Protein AF-A0AA97IA73-F1 (afdb_monomer_lite)

pLDDT: mean 86.91, std 11.35, range [51.16, 98.19]

Secondary structure (DSSP, 8-state):
-PPPPEE--TTSS--GGGTT-EEEEEEEPTTSSEEEEEPPEESSSSSS-EE-SSEEB-TTSSBSS--EESS-EEEEEEETTTEEEEEEEE---S-EEEE--TT-EE-TT-EEE--SSSTTTT-EEEESS-EEPPSS-HHHHHHTTSEEEEE-HHHHHHHHHHHHHHHHHHHHHHHHHHHHHHHHHHHHHHHHHHHH-HHHHHHHHTHHHHHHHHHTHHHHHHHHHTHHHHHHHHHHHHHHHHHHHHHHHHHHHHT--GGG--SS--GGGSSS--SSHHHHHHHTTHHHHHHHTTTT-EEEESSSSPPTTEEE-BS-EEETTTTHHHHHHHHHSS-B-SSGGG--TTSBB-TTSSSEEEPPB-TT------BTTB-TT-----SEEEPPGGGS-TT-------S--------TTS------PPPP---PPP-SEEE-PPS----EEEEE-

Structure (mmCIF, N/CA/C/O backbone):
data_AF-A0AA97IA73-F1
#
_entry.id   AF-A0AA97IA73-F1
#
loop_
_atom_site.group_PDB
_atom_site.id
_atom_site.type_symbol
_atom_site.label_atom_id
_atom_site.label_alt_id
_atom_site.label_comp_id
_atom_site.label_asym_id
_atom_site.label_entity_id
_atom_site.label_seq_id
_atom_site.pdbx_PDB_ins_code
_atom_site.Cartn_x
_atom_site.Cartn_y
_atom_site.Cartn_z
_atom_site.occupancy
_atom_site.B_iso_or_equiv
_atom_site.auth_seq_id
_atom_site.auth_comp_id
_atom_site.auth_asym_id
_atom_site.auth_atom_id
_atom_site.pdbx_PDB_model_num
ATOM 1 N N . MET A 1 1 ? 62.572 19.318 -76.039 1.00 52.09 1 MET A N 1
ATOM 2 C CA . MET A 1 1 ? 63.454 18.131 -75.955 1.00 52.09 1 MET A CA 1
ATOM 3 C C . MET A 1 1 ? 64.365 18.166 -77.181 1.00 52.09 1 MET A C 1
ATOM 5 O O . MET A 1 1 ? 63.854 18.423 -78.260 1.00 52.09 1 MET A O 1
ATOM 9 N N . THR A 1 2 ? 65.689 18.054 -77.039 1.00 54.31 2 THR A N 1
ATOM 10 C CA . THR A 1 2 ? 66.623 18.066 -78.187 1.00 54.31 2 THR A CA 1
ATOM 11 C C . THR A 1 2 ? 66.380 16.845 -79.074 1.00 54.31 2 THR A C 1
ATOM 13 O O . THR A 1 2 ? 66.345 15.738 -78.542 1.00 54.31 2 THR A O 1
ATOM 16 N N . ALA A 1 3 ? 66.212 17.036 -80.388 1.00 61.97 3 ALA A N 1
ATOM 17 C CA . ALA A 1 3 ? 65.974 15.944 -81.334 1.00 61.97 3 ALA A CA 1
ATOM 18 C C . ALA A 1 3 ? 67.098 14.897 -81.248 1.00 61.97 3 ALA A C 1
ATOM 20 O O . ALA A 1 3 ? 68.280 15.234 -81.370 1.00 61.97 3 ALA A O 1
ATOM 21 N N . PHE A 1 4 ? 66.729 13.641 -80.997 1.00 70.25 4 PHE A N 1
ATOM 22 C CA . PHE A 1 4 ? 67.664 12.519 -81.014 1.00 70.25 4 PHE A CA 1
ATOM 23 C C . PHE A 1 4 ? 68.035 12.197 -82.463 1.00 70.25 4 PHE A C 1
ATOM 25 O O . PHE A 1 4 ? 67.154 11.980 -83.290 1.00 70.25 4 PHE A O 1
ATOM 32 N N . ARG A 1 5 ? 69.337 12.168 -82.763 1.00 85.94 5 ARG A N 1
ATOM 33 C CA . ARG A 1 5 ? 69.865 11.813 -84.087 1.00 85.94 5 ARG A CA 1
ATOM 34 C C . ARG A 1 5 ? 70.312 10.363 -84.109 1.00 85.94 5 ARG A C 1
ATOM 36 O O . ARG A 1 5 ? 70.822 9.859 -83.107 1.00 85.94 5 ARG A O 1
ATOM 43 N N . ILE A 1 6 ? 70.206 9.721 -85.265 1.00 85.38 6 ILE A N 1
ATOM 44 C CA . ILE A 1 6 ? 70.693 8.351 -85.452 1.00 85.38 6 ILE A CA 1
ATOM 45 C C . ILE A 1 6 ? 71.999 8.347 -86.235 1.00 85.38 6 ILE A C 1
ATOM 47 O O . ILE A 1 6 ? 72.235 9.240 -87.046 1.00 85.38 6 ILE A O 1
ATOM 51 N N . ALA A 1 7 ? 72.849 7.349 -86.004 1.00 89.19 7 ALA A N 1
ATOM 52 C CA . ALA A 1 7 ? 74.005 7.120 -86.862 1.00 89.19 7 ALA A CA 1
ATOM 53 C C . ALA A 1 7 ? 73.540 6.531 -88.201 1.00 89.19 7 ALA A C 1
ATOM 55 O O . ALA A 1 7 ? 72.691 5.641 -88.220 1.00 89.19 7 ALA A O 1
ATOM 56 N N . ILE A 1 8 ? 74.132 6.982 -89.305 1.00 90.00 8 ILE A N 1
ATOM 57 C CA . ILE A 1 8 ? 73.966 6.365 -90.621 1.00 90.00 8 ILE A CA 1
ATOM 58 C C . ILE A 1 8 ? 74.575 4.962 -90.544 1.00 90.00 8 ILE A C 1
ATOM 60 O O . ILE A 1 8 ? 75.774 4.809 -90.290 1.00 90.00 8 ILE A O 1
ATOM 64 N N . ALA A 1 9 ? 73.724 3.946 -90.678 1.00 85.56 9 ALA A N 1
ATOM 65 C CA . ALA A 1 9 ? 74.123 2.541 -90.651 1.00 85.56 9 ALA A CA 1
ATOM 66 C C . ALA A 1 9 ? 74.669 2.079 -92.010 1.00 85.56 9 ALA A C 1
ATOM 68 O O . ALA A 1 9 ? 75.559 1.228 -92.085 1.00 85.56 9 ALA A O 1
ATOM 69 N N . ASP A 1 10 ? 74.170 2.682 -93.083 1.00 84.94 10 ASP A N 1
ATOM 70 C CA . ASP A 1 10 ? 74.669 2.530 -94.438 1.00 84.94 10 ASP A CA 1
ATOM 71 C C . ASP A 1 10 ? 76.166 2.878 -94.479 1.00 84.94 10 ASP A C 1
ATOM 73 O O . ASP A 1 10 ? 76.630 3.817 -93.831 1.00 84.94 10 ASP A O 1
ATOM 77 N N . PHE A 1 11 ? 76.953 2.072 -95.196 1.00 85.12 11 PHE A N 1
ATOM 78 C CA . PHE A 1 11 ? 78.422 2.168 -95.251 1.00 85.12 11 PHE A CA 1
ATOM 79 C C . PHE A 1 11 ? 79.174 1.897 -93.929 1.00 85.12 11 PHE A C 1
ATOM 81 O O . PHE A 1 11 ? 80.383 2.127 -93.858 1.00 85.12 11 PHE A O 1
ATOM 88 N N . GLN A 1 12 ? 78.528 1.372 -92.878 1.00 81.81 12 GLN A N 1
ATOM 89 C CA . GLN A 1 12 ? 79.253 0.843 -91.706 1.00 81.81 12 GLN A CA 1
ATOM 90 C C . GLN A 1 12 ? 79.886 -0.531 -91.986 1.00 81.81 12 GLN A C 1
ATOM 92 O O . GLN A 1 12 ? 80.946 -0.883 -91.446 1.00 81.81 12 GLN A O 1
ATOM 97 N N . LEU A 1 13 ? 79.255 -1.320 -92.859 1.00 81.19 13 LEU A N 1
ATOM 98 C CA . LEU A 1 13 ? 79.831 -2.534 -93.431 1.00 81.19 13 LEU A CA 1
ATOM 99 C C . LEU A 1 13 ? 80.611 -2.146 -94.689 1.00 81.19 13 LEU A C 1
ATOM 101 O O . LEU A 1 13 ? 80.090 -1.467 -95.567 1.00 81.19 13 LEU A O 1
ATOM 105 N N . GLY A 1 14 ? 81.884 -2.530 -94.737 1.00 82.88 14 GLY A N 1
ATOM 106 C CA . GLY A 1 14 ? 82.801 -2.066 -95.776 1.00 82.88 14 GLY A CA 1
ATOM 107 C C . GLY A 1 14 ? 82.518 -2.760 -97.087 1.00 82.88 14 GLY A C 1
ATOM 108 O O . GLY A 1 14 ? 82.410 -3.986 -97.119 1.00 82.88 14 GLY A O 1
ATOM 109 N N . ASN A 1 15 ? 82.416 -1.974 -98.153 1.00 86.38 15 ASN A N 1
ATOM 110 C CA . ASN A 1 15 ? 82.293 -2.487 -99.503 1.00 86.38 15 ASN A CA 1
ATOM 111 C C . ASN A 1 15 ? 83.548 -2.105 -100.303 1.00 86.38 15 ASN A C 1
ATOM 113 O O . ASN A 1 15 ? 83.704 -0.931 -100.644 1.00 86.38 15 ASN A O 1
ATOM 117 N N . PRO A 1 16 ? 84.424 -3.068 -100.651 1.00 86.62 16 PRO A N 1
ATOM 118 C CA . PRO A 1 16 ? 85.639 -2.799 -101.419 1.00 86.62 16 PRO A CA 1
ATOM 119 C C . PRO A 1 16 ? 85.401 -2.085 -102.758 1.00 86.62 16 PRO A C 1
ATOM 121 O O . PRO A 1 16 ? 86.298 -1.403 -103.244 1.00 86.62 16 PRO A O 1
ATOM 124 N N . LEU A 1 17 ? 84.203 -2.203 -103.347 1.00 85.00 17 LEU A N 1
ATOM 125 C CA . LEU A 1 17 ? 83.847 -1.485 -104.574 1.00 85.00 17 LEU A CA 1
ATOM 126 C C . LEU A 1 17 ? 83.738 0.029 -104.370 1.00 85.00 17 LEU A C 1
ATOM 128 O O . LEU A 1 17 ? 83.900 0.768 -105.331 1.00 85.00 17 LEU A O 1
ATOM 132 N N . TYR A 1 18 ? 83.487 0.494 -103.146 1.00 89.06 18 TYR A N 1
ATOM 133 C CA . TYR A 1 18 ? 83.242 1.903 -102.829 1.00 89.06 18 TYR A CA 1
ATOM 134 C C . TYR A 1 18 ? 84.446 2.612 -102.192 1.00 89.06 18 TYR A C 1
ATOM 136 O O . TYR A 1 18 ? 84.312 3.721 -101.677 1.00 89.06 18 TYR A O 1
ATOM 144 N N . VAL A 1 19 ? 85.634 2.001 -102.223 1.00 89.81 19 VAL A N 1
ATOM 145 C CA . VAL A 1 19 ? 86.862 2.598 -101.675 1.00 89.81 19 VAL A CA 1
ATOM 146 C C . VAL A 1 19 ? 87.152 3.946 -102.340 1.00 89.81 19 VAL A C 1
ATOM 148 O O . VAL A 1 19 ? 87.251 4.040 -103.563 1.00 89.81 19 VAL A O 1
ATOM 151 N N . GLY A 1 20 ? 87.291 4.997 -101.526 1.00 87.75 20 GLY A N 1
ATOM 152 C CA . GLY A 1 20 ? 87.554 6.358 -101.999 1.00 87.75 20 GLY A CA 1
ATOM 153 C C . GLY A 1 20 ? 86.373 7.043 -102.698 1.00 87.75 20 GLY A C 1
ATOM 154 O O . GLY A 1 20 ? 86.554 8.132 -103.245 1.00 87.75 20 GLY A O 1
ATOM 155 N N . ALA A 1 21 ? 85.177 6.444 -102.698 1.00 91.25 21 ALA A N 1
ATOM 156 C CA . ALA A 1 21 ? 83.981 7.083 -103.236 1.00 91.25 21 ALA A CA 1
ATOM 157 C C . ALA A 1 21 ? 83.535 8.261 -102.356 1.00 91.25 21 ALA A C 1
ATOM 159 O O . ALA A 1 21 ? 83.719 8.254 -101.135 1.00 91.25 21 ALA A O 1
ATOM 160 N N . SER A 1 22 ? 82.934 9.269 -102.988 1.00 93.12 22 SER A N 1
ATOM 161 C CA . SER A 1 22 ? 82.308 10.401 -102.300 1.00 93.12 22 SER A CA 1
ATOM 162 C C . SER A 1 22 ? 80.812 10.149 -102.175 1.00 93.12 22 SER A C 1
ATOM 164 O O . SER A 1 22 ? 80.140 9.920 -103.177 1.00 93.12 22 SER A O 1
ATOM 166 N N . VAL A 1 23 ? 80.299 10.189 -100.949 1.00 93.94 23 VAL A N 1
ATOM 167 C CA . VAL A 1 23 ? 78.883 10.009 -100.630 1.00 93.94 23 VAL A CA 1
ATOM 168 C C . VAL A 1 23 ? 78.293 11.361 -100.255 1.00 93.94 23 VAL A C 1
ATOM 170 O O . VAL A 1 23 ? 78.656 11.948 -99.231 1.00 93.94 23 VAL A O 1
ATOM 173 N N . PHE A 1 24 ? 77.398 11.854 -101.101 1.00 94.25 24 PHE A N 1
ATOM 174 C CA . PHE A 1 24 ? 76.659 13.093 -100.892 1.00 94.25 24 PHE A CA 1
ATOM 175 C C . PHE A 1 24 ? 75.315 12.754 -100.265 1.00 94.25 24 PHE A C 1
ATOM 177 O O . PHE A 1 24 ? 74.561 11.979 -100.837 1.00 94.25 24 PHE A O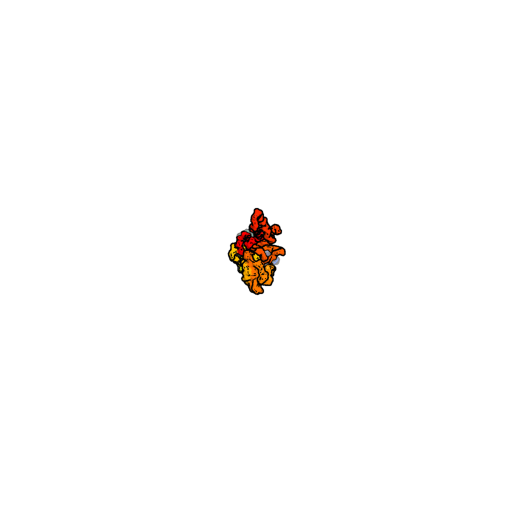 1
ATOM 184 N N . PHE A 1 25 ? 74.999 13.318 -99.105 1.00 94.25 25 PHE A N 1
ATOM 185 C CA . PHE A 1 25 ? 73.709 13.085 -98.455 1.00 94.25 25 PHE A CA 1
ATOM 186 C C . PHE A 1 25 ? 72.782 14.262 -98.727 1.00 94.25 25 PHE A C 1
ATOM 188 O O . PHE A 1 25 ? 73.098 15.387 -98.350 1.00 94.25 25 PHE A O 1
ATOM 195 N N . TYR A 1 26 ? 71.649 14.020 -99.366 1.00 94.00 26 TYR A N 1
ATOM 196 C CA . TYR A 1 26 ? 70.669 15.047 -99.703 1.00 94.00 26 TYR A CA 1
ATOM 197 C C . TYR A 1 26 ? 69.455 14.963 -98.788 1.00 94.00 26 TYR A C 1
ATOM 199 O O . TYR A 1 26 ? 69.114 13.881 -98.309 1.00 94.00 26 TYR A O 1
ATOM 207 N N . GLU A 1 27 ? 68.802 16.097 -98.552 1.00 91.31 27 GLU A N 1
ATOM 208 C CA . GLU A 1 27 ? 67.529 16.139 -97.835 1.00 91.31 27 GLU A CA 1
ATOM 209 C C . GLU A 1 27 ? 66.446 15.410 -98.640 1.00 91.31 27 GLU A C 1
ATOM 211 O O . GLU A 1 27 ? 66.453 15.422 -99.877 1.00 91.31 27 GLU A O 1
ATOM 216 N N . VAL A 1 28 ? 65.509 14.778 -97.934 1.00 86.88 28 VAL A N 1
ATOM 217 C CA . VAL A 1 28 ? 64.382 14.060 -98.541 1.00 86.88 28 VAL A CA 1
ATOM 218 C C . VAL A 1 28 ? 63.141 14.939 -98.533 1.00 86.88 28 VAL A C 1
ATOM 220 O O . VAL A 1 28 ? 62.721 15.425 -97.484 1.00 86.88 28 VAL A O 1
ATOM 223 N N . GLY A 1 29 ? 62.527 15.105 -99.704 1.00 81.00 29 GLY A N 1
ATOM 224 C CA . GLY A 1 29 ? 61.302 15.876 -99.877 1.00 81.00 29 GLY A CA 1
ATOM 225 C C . GLY A 1 29 ? 60.087 15.219 -99.219 1.00 81.00 29 GLY A C 1
ATOM 226 O O . GLY A 1 29 ? 60.089 14.032 -98.866 1.00 81.00 29 GLY A O 1
ATOM 227 N N . SER A 1 30 ? 58.997 15.979 -99.088 1.00 72.44 30 SER A N 1
ATOM 228 C CA . SER A 1 30 ? 57.702 15.502 -98.568 1.00 72.44 30 SER A CA 1
ATOM 229 C C . SER A 1 30 ? 57.002 14.476 -99.475 1.00 72.44 30 SER A C 1
ATOM 231 O O . SER A 1 30 ? 56.076 13.800 -99.027 1.00 72.44 30 SER A O 1
ATOM 233 N N . ASP A 1 31 ? 57.536 14.225 -100.667 1.00 75.94 31 ASP A N 1
ATOM 234 C CA . ASP A 1 31 ? 57.196 13.143 -101.601 1.00 75.94 31 ASP A CA 1
ATOM 235 C C . ASP A 1 31 ? 58.070 11.877 -101.455 1.00 75.94 31 ASP A C 1
ATOM 237 O O . ASP A 1 31 ? 57.744 10.830 -102.007 1.00 75.94 31 ASP A O 1
ATOM 241 N N . GLY A 1 32 ? 59.156 11.946 -100.681 1.00 77.50 32 GLY A N 1
ATOM 242 C CA . GLY A 1 32 ? 60.059 10.819 -100.429 1.00 77.50 32 GLY A CA 1
ATOM 243 C C . GLY A 1 32 ? 61.197 10.726 -101.433 1.00 77.50 32 GLY A C 1
ATOM 244 O O . GLY A 1 32 ? 61.945 9.751 -101.409 1.00 77.50 32 GLY A O 1
ATOM 245 N N . LEU A 1 33 ? 61.336 11.740 -102.286 1.00 85.38 33 LEU A N 1
ATOM 246 C CA . LEU A 1 33 ? 62.371 11.819 -103.300 1.00 85.38 33 LEU A CA 1
ATOM 247 C C . LEU A 1 33 ? 63.545 12.680 -102.830 1.00 85.38 33 LEU A C 1
ATOM 249 O O . LEU A 1 33 ? 63.448 13.465 -101.882 1.00 85.38 33 LEU A O 1
ATOM 253 N N . LYS A 1 34 ? 64.684 12.501 -103.502 1.00 90.44 34 LYS A N 1
ATOM 254 C CA . LYS A 1 34 ? 65.902 13.277 -103.272 1.00 90.44 34 LYS A CA 1
ATOM 255 C C . LYS A 1 34 ? 65.654 14.734 -103.663 1.00 90.44 34 LYS A C 1
ATOM 257 O O . LYS A 1 34 ? 65.184 14.995 -104.767 1.00 90.44 34 LYS A O 1
ATOM 262 N N . THR A 1 35 ? 65.982 15.675 -102.782 1.00 91.25 35 THR A N 1
ATOM 263 C CA . THR A 1 35 ? 66.014 17.104 -103.129 1.00 91.25 35 THR A CA 1
ATOM 264 C C . THR A 1 35 ? 67.398 17.511 -103.637 1.00 91.25 35 THR A C 1
ATOM 266 O O . THR A 1 35 ? 68.371 16.775 -103.486 1.00 91.25 35 THR A O 1
ATOM 269 N N . ASP A 1 36 ? 67.517 18.720 -104.184 1.00 91.25 36 ASP A N 1
ATOM 270 C CA . ASP A 1 36 ? 68.814 19.276 -104.594 1.00 91.25 36 ASP A CA 1
ATOM 271 C C . ASP A 1 36 ? 69.641 19.841 -103.415 1.00 91.25 36 ASP A C 1
ATOM 273 O O . ASP A 1 36 ? 70.767 20.302 -103.613 1.00 91.25 36 ASP A O 1
ATOM 277 N N . GLN A 1 37 ? 69.107 19.828 -102.185 1.00 93.00 37 GLN A N 1
ATOM 278 C CA . GLN A 1 37 ? 69.772 20.371 -100.995 1.00 93.00 37 GLN A CA 1
ATOM 279 C C . GLN A 1 37 ? 70.588 19.296 -100.274 1.00 93.00 37 GLN A C 1
ATOM 281 O O . GLN A 1 37 ? 70.089 18.209 -99.987 1.00 93.00 37 GLN A O 1
ATOM 286 N N . LEU A 1 38 ? 71.848 19.602 -99.944 1.00 92.81 38 LEU A N 1
ATOM 287 C CA . LEU A 1 38 ? 72.675 18.723 -99.114 1.00 92.81 38 LEU A CA 1
ATOM 288 C C . LEU A 1 38 ? 72.214 18.786 -97.656 1.00 92.81 38 LEU A C 1
ATOM 290 O O . LEU A 1 38 ? 72.149 19.860 -97.063 1.00 92.81 38 LEU A O 1
ATOM 294 N N . ALA A 1 39 ? 71.978 17.620 -97.064 1.00 91.75 39 ALA A N 1
ATOM 295 C CA . ALA A 1 39 ? 71.562 17.496 -95.679 1.00 91.75 39 ALA A CA 1
ATOM 296 C C . ALA A 1 39 ? 72.672 17.908 -94.703 1.00 91.75 39 ALA A C 1
ATOM 298 O O . ALA A 1 39 ? 73.871 17.712 -94.948 1.00 91.75 39 ALA A O 1
ATOM 299 N N . THR A 1 40 ? 72.260 18.415 -93.541 1.00 91.88 40 THR A N 1
ATOM 300 C CA . THR A 1 40 ? 73.181 18.665 -92.429 1.00 91.88 40 THR A CA 1
ATOM 301 C C . THR A 1 40 ? 73.555 17.346 -91.754 1.00 91.88 40 THR A C 1
ATOM 303 O O . THR A 1 40 ? 72.701 16.631 -91.233 1.00 91.88 40 THR A O 1
ATOM 306 N N . LEU A 1 41 ? 74.853 17.041 -91.724 1.00 92.38 41 LEU A N 1
ATOM 307 C CA . LEU A 1 41 ? 75.401 15.841 -91.093 1.00 92.38 41 LEU A CA 1
ATOM 308 C C . LEU A 1 41 ? 76.029 16.183 -89.746 1.00 92.38 41 LEU A C 1
ATOM 310 O O . LEU A 1 41 ? 76.678 17.213 -89.602 1.00 92.38 41 LEU A O 1
ATOM 314 N N . TYR A 1 42 ? 75.905 15.309 -88.755 1.00 91.75 42 TYR A N 1
ATOM 315 C CA . TYR A 1 42 ? 76.336 15.598 -87.389 1.00 91.75 42 TYR A CA 1
ATOM 316 C C . TYR A 1 42 ? 77.419 14.642 -86.897 1.00 91.75 42 TYR A C 1
ATOM 318 O O . TYR A 1 42 ? 77.455 13.469 -87.261 1.00 91.75 42 TYR A O 1
ATOM 326 N N . ALA A 1 43 ? 78.306 15.151 -86.041 1.00 90.62 43 ALA A N 1
ATOM 327 C CA . ALA A 1 43 ? 79.395 14.364 -85.458 1.00 90.62 43 ALA A CA 1
ATOM 328 C C . ALA A 1 43 ? 78.938 13.484 -84.284 1.00 90.62 43 ALA A C 1
ATOM 330 O O . ALA A 1 43 ? 79.594 12.500 -83.959 1.00 90.62 43 ALA A O 1
ATOM 331 N N . ASN A 1 44 ? 77.840 13.865 -83.626 1.00 88.88 44 ASN A N 1
ATOM 332 C CA . ASN A 1 44 ? 77.363 13.263 -82.385 1.00 88.88 44 ASN A CA 1
ATOM 333 C C . ASN A 1 44 ? 75.834 13.078 -82.420 1.00 88.88 44 ASN A C 1
ATOM 335 O O . ASN A 1 44 ? 75.141 13.865 -83.081 1.00 88.88 44 ASN A O 1
ATOM 339 N N . PRO A 1 45 ? 75.295 12.110 -81.653 1.00 84.25 45 PRO A N 1
ATOM 340 C CA . PRO A 1 45 ? 73.853 11.855 -81.575 1.00 84.25 45 PRO A CA 1
ATOM 341 C C . PRO A 1 45 ? 73.058 13.012 -80.942 1.00 84.25 45 PRO A C 1
ATOM 343 O O . PRO A 1 45 ? 71.851 13.116 -81.144 1.00 84.25 45 PRO A O 1
ATOM 346 N N . THR A 1 46 ? 73.726 13.906 -80.203 1.00 82.19 46 THR A N 1
ATOM 347 C CA . THR A 1 46 ? 73.167 15.139 -79.623 1.00 82.19 46 THR A CA 1
ATOM 348 C C . THR A 1 46 ? 74.164 16.307 -79.757 1.00 82.19 46 THR A C 1
ATOM 350 O O . THR A 1 46 ? 75.334 16.108 -80.088 1.00 82.19 46 THR A O 1
ATOM 353 N N . GLY A 1 47 ? 73.716 17.550 -79.535 1.00 83.38 47 GLY A N 1
ATOM 354 C CA . GLY A 1 47 ? 74.553 18.762 -79.620 1.00 83.38 47 GLY A CA 1
ATOM 355 C C . GLY A 1 47 ? 74.558 19.434 -81.002 1.00 83.38 47 GLY A C 1
ATOM 356 O O . GLY A 1 47 ? 73.742 19.112 -81.862 1.00 83.38 47 GLY A O 1
ATOM 357 N N . THR A 1 48 ? 75.455 20.395 -81.240 1.00 83.94 48 THR A N 1
ATOM 358 C CA . THR A 1 48 ? 75.446 21.247 -82.454 1.00 83.94 48 THR A CA 1
ATOM 359 C C . THR A 1 48 ? 76.599 20.988 -83.432 1.00 83.94 48 THR A C 1
ATOM 361 O O . THR A 1 48 ? 76.664 21.633 -84.472 1.00 83.94 48 THR A O 1
ATOM 364 N N . ALA A 1 49 ? 77.505 20.050 -83.135 1.00 90.38 49 ALA A N 1
ATOM 365 C CA . ALA A 1 49 ? 78.671 19.770 -83.977 1.00 90.38 49 ALA A CA 1
ATOM 366 C C . ALA A 1 49 ? 78.286 19.084 -85.305 1.00 90.38 49 ALA A C 1
ATOM 368 O O . ALA A 1 49 ? 77.761 17.966 -85.301 1.00 90.38 49 ALA A O 1
ATOM 369 N N . VAL A 1 50 ? 78.587 19.747 -86.425 1.00 92.25 50 VAL A N 1
ATOM 370 C CA . VAL A 1 50 ? 78.312 19.314 -87.808 1.00 92.25 50 VAL A CA 1
ATOM 371 C C . VAL A 1 50 ? 79.583 18.752 -88.459 1.00 92.25 50 VAL A C 1
ATOM 373 O O . VAL A 1 50 ? 80.692 19.181 -88.136 1.00 92.25 50 VAL A O 1
ATOM 376 N N . VAL A 1 51 ? 79.433 17.793 -89.372 1.00 92.12 51 VAL A N 1
ATOM 377 C CA . VAL A 1 51 ? 80.509 17.264 -90.228 1.00 92.12 51 VAL A CA 1
ATOM 378 C C . VAL A 1 51 ? 80.262 17.627 -91.695 1.00 92.12 51 VAL A C 1
ATOM 380 O O . VAL A 1 51 ? 79.149 17.968 -92.081 1.00 92.12 51 VAL A O 1
ATOM 383 N N . GLN A 1 52 ? 81.316 17.588 -92.512 1.00 92.94 52 GLN A N 1
ATOM 384 C CA . GLN A 1 52 ? 81.265 17.987 -93.925 1.00 92.94 52 GLN A CA 1
ATOM 385 C C . GLN A 1 52 ? 80.328 17.089 -94.753 1.00 92.94 52 GLN A C 1
ATOM 387 O O . GLN A 1 52 ? 80.109 15.937 -94.408 1.00 92.94 52 GLN A O 1
ATOM 392 N N . ASN A 1 53 ? 79.794 17.589 -95.860 1.00 93.38 53 ASN A N 1
ATOM 393 C CA . ASN A 1 53 ? 79.014 16.810 -96.821 1.00 93.38 53 ASN A CA 1
ATOM 394 C C . ASN A 1 53 ? 79.491 17.245 -98.220 1.00 93.38 53 ASN A C 1
ATOM 396 O O . ASN A 1 53 ? 79.395 18.442 -98.506 1.00 93.38 53 ASN A O 1
ATOM 400 N N . PRO A 1 54 ? 80.105 16.367 -99.043 1.00 93.69 54 PRO A N 1
ATOM 401 C CA . PRO A 1 54 ? 80.122 14.896 -98.983 1.00 93.69 54 PRO A CA 1
ATOM 402 C C . PRO A 1 54 ? 81.047 14.270 -97.925 1.00 93.69 54 PRO A C 1
ATOM 404 O O . PRO A 1 54 ? 81.994 14.893 -97.445 1.00 93.69 54 PRO A O 1
ATOM 407 N N . GLN A 1 55 ? 80.794 12.997 -97.607 1.00 94.25 55 GLN A N 1
ATOM 408 C CA . GLN A 1 55 ? 81.701 12.119 -96.858 1.00 94.25 55 GLN A CA 1
ATOM 409 C C . GLN A 1 55 ? 82.511 11.249 -97.824 1.00 94.25 55 GLN A C 1
ATOM 411 O O . GLN A 1 55 ? 81.965 10.728 -98.790 1.00 94.25 55 GLN A O 1
ATOM 416 N N . VAL A 1 56 ? 83.803 11.050 -97.556 1.00 92.00 56 VAL A N 1
ATOM 417 C CA . VAL A 1 56 ? 84.655 10.156 -98.359 1.00 92.00 56 VAL A CA 1
ATOM 418 C C . VAL A 1 56 ? 84.831 8.829 -97.632 1.00 92.00 56 VAL A C 1
ATOM 420 O O . VAL A 1 56 ? 85.161 8.812 -96.440 1.00 92.00 56 VAL A O 1
ATOM 423 N N . LEU A 1 57 ? 84.612 7.727 -98.349 1.00 91.50 57 LEU A N 1
ATOM 424 C CA . LEU A 1 57 ? 84.770 6.381 -97.808 1.00 91.50 57 LEU A CA 1
ATOM 425 C C . LEU A 1 57 ? 86.251 5.985 -97.729 1.00 91.50 57 LEU A C 1
ATOM 427 O O . LEU A 1 57 ? 87.047 6.294 -98.616 1.00 91.50 57 LEU A O 1
ATOM 431 N N . ASP A 1 58 ? 86.619 5.308 -96.644 1.00 91.38 58 ASP A N 1
ATOM 432 C CA . ASP A 1 58 ? 87.995 4.933 -96.328 1.00 91.38 58 ASP A CA 1
ATOM 433 C C . ASP A 1 58 ? 88.547 3.808 -97.230 1.00 91.38 58 ASP A C 1
ATOM 435 O O . ASP A 1 58 ? 87.909 3.355 -98.184 1.00 91.38 58 ASP A O 1
ATOM 439 N N . SER A 1 59 ? 89.758 3.328 -96.924 1.00 88.81 59 SER A N 1
ATOM 440 C CA . SER A 1 59 ? 90.437 2.254 -97.668 1.00 88.81 59 SER A CA 1
ATOM 441 C C . SER A 1 59 ? 89.715 0.901 -97.637 1.00 88.81 59 SER A C 1
ATOM 443 O O . SER A 1 59 ? 90.119 -0.022 -98.342 1.00 88.81 59 SER A O 1
ATOM 445 N N . THR A 1 60 ? 88.648 0.775 -96.846 1.00 88.31 60 THR A N 1
ATOM 446 C CA . THR A 1 60 ? 87.776 -0.402 -96.772 1.00 88.31 60 THR A CA 1
ATOM 447 C C . THR A 1 60 ? 86.371 -0.139 -97.325 1.00 88.31 60 THR A C 1
ATOM 449 O O . THR A 1 60 ? 85.525 -1.034 -97.294 1.00 88.31 60 THR A O 1
ATOM 452 N N . GLY A 1 61 ? 86.116 1.068 -97.846 1.00 88.06 61 GLY A N 1
ATOM 453 C CA . GLY A 1 61 ? 84.818 1.478 -98.376 1.00 88.06 61 GLY A CA 1
ATOM 454 C C . GLY A 1 61 ? 83.784 1.753 -97.284 1.00 88.06 61 GLY A C 1
ATOM 455 O O . GLY A 1 61 ? 82.596 1.523 -97.509 1.00 88.06 61 GLY A O 1
ATOM 456 N N . LYS A 1 62 ? 84.227 2.189 -96.096 1.00 91.62 62 LYS A N 1
ATOM 457 C CA . LYS A 1 62 ? 83.367 2.568 -94.965 1.00 91.62 62 LYS A CA 1
ATOM 458 C C . LYS A 1 62 ? 83.410 4.061 -94.687 1.00 91.62 62 LYS A C 1
ATOM 460 O O . LYS A 1 62 ? 84.367 4.742 -95.050 1.00 91.62 62 LYS A O 1
ATOM 465 N N . LEU A 1 63 ? 82.417 4.568 -93.961 1.00 90.69 63 LEU A N 1
ATOM 466 C CA . LEU A 1 63 ? 82.533 5.890 -93.345 1.00 90.69 63 LEU A CA 1
ATOM 467 C C . LEU A 1 63 ? 83.687 5.893 -92.331 1.00 90.69 63 LEU A C 1
ATOM 469 O O . LEU A 1 63 ? 83.715 5.091 -91.400 1.00 90.69 63 LEU A O 1
ATOM 473 N N . SER A 1 64 ? 84.618 6.837 -92.489 1.00 87.69 64 SER A N 1
ATOM 474 C CA . SER A 1 64 ? 85.817 6.964 -91.637 1.00 87.69 64 SER A CA 1
ATOM 475 C C . SER A 1 64 ? 85.517 7.265 -90.159 1.00 87.69 64 SER A C 1
ATOM 477 O O . SER A 1 64 ? 86.381 7.099 -89.296 1.00 87.69 64 SER A O 1
ATOM 479 N N . ARG A 1 65 ? 84.295 7.718 -89.856 1.00 88.44 65 ARG A N 1
ATOM 480 C CA . ARG A 1 65 ? 83.732 7.881 -88.510 1.00 88.44 65 ARG A CA 1
ATOM 481 C C . ARG A 1 65 ? 82.208 7.718 -88.566 1.00 88.44 65 ARG A C 1
ATOM 483 O O . ARG A 1 65 ? 81.636 7.946 -89.630 1.00 88.44 65 ARG A O 1
ATOM 490 N N . PRO A 1 66 ? 81.531 7.418 -87.445 1.00 89.62 66 PRO A N 1
ATOM 491 C CA . PRO A 1 66 ? 80.079 7.514 -87.379 1.00 89.62 66 PRO A CA 1
ATOM 492 C C . PRO A 1 66 ? 79.610 8.926 -87.742 1.00 89.62 66 PRO A C 1
ATOM 494 O O . PRO A 1 66 ? 80.116 9.916 -87.209 1.00 89.62 66 PRO A O 1
ATOM 497 N N . VAL A 1 67 ? 78.643 9.004 -88.650 1.00 91.88 67 VAL A N 1
ATOM 498 C CA . VAL A 1 67 ? 77.986 10.244 -89.064 1.00 91.88 67 VAL A CA 1
ATOM 499 C C . VAL A 1 67 ? 76.525 10.135 -88.677 1.00 91.88 67 VAL A C 1
ATOM 501 O O . VAL A 1 67 ? 75.926 9.080 -88.865 1.00 91.88 67 VAL A O 1
ATOM 504 N N . TYR A 1 68 ? 75.963 11.197 -88.112 1.00 90.81 68 TYR A N 1
ATOM 505 C CA . TYR A 1 68 ? 74.605 11.199 -87.587 1.00 90.81 68 TYR A CA 1
ATOM 506 C C . TYR A 1 68 ? 73.686 12.089 -88.415 1.00 90.81 68 TYR A C 1
ATOM 508 O O . TYR A 1 68 ? 74.102 13.149 -88.883 1.00 90.81 68 TYR A O 1
ATOM 516 N N . ILE A 1 69 ? 72.425 11.685 -88.532 1.00 89.12 69 ILE A N 1
ATOM 517 C CA . ILE A 1 69 ? 71.363 12.431 -89.210 1.00 89.12 69 ILE A CA 1
ATOM 518 C C . ILE A 1 69 ? 70.221 12.712 -88.235 1.00 89.12 69 ILE A C 1
ATOM 520 O O . ILE A 1 69 ? 69.867 11.865 -87.410 1.00 89.12 69 ILE A O 1
ATOM 524 N N . GLY A 1 70 ? 69.693 13.934 -88.289 1.00 82.44 70 GLY A N 1
ATOM 525 C CA . GLY A 1 70 ? 68.469 14.313 -87.574 1.00 82.44 70 GLY A CA 1
ATOM 526 C C . GLY A 1 70 ? 67.219 14.093 -88.417 1.00 82.44 70 GLY A C 1
ATOM 527 O O . GLY A 1 70 ? 66.198 13.659 -87.891 1.00 82.44 70 GLY A O 1
ATOM 528 N N . ASP A 1 71 ? 67.350 14.310 -89.724 1.00 85.19 71 ASP A N 1
ATOM 529 C CA . ASP A 1 71 ? 66.291 14.156 -90.709 1.00 85.19 71 ASP A CA 1
ATOM 530 C C . ASP A 1 71 ? 66.655 13.064 -91.723 1.00 85.19 71 ASP A C 1
ATOM 532 O O . ASP A 1 71 ? 67.834 12.735 -91.880 1.00 85.19 71 ASP A O 1
ATOM 536 N N . PRO A 1 72 ? 65.664 12.466 -92.398 1.00 87.25 72 PRO A N 1
ATOM 537 C CA . PRO A 1 72 ? 65.907 11.478 -93.437 1.00 87.25 72 PRO A CA 1
ATOM 538 C C . PRO A 1 72 ? 66.736 12.050 -94.584 1.00 87.25 72 PRO A C 1
ATOM 540 O O . PRO A 1 72 ? 66.512 13.179 -95.021 1.00 87.25 72 PRO A O 1
ATOM 543 N N . VAL A 1 73 ? 67.651 11.238 -95.100 1.00 90.88 73 VAL A N 1
ATOM 544 C CA . VAL A 1 73 ? 68.552 11.594 -96.197 1.00 90.88 73 VAL A CA 1
ATOM 545 C C . VAL A 1 73 ? 68.507 10.545 -97.302 1.00 90.88 73 VAL A C 1
ATOM 547 O O . VAL A 1 73 ? 68.257 9.374 -97.037 1.00 90.88 73 VAL A O 1
ATOM 550 N N . ILE A 1 74 ? 68.790 10.935 -98.541 1.00 92.06 74 ILE A N 1
ATOM 551 C CA . ILE A 1 74 ? 69.136 10.001 -99.623 1.00 92.06 74 ILE A CA 1
ATOM 552 C C . ILE A 1 74 ? 70.599 10.240 -99.972 1.00 92.06 74 ILE A C 1
ATOM 554 O O . ILE A 1 74 ? 70.996 11.380 -100.220 1.00 92.06 74 ILE A O 1
ATOM 558 N N . ALA A 1 75 ? 71.413 9.185 -99.967 1.00 92.19 75 ALA A N 1
ATOM 559 C CA . ALA A 1 75 ? 72.813 9.290 -100.343 1.00 92.19 75 ALA A CA 1
ATOM 560 C C . ALA A 1 75 ? 72.994 9.038 -101.842 1.00 92.19 75 ALA A C 1
ATOM 562 O O . ALA A 1 75 ? 72.487 8.049 -102.362 1.00 92.19 75 ALA A O 1
ATOM 563 N N . ASP A 1 76 ? 73.758 9.899 -102.506 1.00 93.69 76 ASP A N 1
ATOM 564 C CA . ASP A 1 76 ? 74.283 9.695 -103.853 1.00 93.69 76 ASP A CA 1
ATOM 565 C C . ASP A 1 76 ? 75.760 9.300 -103.745 1.00 93.69 76 ASP A C 1
ATOM 567 O O . ASP A 1 76 ? 76.599 10.054 -103.235 1.00 93.69 76 ASP A O 1
ATOM 571 N N . VAL A 1 77 ? 76.068 8.076 -104.158 1.00 92.12 77 VAL A N 1
ATOM 572 C CA . VAL A 1 77 ? 77.392 7.467 -104.050 1.00 92.12 77 VAL A CA 1
ATOM 573 C C . VAL A 1 77 ? 78.100 7.609 -105.383 1.00 92.12 77 VAL A C 1
ATOM 575 O O . VAL A 1 77 ? 77.778 6.916 -106.348 1.00 92.12 77 VAL A O 1
ATOM 578 N N . VAL A 1 78 ? 79.113 8.469 -105.419 1.00 91.81 78 VAL A N 1
ATOM 579 C CA . VAL A 1 78 ? 79.873 8.778 -106.629 1.00 91.81 78 VAL A CA 1
ATOM 580 C C . VAL A 1 78 ? 81.273 8.185 -106.523 1.00 91.81 78 VAL A C 1
ATOM 582 O O . VAL A 1 78 ? 82.095 8.619 -105.712 1.00 91.81 78 VAL A O 1
ATOM 585 N N . GLY A 1 79 ? 81.563 7.194 -107.367 1.00 86.50 79 GLY A N 1
ATOM 586 C CA . GLY A 1 79 ? 82.895 6.603 -107.484 1.00 86.50 79 GLY A CA 1
ATOM 587 C C . GLY A 1 79 ? 83.474 6.722 -108.886 1.00 86.50 79 GLY A C 1
ATOM 588 O O . GLY A 1 79 ? 82.762 6.623 -109.885 1.00 86.50 79 GLY A O 1
ATOM 589 N N . ALA A 1 80 ? 84.797 6.868 -108.965 1.00 77.31 80 ALA A N 1
ATOM 590 C CA . ALA A 1 80 ? 85.514 7.025 -110.232 1.00 77.31 80 ALA A CA 1
ATOM 591 C C . ALA A 1 80 ? 85.397 5.805 -111.171 1.00 77.31 80 ALA A C 1
ATOM 593 O O . ALA A 1 80 ? 85.645 5.933 -112.367 1.00 77.31 80 ALA A O 1
ATOM 594 N N . THR A 1 81 ? 85.038 4.627 -110.647 1.00 75.62 81 THR A N 1
ATOM 595 C CA . THR A 1 81 ? 85.070 3.348 -111.382 1.00 75.62 81 THR A CA 1
ATOM 596 C C . THR A 1 81 ? 83.689 2.755 -111.685 1.00 75.62 81 THR A C 1
ATOM 598 O O . THR A 1 81 ? 83.605 1.847 -112.506 1.00 75.62 81 THR A O 1
ATOM 601 N N . PHE A 1 82 ? 82.612 3.231 -111.046 1.00 78.12 82 PHE A N 1
ATOM 602 C CA . PHE A 1 82 ? 81.279 2.604 -111.125 1.00 78.12 82 PHE A CA 1
ATOM 603 C C . PHE A 1 82 ? 80.112 3.583 -111.361 1.00 78.12 82 PHE A C 1
ATOM 605 O O . PHE A 1 82 ? 78.966 3.148 -111.432 1.00 78.12 82 PHE A O 1
ATOM 612 N N . GLY A 1 83 ? 80.380 4.882 -111.538 1.00 81.75 83 GLY A N 1
ATOM 613 C CA . GLY A 1 83 ? 79.336 5.894 -111.743 1.00 81.75 83 GLY A CA 1
ATOM 614 C C . GLY A 1 83 ? 78.609 6.288 -110.451 1.00 81.75 83 GLY A C 1
ATOM 615 O O . GLY A 1 83 ? 79.006 5.885 -109.358 1.00 81.75 83 GLY A O 1
ATOM 616 N N . SER A 1 84 ? 77.572 7.121 -110.575 1.00 86.56 84 SER A N 1
ATOM 617 C CA . SER A 1 84 ? 76.746 7.596 -109.455 1.00 86.56 84 SER A CA 1
ATOM 618 C C . SER A 1 84 ? 75.481 6.749 -109.288 1.00 86.56 84 SER A C 1
ATOM 620 O O . SER A 1 84 ? 74.855 6.377 -110.283 1.00 86.56 84 SER A O 1
ATOM 622 N N . HIS A 1 85 ? 75.098 6.440 -108.048 1.00 89.75 85 HIS A N 1
ATOM 623 C CA . HIS A 1 85 ? 73.846 5.746 -107.723 1.00 89.75 85 HIS A CA 1
ATOM 624 C C . HIS A 1 85 ? 73.343 6.117 -106.325 1.00 89.75 85 HIS A C 1
ATOM 626 O O . HIS A 1 85 ? 74.119 6.532 -105.469 1.00 89.75 85 HIS A O 1
ATOM 632 N N . GLU A 1 86 ? 72.048 5.913 -106.082 1.00 91.31 86 GLU A N 1
ATOM 633 C CA . GLU A 1 86 ? 71.385 6.337 -104.847 1.00 91.31 86 GLU A CA 1
ATOM 634 C C . GLU A 1 86 ? 71.111 5.178 -103.876 1.00 91.31 86 GLU A C 1
ATOM 636 O O . GLU A 1 86 ? 70.850 4.049 -104.294 1.00 91.31 86 GLU A O 1
ATOM 641 N N . THR A 1 87 ? 71.132 5.460 -102.569 1.00 85.38 87 THR A N 1
ATOM 642 C CA . THR A 1 87 ? 70.939 4.469 -101.486 1.00 85.38 87 THR A CA 1
ATOM 643 C C . THR A 1 87 ? 69.480 4.183 -101.126 1.00 85.38 87 THR A C 1
ATOM 645 O O . THR A 1 87 ? 69.213 3.350 -100.264 1.00 85.38 87 THR A O 1
ATOM 648 N N . GLY A 1 88 ? 68.524 4.895 -101.726 1.00 85.12 88 GLY A N 1
ATOM 649 C CA . GLY A 1 88 ? 67.184 5.027 -101.151 1.00 85.12 88 GLY A CA 1
ATOM 650 C C . GLY A 1 88 ? 67.193 5.865 -99.863 1.00 85.12 88 GLY A C 1
ATOM 651 O O . GLY A 1 88 ? 68.229 6.399 -99.457 1.00 85.12 88 GLY A O 1
ATOM 652 N N . VAL A 1 89 ? 66.020 6.023 -99.243 1.00 86.06 89 VAL A N 1
ATOM 653 C CA . VAL A 1 89 ? 65.847 6.861 -98.045 1.00 86.06 89 VAL A CA 1
ATOM 654 C C . VAL A 1 89 ? 66.471 6.190 -96.821 1.00 86.06 89 VAL A C 1
ATOM 656 O O . VAL A 1 89 ? 66.048 5.117 -96.398 1.00 86.06 89 VAL A O 1
ATOM 659 N N . ILE A 1 90 ? 67.424 6.881 -96.207 1.00 87.56 90 ILE A N 1
ATOM 660 C CA . ILE A 1 90 ? 68.029 6.564 -94.916 1.00 87.56 90 ILE A CA 1
ATOM 661 C C . ILE A 1 90 ? 67.368 7.474 -93.877 1.00 87.56 90 ILE A C 1
ATOM 663 O O . ILE A 1 90 ? 67.562 8.687 -93.904 1.00 87.56 90 ILE A O 1
ATOM 667 N N . ALA A 1 91 ? 66.575 6.920 -92.958 1.00 81.81 91 ALA A N 1
ATOM 668 C CA . ALA A 1 91 ? 65.757 7.708 -92.031 1.00 81.81 91 ALA A CA 1
ATOM 669 C C . ALA A 1 91 ? 66.058 7.445 -90.552 1.00 81.81 91 ALA A C 1
ATOM 671 O O . ALA A 1 91 ? 66.277 6.304 -90.141 1.00 81.81 91 ALA A O 1
ATOM 672 N N . ALA A 1 92 ? 65.967 8.505 -89.741 1.00 75.75 92 ALA A N 1
ATOM 673 C CA . ALA A 1 92 ? 65.891 8.422 -88.285 1.00 75.75 92 ALA A CA 1
ATOM 674 C C . ALA A 1 92 ? 64.549 7.820 -87.857 1.00 75.75 92 ALA A C 1
ATOM 676 O O . ALA A 1 92 ? 63.523 8.490 -87.915 1.00 75.75 92 ALA A O 1
ATOM 677 N N . ARG A 1 93 ? 64.568 6.544 -87.459 1.00 79.12 93 ARG A N 1
ATOM 678 C CA . ARG A 1 93 ? 63.393 5.793 -86.992 1.00 79.12 93 ARG A CA 1
ATOM 679 C C . ARG A 1 93 ? 63.340 5.754 -85.469 1.00 79.12 93 ARG A C 1
ATOM 681 O O . ARG A 1 93 ? 64.390 5.700 -84.827 1.00 79.12 93 ARG A O 1
ATOM 688 N N . GLY A 1 94 ? 62.141 5.696 -84.888 1.00 79.31 94 GLY A N 1
ATOM 689 C CA . GLY A 1 94 ? 61.995 5.518 -83.439 1.00 79.31 94 GLY A CA 1
ATOM 690 C C . GLY A 1 94 ? 62.151 6.796 -82.615 1.00 79.31 94 GLY A C 1
ATOM 691 O O . GLY A 1 94 ? 62.443 6.722 -81.422 1.00 79.31 94 GLY A O 1
ATOM 692 N N . THR A 1 95 ? 62.058 7.969 -83.241 1.00 83.75 95 THR A N 1
ATOM 693 C CA . THR A 1 95 ? 62.404 9.241 -82.595 1.00 83.75 95 THR A CA 1
ATOM 694 C C . THR A 1 95 ? 61.182 9.930 -81.999 1.00 83.75 95 THR A C 1
ATOM 696 O O . THR A 1 95 ? 60.084 9.842 -82.540 1.00 83.75 95 THR A O 1
ATOM 699 N N . TRP A 1 96 ? 61.357 10.641 -80.878 1.00 88.75 96 TRP A N 1
ATOM 700 C CA . TRP A 1 96 ? 60.317 11.532 -80.358 1.00 88.75 96 TRP A CA 1
ATOM 701 C C . TRP A 1 96 ? 60.162 12.740 -81.282 1.00 88.75 96 TRP A C 1
ATOM 703 O O . TRP A 1 96 ? 61.090 13.542 -81.419 1.00 88.75 96 TRP A O 1
ATOM 713 N N . LYS A 1 97 ? 58.983 12.875 -81.887 1.00 87.00 97 LYS A N 1
ATOM 714 C CA . LYS A 1 97 ? 58.644 13.943 -82.831 1.00 87.00 97 LYS A CA 1
ATOM 715 C C . LYS A 1 97 ? 57.954 15.144 -82.184 1.00 87.00 97 LYS A C 1
ATOM 717 O O . LYS A 1 97 ? 57.785 16.158 -82.849 1.00 87.00 97 LYS A O 1
ATOM 722 N N . GLY A 1 98 ? 57.625 15.072 -80.894 1.00 89.81 98 GLY 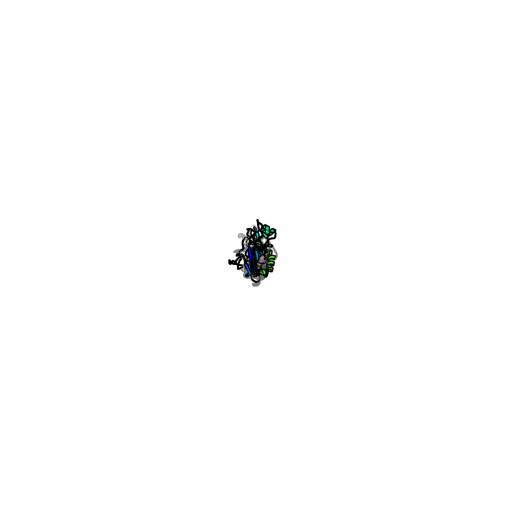A N 1
ATOM 723 C CA . GLY A 1 98 ? 56.814 16.102 -80.243 1.00 89.81 98 GLY A CA 1
ATOM 724 C C . GLY A 1 98 ? 55.339 15.914 -80.556 1.00 89.81 98 GLY A C 1
ATOM 725 O O . GLY A 1 98 ? 54.875 14.784 -80.696 1.00 89.81 98 GLY A O 1
ATOM 726 N N . ASP A 1 99 ? 54.622 17.025 -80.663 1.00 92.44 99 ASP A N 1
ATOM 727 C CA . ASP A 1 99 ? 53.226 17.034 -81.079 1.00 92.44 99 ASP A CA 1
ATOM 728 C C . ASP A 1 99 ? 53.091 16.622 -82.546 1.00 92.44 99 ASP A C 1
ATOM 730 O O . ASP A 1 99 ? 53.939 16.934 -83.387 1.00 92.44 99 ASP A O 1
ATOM 734 N N . PHE A 1 100 ? 52.009 15.919 -82.863 1.00 92.44 100 PHE A N 1
ATOM 735 C CA . PHE A 1 100 ? 51.716 15.535 -84.235 1.00 92.44 100 PHE A CA 1
ATOM 736 C C . PHE A 1 100 ? 51.523 16.754 -85.137 1.00 92.44 100 PHE A C 1
ATOM 738 O O . PHE A 1 100 ? 50.757 17.666 -84.825 1.00 92.44 100 PHE A O 1
ATOM 745 N N . ALA A 1 101 ? 52.172 16.719 -86.295 1.00 90.38 101 ALA A N 1
ATOM 746 C CA . ALA A 1 101 ? 52.086 17.716 -87.343 1.00 90.38 101 ALA A CA 1
ATOM 747 C C . ALA A 1 101 ? 51.499 17.084 -88.613 1.00 90.38 101 ALA A C 1
ATOM 749 O O . ALA A 1 101 ? 51.839 15.963 -88.997 1.00 90.38 101 ALA A O 1
ATOM 750 N N . THR A 1 102 ? 50.608 17.811 -89.282 1.00 90.62 102 THR A N 1
ATOM 751 C CA . THR A 1 102 ? 50.025 17.400 -90.566 1.00 90.62 102 THR A CA 1
ATOM 752 C C . THR A 1 102 ? 51.029 17.572 -91.706 1.00 90.62 102 THR A C 1
ATOM 754 O O . THR A 1 102 ? 52.035 18.273 -91.556 1.00 90.62 102 THR A O 1
ATOM 757 N N . ALA A 1 103 ? 50.787 16.911 -92.844 1.00 88.06 103 ALA A N 1
ATOM 758 C CA . ALA A 1 103 ? 51.661 16.953 -94.025 1.00 88.06 103 ALA A CA 1
ATOM 759 C C . ALA A 1 103 ? 53.152 16.665 -93.725 1.00 88.06 103 ALA A C 1
ATOM 761 O O . ALA A 1 103 ? 54.057 17.160 -94.399 1.00 88.06 103 ALA A O 1
ATOM 762 N N . THR A 1 104 ? 53.404 15.861 -92.696 1.00 88.19 104 THR A N 1
ATOM 763 C CA . THR A 1 104 ? 54.719 15.533 -92.150 1.00 88.19 104 THR A CA 1
ATOM 764 C C . THR A 1 104 ? 54.967 14.041 -92.317 1.00 88.19 104 THR A C 1
ATOM 766 O O . THR A 1 104 ? 54.107 13.205 -92.048 1.00 88.19 104 THR A O 1
ATOM 769 N N . ARG A 1 105 ? 56.156 13.677 -92.795 1.00 87.75 105 ARG A N 1
ATOM 770 C CA . ARG A 1 105 ? 56.550 12.273 -92.915 1.00 87.75 105 ARG A CA 1
ATOM 771 C C . ARG A 1 105 ? 56.892 11.718 -91.536 1.00 87.75 105 ARG A C 1
ATOM 773 O O . ARG A 1 105 ? 57.805 12.224 -90.885 1.00 87.75 105 ARG A O 1
ATOM 780 N N . TYR A 1 106 ? 56.230 10.635 -91.158 1.00 89.06 106 TYR A N 1
ATOM 781 C CA . TYR A 1 106 ? 56.572 9.837 -89.988 1.00 89.06 106 TYR A CA 1
ATOM 782 C C . TYR A 1 106 ? 57.110 8.485 -90.437 1.00 89.06 106 TYR A C 1
ATOM 784 O O . TYR A 1 106 ? 56.622 7.894 -91.403 1.00 89.06 106 TYR A O 1
ATOM 792 N N . TYR A 1 107 ? 58.130 8.002 -89.738 1.00 87.25 107 TYR A N 1
ATOM 793 C CA . TYR A 1 107 ? 58.674 6.672 -89.960 1.00 87.25 107 TYR A CA 1
ATOM 794 C C . TYR A 1 107 ? 58.218 5.741 -88.852 1.00 87.25 107 TYR A C 1
ATOM 796 O O . TYR A 1 107 ? 57.935 6.170 -87.735 1.00 87.25 107 TYR A O 1
ATOM 804 N N . VAL A 1 108 ? 58.187 4.448 -89.146 1.00 89.56 108 VAL A N 1
ATOM 805 C CA . VAL A 1 108 ? 57.834 3.428 -88.164 1.00 89.56 108 VAL A CA 1
ATOM 806 C C . VAL A 1 108 ? 58.639 3.598 -86.871 1.00 89.56 108 VAL A C 1
ATOM 808 O O . VAL A 1 108 ? 59.843 3.880 -86.873 1.00 89.56 108 VAL A O 1
ATOM 811 N N . ASN A 1 109 ? 57.941 3.387 -85.761 1.00 89.94 109 ASN A N 1
ATOM 812 C CA . ASN A 1 109 ? 58.349 3.584 -84.376 1.00 89.94 109 ASN A CA 1
ATOM 813 C C . ASN A 1 109 ? 58.535 5.038 -83.931 1.00 89.94 109 ASN A C 1
ATOM 815 O O . ASN A 1 109 ? 58.824 5.243 -82.752 1.00 89.94 109 ASN A O 1
ATOM 819 N N . ASP A 1 110 ? 58.383 6.040 -84.801 1.00 91.19 110 ASP A N 1
ATOM 820 C CA . ASP A 1 110 ? 58.374 7.426 -84.333 1.00 91.19 110 ASP A CA 1
ATOM 821 C C . ASP A 1 110 ? 57.296 7.622 -83.264 1.00 91.19 110 ASP A C 1
ATOM 823 O O . ASP A 1 110 ? 56.178 7.116 -83.372 1.00 91.19 110 ASP A O 1
ATOM 827 N N . VAL A 1 111 ? 57.662 8.339 -82.206 1.00 92.62 111 VAL A N 1
ATOM 828 C CA . VAL A 1 111 ? 56.807 8.581 -81.048 1.00 92.62 111 VAL A CA 1
ATOM 829 C C . VAL A 1 111 ? 56.258 9.991 -81.145 1.00 92.62 111 VAL A C 1
ATOM 831 O O . VAL A 1 111 ? 57.023 10.941 -81.329 1.00 92.62 111 VAL A O 1
ATOM 834 N N . VAL A 1 112 ? 54.950 10.143 -80.993 1.00 92.69 112 VAL A N 1
ATOM 835 C CA . VAL A 1 112 ? 54.277 11.428 -81.165 1.00 92.69 112 VAL A CA 1
ATOM 836 C C . VAL A 1 112 ? 53.220 11.638 -80.084 1.00 92.69 112 VAL A C 1
ATOM 838 O O . VAL A 1 112 ? 52.536 10.697 -79.681 1.00 92.69 112 VAL A O 1
ATOM 841 N N . ALA A 1 113 ? 53.101 12.869 -79.598 1.00 93.75 113 ALA A N 1
ATOM 842 C CA . ALA A 1 113 ? 52.008 13.291 -78.735 1.00 93.75 113 ALA A CA 1
ATOM 843 C C . ALA A 1 113 ? 50.814 13.773 -79.559 1.00 93.75 113 ALA A C 1
ATOM 845 O O . ALA A 1 113 ? 50.946 14.396 -80.617 1.00 93.75 113 ALA A O 1
ATOM 846 N N . TYR A 1 114 ? 49.627 13.556 -79.010 1.00 93.31 114 TYR A N 1
ATOM 847 C CA . TYR A 1 114 ? 48.424 14.250 -79.434 1.00 93.31 114 TYR A CA 1
ATOM 848 C C . TYR A 1 114 ? 48.471 15.701 -78.925 1.00 93.31 114 TYR A C 1
ATOM 850 O O . TYR A 1 114 ? 48.036 15.998 -77.814 1.00 93.31 114 TYR A O 1
ATOM 858 N N . GLY A 1 115 ? 49.003 16.615 -79.740 1.00 83.88 115 GLY A N 1
ATOM 859 C CA . GLY A 1 115 ? 49.196 18.035 -79.394 1.00 83.88 115 GLY A CA 1
ATOM 860 C C . GLY A 1 115 ? 47.932 18.908 -79.401 1.00 83.88 115 GLY A C 1
ATOM 861 O O . GLY A 1 115 ? 48.018 20.128 -79.518 1.00 83.88 115 GLY A O 1
ATOM 862 N N . GLY A 1 116 ? 46.745 18.298 -79.360 1.00 81.62 116 GLY A N 1
ATOM 863 C CA . GLY A 1 116 ? 45.458 18.996 -79.355 1.00 81.62 116 GLY A CA 1
ATOM 864 C C . GLY A 1 116 ? 44.922 19.273 -77.948 1.00 81.62 116 GLY A C 1
ATOM 865 O O . GLY A 1 116 ? 45.533 18.927 -76.943 1.00 81.62 116 GLY A O 1
ATOM 866 N N . SER A 1 117 ? 43.730 19.866 -77.878 1.00 76.62 117 SER A N 1
ATOM 867 C CA . SER A 1 117 ? 42.949 19.984 -76.642 1.00 76.62 117 SER A CA 1
ATOM 868 C C . SER A 1 117 ? 41.855 18.913 -76.580 1.00 76.62 117 SER A C 1
ATOM 870 O O . SER A 1 117 ? 41.356 18.455 -77.610 1.00 76.62 117 SER A O 1
ATOM 872 N N . GLY A 1 118 ? 41.464 18.514 -75.369 1.00 83.62 118 GLY A N 1
ATOM 873 C CA . GLY A 1 118 ? 40.389 17.545 -75.134 1.00 83.62 118 GLY A CA 1
ATOM 874 C C . GLY A 1 118 ? 40.876 16.246 -74.496 1.00 83.62 118 GLY A C 1
ATOM 875 O O . GLY A 1 118 ? 41.977 16.180 -73.966 1.00 83.62 118 GLY A O 1
ATOM 876 N N . ALA A 1 119 ? 40.035 15.214 -74.539 1.00 81.69 119 ALA A N 1
ATOM 877 C CA . ALA A 1 119 ? 40.236 13.963 -73.803 1.00 81.69 119 ALA A CA 1
ATOM 878 C C . ALA A 1 119 ? 41.538 13.222 -74.157 1.00 81.69 119 ALA A C 1
ATOM 880 O O . ALA A 1 119 ? 42.166 12.623 -73.293 1.00 81.69 119 ALA A O 1
ATOM 881 N N . LYS A 1 120 ? 41.971 13.314 -75.418 1.00 88.19 120 LYS A N 1
ATOM 882 C CA . LYS A 1 120 ? 43.194 12.669 -75.911 1.00 88.19 120 LYS A CA 1
ATOM 883 C C . LYS A 1 120 ? 44.438 13.543 -75.785 1.00 88.19 120 LYS A C 1
ATOM 885 O O . LYS A 1 120 ? 45.482 13.131 -76.276 1.00 88.19 120 LYS A O 1
ATOM 890 N N . GLN A 1 121 ? 44.335 14.749 -75.219 1.00 88.94 121 GLN A N 1
ATOM 891 C CA . GLN A 1 121 ? 45.497 15.614 -75.023 1.00 88.94 121 GLN A CA 1
ATOM 892 C C . GLN A 1 121 ? 46.600 14.834 -74.298 1.00 88.94 121 GLN A C 1
ATOM 894 O O . GLN A 1 121 ? 46.330 14.122 -73.334 1.00 88.94 121 GLN A O 1
ATOM 899 N N . ASP A 1 122 ? 47.828 14.956 -74.801 1.00 91.19 122 ASP A N 1
ATOM 900 C CA . ASP A 1 122 ? 49.021 14.283 -74.278 1.00 91.19 122 ASP A CA 1
ATOM 901 C C . ASP A 1 122 ? 49.022 12.749 -74.408 1.00 91.19 122 ASP A C 1
ATOM 903 O O . ASP A 1 122 ? 49.962 12.095 -73.946 1.00 91.19 122 ASP A O 1
ATOM 907 N N . ASN A 1 123 ? 48.030 12.152 -75.086 1.00 95.31 123 ASN A N 1
ATOM 908 C CA . ASN A 1 123 ? 48.110 10.741 -75.451 1.00 95.31 123 ASN A CA 1
ATOM 909 C C . ASN A 1 123 ? 49.361 10.507 -76.297 1.00 95.31 123 ASN A C 1
ATOM 911 O O . ASN A 1 123 ? 49.661 11.260 -77.229 1.00 95.31 123 ASN A O 1
ATOM 915 N N . ILE A 1 124 ? 50.074 9.433 -75.976 1.00 95.25 124 ILE A N 1
ATOM 916 C CA . ILE A 1 124 ? 51.317 9.068 -76.650 1.00 95.25 124 ILE A CA 1
ATOM 917 C C . ILE A 1 124 ? 51.020 7.967 -77.654 1.00 95.25 124 ILE A C 1
ATOM 919 O O . ILE A 1 124 ? 50.473 6.923 -77.288 1.00 95.25 124 ILE A O 1
ATOM 923 N N . TYR A 1 125 ? 51.424 8.189 -78.900 1.00 95.69 125 TYR A N 1
ATOM 924 C CA . TYR A 1 125 ? 51.260 7.255 -80.004 1.00 95.69 125 TYR A CA 1
ATOM 925 C C . TYR A 1 125 ? 52.609 6.857 -80.603 1.00 95.69 125 TYR A C 1
ATOM 927 O O . TYR A 1 125 ? 53.579 7.614 -80.558 1.00 95.69 125 TYR A O 1
ATOM 935 N N . LEU A 1 126 ? 52.644 5.668 -81.198 1.00 95.81 126 LEU A N 1
ATOM 936 C CA . LEU A 1 126 ? 53.746 5.170 -82.013 1.00 95.81 126 LEU A CA 1
ATOM 937 C C . LEU A 1 126 ? 53.302 5.021 -83.461 1.00 95.81 126 LEU A C 1
ATOM 939 O O . LEU A 1 126 ? 52.268 4.411 -83.726 1.00 95.81 126 LEU A O 1
ATOM 943 N N . ALA A 1 127 ? 54.110 5.502 -84.398 1.00 93.44 127 ALA A N 1
ATOM 944 C CA . ALA A 1 127 ? 53.946 5.197 -85.809 1.00 93.44 127 ALA A CA 1
ATOM 945 C C . ALA A 1 127 ? 54.135 3.691 -86.046 1.00 93.44 127 ALA A C 1
ATOM 947 O O . ALA A 1 127 ? 55.192 3.132 -85.760 1.00 93.44 127 ALA A O 1
ATOM 948 N N . SER A 1 128 ? 53.117 3.014 -86.565 1.00 93.12 128 SER A N 1
ATOM 949 C CA . SER A 1 128 ? 53.142 1.570 -86.835 1.00 93.12 128 SER A CA 1
ATOM 950 C C . SER A 1 128 ? 53.824 1.228 -88.167 1.00 93.12 128 SER A C 1
ATOM 952 O O . SER A 1 128 ? 54.260 0.095 -88.375 1.00 93.12 128 SER A O 1
ATOM 954 N N . GLN A 1 129 ? 53.946 2.214 -89.057 1.00 89.88 129 GLN A N 1
ATOM 955 C CA . GLN A 1 129 ? 54.505 2.103 -90.401 1.00 89.88 129 GLN A CA 1
ATOM 956 C C . GLN A 1 129 ? 55.076 3.450 -90.864 1.00 89.88 129 GLN A C 1
ATOM 958 O O . GLN A 1 129 ? 54.911 4.461 -90.186 1.00 89.88 129 GLN A O 1
ATOM 963 N N . ASP A 1 130 ? 55.747 3.463 -92.017 1.00 89.19 130 ASP A N 1
ATOM 964 C CA . ASP A 1 130 ? 56.145 4.711 -92.672 1.00 89.19 130 ASP A CA 1
ATOM 965 C C . ASP A 1 130 ? 54.919 5.313 -93.378 1.00 89.19 130 ASP A C 1
ATOM 967 O O . ASP A 1 130 ? 54.251 4.626 -94.154 1.00 89.19 130 ASP A O 1
ATOM 971 N N . PHE A 1 131 ? 54.613 6.585 -93.120 1.00 89.38 131 PHE A N 1
ATOM 972 C CA . PHE A 1 131 ? 53.483 7.281 -93.739 1.00 89.38 131 PHE A CA 1
ATOM 973 C C . PHE A 1 131 ? 53.744 8.786 -93.877 1.00 89.38 131 PHE A C 1
ATOM 975 O O . PHE A 1 131 ? 54.583 9.372 -93.190 1.00 89.38 131 PHE A O 1
ATOM 982 N N . LEU A 1 132 ? 53.026 9.421 -94.800 1.00 90.50 132 LEU A N 1
ATOM 983 C CA . LEU A 1 132 ? 52.896 10.874 -94.843 1.00 90.50 132 LEU A CA 1
ATOM 984 C C . LEU A 1 132 ? 51.608 11.225 -94.105 1.00 90.50 132 LEU A C 1
ATOM 986 O O . LEU A 1 132 ? 50.555 10.725 -94.502 1.00 90.50 132 LEU A O 1
ATOM 990 N N . SER A 1 133 ? 51.695 12.032 -93.046 1.00 90.44 133 SER A N 1
ATOM 991 C CA . SER A 1 133 ? 50.505 12.400 -92.287 1.00 90.44 133 SER A CA 1
ATOM 992 C C . SER A 1 133 ? 49.502 13.142 -93.151 1.00 90.44 133 SER A C 1
ATOM 994 O O . SER A 1 133 ? 49.861 13.955 -94.014 1.00 90.44 133 SER A O 1
ATOM 996 N N . ASP A 1 134 ? 48.232 12.863 -92.888 1.00 86.69 134 ASP A N 1
ATOM 997 C CA . ASP A 1 134 ? 47.128 13.536 -93.539 1.00 86.69 134 ASP A CA 1
ATOM 998 C C . ASP A 1 134 ? 47.196 15.053 -93.291 1.00 86.69 134 ASP A C 1
ATOM 1000 O O . ASP A 1 134 ? 47.713 15.539 -92.278 1.00 86.69 134 ASP A O 1
ATOM 1004 N N . ALA A 1 135 ? 46.684 15.833 -94.243 1.00 80.50 135 ALA A N 1
ATOM 1005 C CA . ALA A 1 135 ? 46.747 17.290 -94.181 1.00 80.50 135 ALA A CA 1
ATOM 1006 C C . ALA A 1 135 ? 45.794 17.900 -93.133 1.00 80.50 135 ALA A C 1
ATOM 1008 O O . ALA A 1 135 ? 45.877 19.103 -92.877 1.00 80.50 135 ALA A O 1
ATOM 1009 N N . THR A 1 136 ? 44.884 17.112 -92.545 1.00 84.19 136 THR A N 1
ATOM 1010 C CA . THR A 1 136 ? 43.810 17.624 -91.685 1.00 84.19 136 THR A CA 1
ATOM 1011 C C . THR A 1 136 ? 44.069 17.410 -90.197 1.00 84.19 136 THR A C 1
ATOM 1013 O O . THR A 1 136 ? 44.226 18.387 -89.465 1.00 84.19 136 THR A O 1
ATOM 1016 N N . THR A 1 137 ? 44.092 16.162 -89.721 1.00 88.00 137 THR A N 1
ATOM 1017 C CA . THR A 1 137 ? 44.156 15.840 -88.289 1.00 88.00 137 THR A CA 1
ATOM 1018 C C . THR A 1 137 ? 44.831 14.493 -88.040 1.00 88.00 137 THR A C 1
ATOM 1020 O O . THR A 1 137 ? 44.747 13.586 -88.864 1.00 88.00 137 THR A O 1
ATOM 1023 N N . ILE A 1 138 ? 45.417 14.334 -86.851 1.00 91.06 138 ILE A N 1
ATOM 1024 C CA . ILE A 1 138 ? 45.975 13.060 -86.368 1.00 91.06 138 ILE A CA 1
ATOM 1025 C C . ILE A 1 138 ? 44.938 11.924 -86.324 1.00 91.06 138 ILE A C 1
ATOM 1027 O O . ILE A 1 138 ? 45.287 10.756 -86.465 1.00 91.06 138 ILE A O 1
ATOM 1031 N N . GLU A 1 139 ? 43.652 12.246 -86.157 1.00 91.75 139 GLU A N 1
ATOM 1032 C CA . GLU A 1 139 ? 42.568 11.260 -86.050 1.00 91.75 139 GLU A CA 1
ATOM 1033 C C . GLU A 1 139 ? 42.394 10.437 -87.327 1.00 91.75 139 GLU A C 1
ATOM 1035 O O . GLU A 1 139 ? 42.076 9.244 -87.266 1.00 91.75 139 GLU A O 1
ATOM 1040 N N . THR A 1 140 ? 42.647 11.054 -88.482 1.00 91.56 140 THR A N 1
ATOM 1041 C CA . THR A 1 140 ? 42.632 10.369 -89.775 1.00 91.56 140 THR A CA 1
ATOM 1042 C C . THR A 1 140 ? 43.699 9.273 -89.806 1.00 91.56 140 THR A C 1
ATOM 1044 O O . THR A 1 140 ? 43.400 8.137 -90.169 1.00 91.56 140 THR A O 1
ATOM 1047 N N . ASP A 1 141 ? 44.913 9.580 -89.344 1.00 92.88 141 ASP A N 1
ATOM 1048 C CA . ASP A 1 141 ? 46.038 8.640 -89.307 1.00 92.88 141 ASP A CA 1
ATOM 1049 C C . ASP A 1 141 ? 45.891 7.568 -88.214 1.00 92.88 141 ASP A C 1
ATOM 1051 O O . ASP A 1 141 ? 46.257 6.411 -88.429 1.00 92.88 141 ASP A O 1
ATOM 1055 N N . ILE A 1 142 ? 45.284 7.900 -87.069 1.00 93.44 142 ILE A N 1
ATOM 1056 C CA . ILE A 1 142 ? 44.902 6.907 -86.049 1.00 93.44 142 ILE A CA 1
ATOM 1057 C C . ILE A 1 142 ? 43.891 5.915 -86.638 1.00 93.44 142 ILE A C 1
ATOM 1059 O O . ILE A 1 142 ? 44.078 4.704 -86.535 1.00 93.44 142 ILE A O 1
ATOM 1063 N N . THR A 1 143 ? 42.839 6.412 -87.294 1.00 93.44 143 THR A N 1
ATOM 1064 C CA . THR A 1 143 ? 41.783 5.569 -87.883 1.00 93.44 143 THR A CA 1
ATOM 1065 C C . THR A 1 143 ? 42.310 4.723 -89.043 1.00 93.44 143 THR A C 1
ATOM 1067 O O . THR A 1 143 ? 41.893 3.578 -89.211 1.00 93.44 143 THR A O 1
ATOM 1070 N N . ALA A 1 144 ? 43.262 5.256 -89.813 1.00 91.81 144 ALA A N 1
ATOM 1071 C CA . ALA A 1 144 ? 43.966 4.528 -90.865 1.00 91.81 144 ALA A CA 1
ATOM 1072 C C . ALA A 1 144 ? 44.927 3.447 -90.326 1.00 91.81 144 ALA A C 1
ATOM 1074 O O . ALA A 1 144 ? 45.457 2.657 -91.104 1.00 91.81 144 ALA A O 1
ATOM 1075 N N . GLY A 1 145 ? 45.147 3.384 -89.006 1.00 93.00 145 GLY A N 1
ATOM 1076 C CA . GLY A 1 145 ? 46.031 2.413 -88.364 1.00 93.00 145 GLY A CA 1
ATOM 1077 C C . GLY A 1 145 ? 47.514 2.777 -88.431 1.00 93.00 145 GLY A C 1
ATOM 1078 O O . GLY A 1 145 ? 48.352 1.951 -88.070 1.00 93.00 145 GLY A O 1
ATOM 1079 N N . HIS A 1 146 ? 47.851 3.999 -88.857 1.00 94.62 146 HIS A N 1
ATOM 1080 C CA . HIS A 1 146 ? 49.228 4.492 -88.917 1.00 94.62 146 HIS A CA 1
ATOM 1081 C C . HIS A 1 146 ? 49.810 4.782 -87.528 1.00 94.62 146 HIS A C 1
ATOM 1083 O O . HIS A 1 146 ? 51.028 4.785 -87.362 1.00 94.62 146 HIS A O 1
ATOM 1089 N N . LEU A 1 147 ? 48.955 5.015 -86.527 1.00 95.19 147 LEU A N 1
ATOM 1090 C CA . LEU A 1 147 ? 49.344 5.359 -85.161 1.00 95.19 147 LEU A CA 1
ATOM 1091 C C . LEU A 1 147 ? 48.729 4.388 -84.147 1.00 95.19 147 LEU A C 1
ATOM 1093 O O . LEU A 1 147 ? 47.515 4.204 -84.097 1.00 95.19 147 LEU A O 1
ATOM 1097 N N . LEU A 1 148 ? 49.574 3.801 -83.301 1.00 95.81 148 LEU A N 1
ATOM 1098 C CA . LEU A 1 148 ? 49.195 2.923 -82.198 1.00 95.81 148 LEU A CA 1
ATOM 1099 C C . LEU A 1 148 ? 49.243 3.687 -80.874 1.00 95.81 148 LEU A C 1
ATOM 1101 O O . LEU A 1 148 ? 50.285 4.232 -80.515 1.00 95.81 148 LEU A O 1
ATOM 1105 N N . LEU A 1 149 ? 48.138 3.691 -80.129 1.00 95.94 149 LEU A N 1
ATOM 1106 C CA . LEU A 1 149 ? 48.068 4.290 -78.796 1.00 95.94 149 LEU A CA 1
ATOM 1107 C C . LEU A 1 149 ? 48.926 3.501 -77.797 1.00 95.94 149 LEU A C 1
ATOM 1109 O O . LEU A 1 149 ? 48.768 2.290 -77.658 1.00 95.94 149 LEU A O 1
ATOM 1113 N N . VAL A 1 150 ? 49.804 4.199 -77.078 1.00 94.81 150 VAL A N 1
ATOM 1114 C CA . VAL A 1 150 ? 50.673 3.625 -76.036 1.00 94.81 150 VAL A CA 1
ATOM 1115 C C . VAL A 1 150 ? 50.280 4.103 -74.651 1.00 94.81 150 VAL A C 1
ATOM 1117 O O . VAL A 1 150 ? 50.266 3.315 -73.708 1.00 94.81 150 VAL A O 1
ATOM 1120 N N . VAL A 1 151 ? 49.965 5.391 -74.523 1.00 95.06 151 VAL A N 1
ATOM 1121 C CA . VAL A 1 151 ? 49.525 5.979 -73.258 1.00 95.06 151 VAL A CA 1
ATOM 1122 C C . VAL A 1 151 ? 48.222 6.705 -73.496 1.00 95.06 151 VAL A C 1
ATOM 1124 O O . VAL A 1 151 ? 48.185 7.675 -74.251 1.00 95.06 151 VAL A O 1
ATOM 1127 N N . ASP A 1 152 ? 47.181 6.229 -72.821 1.00 94.56 152 ASP A N 1
ATOM 1128 C CA . ASP A 1 152 ? 45.892 6.896 -72.744 1.00 94.56 152 ASP A CA 1
ATOM 1129 C C . ASP A 1 152 ? 45.792 7.702 -71.445 1.00 94.56 152 ASP A C 1
ATOM 1131 O O . ASP A 1 152 ? 45.588 7.153 -70.356 1.00 94.56 152 ASP A O 1
ATOM 1135 N N . VAL A 1 153 ? 45.984 9.010 -71.558 1.00 92.88 153 VAL A N 1
ATOM 1136 C CA . VAL A 1 153 ? 46.024 9.944 -70.432 1.00 92.88 153 VAL A CA 1
ATOM 1137 C C . VAL A 1 153 ? 44.664 10.035 -69.745 1.00 92.88 153 VAL A C 1
ATOM 1139 O O . VAL A 1 153 ? 44.608 10.113 -68.516 1.00 92.88 153 VAL A O 1
ATOM 1142 N N . GLU A 1 154 ? 43.563 9.945 -70.494 1.00 91.62 154 GLU A N 1
ATOM 1143 C CA . GLU A 1 154 ? 42.210 9.954 -69.928 1.00 91.62 154 GLU A CA 1
ATOM 1144 C C . GLU A 1 154 ? 41.979 8.752 -69.000 1.00 91.62 154 GLU A C 1
ATOM 1146 O O . GLU A 1 154 ? 41.504 8.910 -67.867 1.00 91.62 154 GLU A O 1
ATOM 1151 N N . THR A 1 155 ? 42.387 7.556 -69.436 1.00 93.25 155 THR A N 1
ATOM 1152 C CA . THR A 1 155 ? 42.312 6.339 -68.618 1.00 93.25 155 THR A CA 1
ATOM 1153 C C . THR A 1 155 ? 43.180 6.455 -67.362 1.00 93.25 155 THR A C 1
ATOM 1155 O O . THR A 1 155 ? 42.712 6.152 -66.261 1.00 93.25 155 THR A O 1
ATOM 1158 N N . VAL A 1 156 ? 44.421 6.939 -67.485 1.00 93.31 156 VAL A N 1
ATOM 1159 C CA . VAL A 1 156 ? 45.322 7.135 -66.332 1.00 93.31 156 VAL A CA 1
ATOM 1160 C C . VAL A 1 156 ? 44.722 8.115 -65.319 1.00 93.31 156 VAL A C 1
ATOM 1162 O O . VAL A 1 156 ? 44.691 7.825 -64.118 1.00 93.31 156 VAL A O 1
ATOM 1165 N N . ASN A 1 157 ? 44.183 9.240 -65.790 1.00 91.88 157 ASN A N 1
ATOM 1166 C CA . ASN A 1 157 ? 43.542 10.237 -64.938 1.00 91.88 157 ASN A CA 1
ATOM 1167 C C . ASN A 1 157 ? 42.318 9.654 -64.224 1.00 91.88 157 ASN A C 1
ATOM 1169 O O . ASN A 1 157 ? 42.196 9.791 -63.004 1.00 91.88 157 ASN A O 1
ATOM 1173 N N . THR A 1 158 ? 41.460 8.932 -64.946 1.00 93.81 158 THR A N 1
ATOM 1174 C CA . THR A 1 158 ? 40.270 8.280 -64.379 1.00 93.81 158 THR A CA 1
ATOM 1175 C C . THR A 1 158 ? 40.640 7.294 -63.271 1.00 93.81 158 THR A C 1
ATOM 1177 O O . THR A 1 158 ? 40.060 7.329 -62.183 1.00 93.81 158 THR A O 1
ATOM 1180 N N . LEU A 1 159 ? 41.651 6.452 -63.503 1.00 95.38 159 LEU A N 1
ATOM 1181 C CA . LEU A 1 159 ? 42.136 5.498 -62.504 1.00 95.38 159 LEU A CA 1
ATOM 1182 C C . LEU A 1 159 ? 42.728 6.197 -61.272 1.00 95.38 159 LEU A C 1
ATOM 1184 O O . LEU A 1 159 ? 42.492 5.753 -60.148 1.00 95.38 159 LEU A O 1
ATOM 1188 N N . SER A 1 160 ? 43.444 7.310 -61.456 1.00 95.44 160 SER A N 1
ATOM 1189 C CA . SER A 1 160 ? 44.009 8.079 -60.339 1.00 95.44 160 SER A CA 1
ATOM 1190 C C . SER A 1 160 ? 42.923 8.689 -59.439 1.00 95.44 160 SER A C 1
ATOM 1192 O O . SER A 1 160 ? 43.009 8.606 -58.211 1.00 95.44 160 SER A O 1
ATOM 1194 N N . ILE A 1 161 ? 41.849 9.213 -60.039 1.00 95.69 161 ILE A N 1
ATOM 1195 C CA . ILE A 1 161 ? 40.690 9.765 -59.326 1.00 95.69 161 ILE A CA 1
ATOM 1196 C C . ILE A 1 161 ? 39.937 8.653 -58.588 1.00 95.69 161 ILE A C 1
ATOM 1198 O O . ILE A 1 161 ? 39.570 8.819 -57.420 1.00 95.69 161 ILE A O 1
ATOM 1202 N N . ALA A 1 162 ? 39.733 7.499 -59.232 1.00 96.50 162 ALA A N 1
ATOM 1203 C CA . ALA A 1 162 ? 39.084 6.345 -58.614 1.00 96.50 162 ALA A CA 1
ATOM 1204 C C . ALA A 1 162 ? 39.879 5.809 -57.409 1.00 96.50 162 ALA A C 1
ATOM 1206 O O . ALA A 1 162 ? 39.295 5.487 -56.369 1.00 96.50 162 ALA A O 1
ATOM 1207 N N . ALA A 1 163 ? 41.211 5.767 -57.509 1.00 97.12 163 ALA A N 1
ATOM 1208 C CA . ALA A 1 163 ? 42.088 5.375 -56.409 1.00 97.12 163 ALA A CA 1
ATOM 1209 C C . ALA A 1 163 ? 42.006 6.363 -55.233 1.00 97.12 163 ALA A C 1
ATOM 1211 O O . ALA A 1 163 ? 41.835 5.938 -54.089 1.00 97.12 163 ALA A O 1
ATOM 1212 N N . ALA A 1 164 ? 42.050 7.672 -55.506 1.00 96.75 164 ALA A N 1
ATOM 1213 C CA . ALA A 1 164 ? 41.896 8.703 -54.479 1.00 96.75 164 ALA A CA 1
ATOM 1214 C C . ALA A 1 164 ? 40.530 8.608 -53.777 1.00 96.75 164 ALA A C 1
ATOM 1216 O O . ALA A 1 164 ? 40.458 8.618 -52.549 1.00 96.75 164 ALA A O 1
ATOM 1217 N N . THR A 1 165 ? 39.458 8.419 -54.550 1.00 97.56 165 THR A N 1
ATOM 1218 C CA . THR A 1 165 ? 38.094 8.233 -54.030 1.00 97.56 165 THR A CA 1
ATOM 1219 C C . THR A 1 165 ? 38.007 7.004 -53.122 1.00 97.56 165 THR A C 1
ATOM 1221 O O . THR A 1 165 ? 37.446 7.072 -52.028 1.00 97.56 165 THR A O 1
ATOM 1224 N N . SER A 1 166 ? 38.614 5.889 -53.535 1.00 97.38 166 SER A N 1
ATOM 1225 C CA . SER A 1 166 ? 38.644 4.649 -52.750 1.00 97.38 166 SER A CA 1
ATOM 1226 C C . SER A 1 166 ? 39.427 4.814 -51.444 1.00 97.38 166 SER A C 1
ATOM 1228 O O . SER A 1 166 ? 38.997 4.324 -50.401 1.00 97.38 166 SER A O 1
ATOM 1230 N N . ALA A 1 167 ? 40.541 5.551 -51.468 1.00 97.50 167 ALA A N 1
ATOM 1231 C CA . ALA A 1 167 ? 41.315 5.865 -50.270 1.00 97.50 167 ALA A CA 1
ATOM 1232 C C . ALA A 1 167 ? 40.517 6.734 -49.283 1.00 97.50 167 ALA A C 1
ATOM 1234 O O . ALA A 1 167 ? 40.495 6.447 -48.084 1.00 97.50 167 ALA A O 1
ATOM 1235 N N . SER A 1 168 ? 39.804 7.753 -49.775 1.00 97.19 168 SER A N 1
ATOM 1236 C CA . SER A 1 168 ? 38.907 8.566 -48.946 1.00 97.19 168 SER A CA 1
ATOM 1237 C C . SER A 1 168 ? 37.769 7.737 -48.340 1.00 97.19 168 SER A C 1
ATOM 1239 O O . SER A 1 168 ? 37.478 7.877 -47.152 1.00 97.19 168 SER A O 1
ATOM 1241 N N . ALA A 1 169 ? 37.160 6.832 -49.115 1.00 97.56 169 ALA A N 1
ATOM 1242 C CA . ALA A 1 169 ? 36.118 5.931 -48.621 1.00 97.56 169 ALA A CA 1
ATOM 1243 C C . ALA A 1 169 ? 36.643 4.973 -47.535 1.00 97.56 169 ALA A C 1
ATOM 1245 O O . ALA A 1 169 ? 35.985 4.777 -46.511 1.00 97.56 169 ALA A O 1
ATOM 1246 N N . ALA A 1 170 ? 37.851 4.427 -47.706 1.00 97.94 170 ALA A N 1
ATOM 1247 C CA . ALA A 1 170 ? 38.490 3.578 -46.703 1.00 97.94 170 ALA A CA 1
ATOM 1248 C C . ALA A 1 170 ? 38.776 4.340 -45.396 1.00 97.94 170 ALA A C 1
ATOM 1250 O O . ALA A 1 170 ? 38.493 3.830 -44.312 1.00 97.94 170 ALA A O 1
ATOM 1251 N N . ALA A 1 171 ? 39.265 5.583 -45.481 1.00 97.56 171 ALA A N 1
ATOM 1252 C CA . ALA A 1 171 ? 39.490 6.434 -44.311 1.00 97.56 171 ALA A CA 1
ATOM 1253 C C . ALA A 1 171 ? 38.182 6.767 -43.564 1.00 97.56 171 ALA A C 1
ATOM 1255 O O . ALA A 1 171 ? 38.133 6.731 -42.330 1.00 97.56 171 ALA A O 1
ATOM 1256 N N . ALA A 1 172 ? 37.100 7.035 -44.303 1.00 97.75 172 ALA A N 1
ATOM 1257 C CA . ALA A 1 172 ? 35.774 7.228 -43.722 1.00 97.75 172 ALA A CA 1
ATOM 1258 C C . ALA A 1 172 ? 35.271 5.955 -43.019 1.00 97.75 172 ALA A C 1
ATOM 1260 O O . ALA A 1 172 ? 34.795 6.027 -41.886 1.00 97.75 172 ALA A O 1
ATOM 1261 N N . SER A 1 173 ? 35.445 4.781 -43.637 1.00 98.00 173 SER A N 1
ATOM 1262 C CA . SER A 1 173 ? 35.080 3.495 -43.030 1.00 98.00 173 SER A CA 1
ATOM 1263 C C . SER A 1 173 ? 35.876 3.203 -41.755 1.00 98.00 173 SER A C 1
ATOM 1265 O O . SER A 1 173 ? 35.307 2.698 -40.789 1.00 98.00 173 SER A O 1
ATOM 1267 N N . ALA A 1 174 ? 37.169 3.534 -41.722 1.00 98.00 174 ALA A N 1
ATOM 1268 C CA . ALA A 1 174 ? 37.997 3.382 -40.525 1.00 98.00 174 ALA A CA 1
ATOM 1269 C C . ALA A 1 174 ? 37.508 4.286 -39.379 1.00 98.00 174 ALA A C 1
ATOM 1271 O O . ALA A 1 174 ? 37.405 3.847 -38.235 1.00 98.00 174 ALA A O 1
ATOM 1272 N N . THR A 1 175 ? 37.129 5.527 -39.698 1.00 98.12 175 THR A N 1
ATOM 1273 C CA . THR A 1 175 ? 36.569 6.479 -38.723 1.00 98.12 175 THR A CA 1
ATOM 1274 C C . THR A 1 175 ? 35.214 6.006 -38.185 1.00 98.12 175 THR A C 1
ATOM 1276 O O . THR A 1 175 ? 34.962 6.071 -36.979 1.00 98.12 175 THR A O 1
ATOM 1279 N N . ALA A 1 176 ? 34.346 5.479 -39.055 1.00 98.00 176 ALA A N 1
ATOM 1280 C CA . ALA A 1 176 ? 33.062 4.903 -38.658 1.00 98.00 176 ALA A CA 1
ATOM 1281 C C . ALA A 1 176 ? 33.242 3.682 -37.737 1.00 98.00 176 ALA A C 1
ATOM 1283 O O . ALA A 1 176 ? 32.555 3.579 -36.722 1.00 98.00 176 ALA A O 1
ATOM 1284 N N . ALA A 1 177 ? 34.201 2.801 -38.042 1.00 98.12 177 ALA A N 1
ATOM 1285 C CA . ALA A 1 177 ? 34.525 1.649 -37.202 1.00 98.12 177 ALA A CA 1
ATOM 1286 C C . ALA A 1 177 ? 35.032 2.069 -35.812 1.00 98.12 177 ALA A C 1
ATOM 1288 O O . ALA A 1 177 ? 34.550 1.547 -34.808 1.00 98.12 177 ALA A O 1
ATOM 1289 N N . ALA A 1 178 ? 35.932 3.056 -35.739 1.00 98.00 178 ALA A N 1
ATOM 1290 C CA . ALA A 1 178 ? 36.413 3.596 -34.466 1.00 98.00 178 ALA A CA 1
ATOM 1291 C C . ALA A 1 178 ? 35.272 4.209 -33.633 1.00 98.00 178 ALA A C 1
ATOM 1293 O O . ALA A 1 178 ? 35.175 3.973 -32.432 1.00 98.00 178 ALA A O 1
ATOM 1294 N N . THR A 1 179 ? 34.354 4.931 -34.282 1.00 98.06 179 THR A N 1
ATOM 1295 C CA . THR A 1 179 ? 33.183 5.516 -33.611 1.00 98.06 179 THR A CA 1
ATOM 1296 C C . THR A 1 179 ? 32.243 4.434 -33.067 1.00 98.06 179 THR A C 1
ATOM 1298 O O . THR A 1 179 ? 31.776 4.532 -31.933 1.00 98.06 179 THR A O 1
ATOM 1301 N N . ALA A 1 180 ? 31.988 3.378 -33.847 1.00 98.12 180 ALA A N 1
ATOM 1302 C CA . ALA A 1 180 ? 31.171 2.247 -33.414 1.00 98.12 180 ALA A CA 1
ATOM 1303 C C . ALA A 1 180 ? 31.799 1.507 -32.222 1.00 98.12 180 ALA A C 1
ATOM 1305 O O . ALA A 1 180 ? 31.083 1.121 -31.298 1.00 98.12 180 ALA A O 1
ATOM 1306 N N . GLN A 1 181 ? 33.127 1.364 -32.210 1.00 98.19 181 GLN A N 1
ATOM 1307 C CA . GLN A 1 181 ? 33.853 0.788 -31.082 1.00 98.19 181 GLN A CA 1
ATOM 1308 C C . GLN A 1 181 ? 33.674 1.625 -29.806 1.00 98.19 181 GLN A C 1
ATOM 1310 O O . GLN A 1 181 ? 33.264 1.080 -28.784 1.00 98.19 181 GLN A O 1
ATOM 1315 N N . SER A 1 182 ? 33.887 2.944 -29.862 1.00 97.75 182 SER A N 1
ATOM 1316 C CA . SER A 1 182 ? 33.690 3.813 -28.690 1.00 97.75 182 SER A CA 1
ATOM 1317 C C . SER A 1 182 ? 32.244 3.799 -28.172 1.00 97.75 182 SER A C 1
ATOM 1319 O O . SER A 1 182 ? 32.009 3.849 -26.962 1.00 97.75 182 SER A O 1
ATOM 1321 N N . ALA A 1 183 ? 31.255 3.696 -29.067 1.00 98.00 183 ALA A N 1
ATOM 1322 C CA . ALA A 1 183 ? 29.852 3.551 -28.679 1.00 98.00 183 ALA A CA 1
ATOM 1323 C C . ALA A 1 183 ? 29.585 2.216 -27.958 1.00 98.00 183 ALA A C 1
ATOM 1325 O O . ALA A 1 183 ? 28.871 2.195 -26.954 1.00 98.00 183 ALA A O 1
ATOM 1326 N N . ALA A 1 184 ? 30.186 1.118 -28.428 1.00 98.12 184 ALA A N 1
ATOM 1327 C CA . ALA A 1 184 ? 30.086 -0.189 -27.782 1.00 98.12 184 ALA A CA 1
ATOM 1328 C C . ALA A 1 184 ? 30.738 -0.194 -26.388 1.00 98.12 184 ALA A C 1
ATOM 1330 O O . ALA A 1 184 ? 30.122 -0.667 -25.434 1.00 98.12 184 ALA A O 1
ATOM 1331 N N . GLU A 1 185 ? 31.926 0.401 -26.247 1.00 97.75 185 GLU A N 1
ATOM 1332 C CA . GLU A 1 185 ? 32.621 0.558 -24.958 1.00 97.75 185 GLU A CA 1
ATOM 1333 C C . GLU A 1 185 ? 31.778 1.375 -23.961 1.00 97.75 185 GLU A C 1
ATOM 1335 O O . GLU A 1 185 ? 31.643 1.005 -22.794 1.00 97.75 185 GLU A O 1
ATOM 1340 N N . THR A 1 186 ? 31.120 2.441 -24.430 1.00 98.06 186 THR A N 1
ATOM 1341 C CA . THR A 1 186 ? 30.216 3.262 -23.602 1.00 98.06 186 THR A CA 1
ATOM 1342 C C . THR A 1 186 ? 28.974 2.484 -23.150 1.00 98.06 186 THR A C 1
ATOM 1344 O O . THR A 1 186 ? 28.559 2.577 -21.989 1.00 98.06 186 THR A O 1
ATOM 1347 N N . ALA A 1 187 ? 28.369 1.703 -24.052 1.00 97.62 187 ALA A N 1
ATOM 1348 C CA . ALA A 1 187 ? 27.211 0.869 -23.735 1.00 97.62 187 ALA A CA 1
ATOM 1349 C C . ALA A 1 187 ? 27.566 -0.230 -22.722 1.00 97.62 187 ALA A C 1
ATOM 1351 O O . ALA A 1 187 ? 26.811 -0.458 -21.775 1.00 97.62 187 ALA A O 1
ATOM 1352 N N . GLN A 1 188 ? 28.735 -0.857 -22.879 1.00 98.06 188 GLN A N 1
ATOM 1353 C CA . GLN A 1 188 ? 29.252 -1.839 -21.929 1.00 98.06 188 GLN A CA 1
ATOM 1354 C C . GLN A 1 188 ? 29.464 -1.218 -20.542 1.00 98.06 188 GLN A C 1
ATOM 1356 O O . GLN A 1 188 ? 28.939 -1.743 -19.563 1.00 98.06 188 GLN A O 1
ATOM 1361 N N . GLY A 1 189 ? 30.146 -0.071 -20.454 1.00 97.69 189 GLY A N 1
ATOM 1362 C CA . GLY A 1 189 ? 30.365 0.612 -19.175 1.00 97.69 189 GLY A CA 1
ATOM 1363 C C . GLY A 1 189 ? 29.061 1.018 -18.478 1.00 97.69 189 GLY A C 1
ATOM 1364 O O . GLY A 1 189 ? 28.946 0.912 -17.260 1.00 97.69 189 GLY A O 1
ATOM 1365 N N . SER A 1 190 ? 28.040 1.413 -19.246 1.00 96.81 190 SER A N 1
ATOM 1366 C CA . SER A 1 190 ? 26.709 1.717 -18.701 1.00 96.81 190 SER A CA 1
ATOM 1367 C C . SER A 1 190 ? 26.031 0.476 -18.106 1.00 96.81 190 SER A C 1
ATOM 1369 O O . SER A 1 190 ? 25.426 0.559 -17.039 1.00 96.81 190 SER A O 1
ATOM 1371 N N . ALA A 1 191 ? 26.150 -0.683 -18.762 1.00 96.25 191 ALA A N 1
ATOM 1372 C CA . ALA A 1 191 ? 25.614 -1.944 -18.249 1.00 96.25 191 ALA A CA 1
ATOM 1373 C C . ALA A 1 191 ? 26.351 -2.409 -16.982 1.00 96.25 191 ALA A C 1
ATOM 1375 O O . ALA A 1 191 ? 25.713 -2.813 -16.009 1.00 96.25 191 ALA A O 1
ATOM 1376 N N . GLU A 1 192 ? 27.681 -2.300 -16.964 1.00 96.75 192 GLU A N 1
ATOM 1377 C CA . GLU A 1 192 ? 28.504 -2.611 -15.790 1.00 96.75 192 GLU A CA 1
ATOM 1378 C C . GLU A 1 192 ? 28.176 -1.690 -14.605 1.00 96.75 192 GLU A C 1
ATOM 1380 O O . GLU A 1 192 ? 28.070 -2.167 -13.476 1.00 96.75 192 GLU A O 1
ATOM 1385 N N . ALA A 1 193 ? 27.925 -0.398 -14.846 1.00 96.25 193 ALA A N 1
ATOM 1386 C CA . ALA A 1 193 ? 27.512 0.544 -13.806 1.00 96.25 193 ALA A CA 1
ATOM 1387 C C . ALA A 1 193 ? 26.157 0.176 -13.177 1.00 96.25 193 ALA A C 1
ATOM 1389 O O . ALA A 1 193 ? 26.017 0.236 -11.958 1.00 96.25 193 ALA A O 1
ATOM 1390 N N . VAL A 1 194 ? 25.177 -0.255 -13.982 1.00 95.69 194 VAL A N 1
ATOM 1391 C CA . VAL A 1 194 ? 23.883 -0.752 -13.474 1.00 95.69 194 VAL A CA 1
ATOM 1392 C C . VAL A 1 194 ? 24.073 -2.018 -12.637 1.00 95.69 194 VAL A C 1
ATOM 1394 O O . VAL A 1 194 ? 23.465 -2.158 -11.581 1.00 95.69 194 VAL A O 1
ATOM 1397 N N . LEU A 1 195 ? 24.941 -2.931 -13.079 1.00 94.38 195 LEU A N 1
ATOM 1398 C CA . LEU A 1 195 ? 25.243 -4.168 -12.355 1.00 94.38 195 LEU A CA 1
ATOM 1399 C C . LEU A 1 195 ? 26.047 -3.940 -11.068 1.00 94.38 195 LEU A C 1
ATOM 1401 O O . LEU A 1 195 ? 26.015 -4.796 -10.190 1.00 94.38 195 LEU A O 1
ATOM 1405 N N . ALA A 1 196 ? 26.754 -2.815 -10.949 1.00 95.56 196 ALA A N 1
ATOM 1406 C CA . ALA A 1 196 ? 27.476 -2.414 -9.744 1.00 95.56 196 ALA A CA 1
ATOM 1407 C C . ALA A 1 196 ? 26.630 -1.557 -8.782 1.00 95.56 196 ALA A C 1
ATOM 1409 O O . ALA A 1 196 ? 27.045 -1.334 -7.642 1.00 95.56 196 ALA A O 1
ATOM 1410 N N . ASP A 1 197 ? 25.459 -1.075 -9.213 1.00 96.69 197 ASP A N 1
ATOM 1411 C CA . ASP A 1 197 ? 24.577 -0.266 -8.376 1.00 96.69 197 ASP A CA 1
ATOM 1412 C C . ASP A 1 197 ? 23.986 -1.108 -7.236 1.00 96.69 197 ASP A C 1
ATOM 1414 O O . ASP A 1 197 ? 23.157 -2.002 -7.431 1.00 96.69 197 ASP A O 1
ATOM 1418 N N . ALA A 1 198 ? 24.418 -0.810 -6.010 1.00 95.75 198 ALA A N 1
ATOM 1419 C CA . ALA A 1 198 ? 24.029 -1.558 -4.819 1.00 95.75 198 ALA A CA 1
ATOM 1420 C C . ALA A 1 198 ? 22.508 -1.547 -4.581 1.00 95.75 198 ALA A C 1
ATOM 1422 O O . ALA A 1 198 ? 21.963 -2.520 -4.050 1.00 95.75 198 ALA A O 1
ATOM 1423 N N . ASN A 1 199 ? 21.810 -0.482 -4.991 1.00 95.56 199 ASN A N 1
ATOM 1424 C CA . ASN A 1 199 ? 20.356 -0.402 -4.866 1.00 95.56 199 ASN A CA 1
ATOM 1425 C C . ASN A 1 199 ? 19.671 -1.377 -5.833 1.00 95.56 199 ASN A C 1
ATOM 1427 O O . ASN A 1 199 ? 18.800 -2.136 -5.407 1.00 95.56 199 ASN A O 1
ATOM 1431 N N . PHE A 1 200 ? 20.095 -1.415 -7.102 1.00 95.25 200 PHE A N 1
ATOM 1432 C CA . PHE A 1 200 ? 19.607 -2.379 -8.089 1.00 95.25 200 PHE A CA 1
ATOM 1433 C C . PHE A 1 200 ? 19.834 -3.822 -7.624 1.00 95.25 200 PHE A C 1
ATOM 1435 O O . PHE A 1 200 ? 18.891 -4.612 -7.594 1.00 95.25 200 PHE A O 1
ATOM 1442 N N . LEU A 1 201 ? 21.047 -4.147 -7.167 1.00 94.81 201 LEU A N 1
ATOM 1443 C CA . LEU A 1 201 ? 21.386 -5.459 -6.597 1.00 94.81 201 LEU A CA 1
ATOM 1444 C C . LEU A 1 201 ? 20.493 -5.835 -5.405 1.00 94.81 201 LEU A C 1
ATOM 1446 O O . LEU A 1 201 ? 20.032 -6.974 -5.317 1.00 94.81 201 LEU A O 1
ATOM 1450 N N . THR A 1 202 ? 20.217 -4.883 -4.509 1.00 96.38 202 THR A N 1
ATOM 1451 C CA . THR A 1 202 ? 19.335 -5.102 -3.352 1.00 96.38 202 THR A CA 1
ATOM 1452 C C . THR A 1 202 ? 17.917 -5.449 -3.801 1.00 96.38 202 THR A C 1
ATOM 1454 O O . THR A 1 202 ? 17.351 -6.426 -3.321 1.00 96.38 202 THR A O 1
ATOM 1457 N N . VAL A 1 203 ? 17.359 -4.693 -4.754 1.00 95.44 203 VAL A N 1
ATOM 1458 C CA . VAL A 1 203 ? 16.007 -4.923 -5.294 1.00 95.44 203 VAL A CA 1
ATOM 1459 C C . VAL A 1 203 ? 15.915 -6.261 -6.029 1.00 95.44 203 VAL A C 1
ATOM 1461 O O . VAL A 1 203 ? 14.952 -7.002 -5.835 1.00 95.44 203 VAL A O 1
ATOM 1464 N N . VAL A 1 204 ? 16.923 -6.606 -6.835 1.00 95.81 204 VAL A N 1
ATOM 1465 C CA . VAL A 1 204 ? 17.003 -7.910 -7.513 1.00 95.81 204 VAL A CA 1
ATOM 1466 C C . VAL A 1 204 ? 17.029 -9.052 -6.492 1.00 95.81 204 VAL A C 1
ATOM 1468 O O . VAL A 1 204 ? 16.304 -10.037 -6.662 1.00 95.81 204 VAL A O 1
ATOM 1471 N N . GLY A 1 205 ? 17.801 -8.894 -5.412 1.00 96.06 205 GLY A N 1
ATOM 1472 C CA . GLY A 1 205 ? 17.929 -9.875 -4.334 1.00 96.06 205 GLY A CA 1
ATOM 1473 C C . GLY A 1 205 ? 16.633 -10.169 -3.571 1.00 96.06 205 GLY A C 1
ATOM 1474 O O . GLY A 1 205 ? 16.524 -11.247 -2.999 1.00 96.06 205 GLY A O 1
ATOM 1475 N N . ILE A 1 206 ? 15.650 -9.260 -3.599 1.00 97.50 206 ILE A N 1
ATOM 1476 C CA . ILE A 1 206 ? 14.340 -9.413 -2.933 1.00 97.50 206 ILE A CA 1
ATOM 1477 C C . ILE A 1 206 ? 13.163 -9.497 -3.923 1.00 97.50 206 ILE A C 1
ATOM 1479 O O . ILE A 1 206 ? 12.011 -9.220 -3.583 1.00 97.50 206 ILE A O 1
ATOM 1483 N N . SER A 1 207 ? 13.429 -9.823 -5.189 1.00 97.12 207 SER A N 1
ATOM 1484 C CA . SER A 1 207 ? 12.410 -9.816 -6.251 1.00 97.12 207 SER A CA 1
ATOM 1485 C C . SER A 1 207 ? 11.253 -10.806 -6.012 1.00 97.12 207 SER A C 1
ATOM 1487 O O . SER A 1 207 ? 10.100 -10.514 -6.355 1.00 97.12 207 SER A O 1
ATOM 1489 N N . SER A 1 208 ? 11.516 -11.944 -5.362 1.00 97.00 208 SER A N 1
ATOM 1490 C CA . SER A 1 208 ? 10.490 -12.902 -4.919 1.00 97.00 208 SER A CA 1
ATOM 1491 C C . SER A 1 208 ? 9.560 -12.321 -3.852 1.00 97.00 208 SER A C 1
ATOM 1493 O O . SER A 1 208 ? 8.340 -12.505 -3.899 1.00 97.00 208 SER A O 1
ATOM 1495 N N . GLU A 1 209 ? 10.118 -11.578 -2.905 1.00 97.62 209 GLU A N 1
ATOM 1496 C CA . GLU A 1 209 ? 9.414 -10.913 -1.818 1.00 97.62 209 GLU A CA 1
ATOM 1497 C C . GLU A 1 209 ? 8.564 -9.768 -2.370 1.00 97.62 209 GLU A C 1
ATOM 1499 O O . GLU A 1 209 ? 7.392 -9.665 -2.017 1.00 97.62 209 GLU A O 1
ATOM 1504 N N . ILE A 1 210 ? 9.093 -8.973 -3.310 1.00 96.62 210 ILE A N 1
ATOM 1505 C CA . ILE A 1 210 ? 8.326 -7.936 -4.024 1.00 96.62 210 ILE A CA 1
ATOM 1506 C C . ILE A 1 210 ? 7.122 -8.555 -4.745 1.00 96.62 210 ILE A C 1
ATOM 1508 O O . ILE A 1 210 ? 6.017 -8.019 -4.671 1.00 96.62 210 ILE A O 1
ATOM 1512 N N . THR A 1 211 ? 7.302 -9.710 -5.390 1.00 96.25 211 THR A N 1
ATOM 1513 C CA . THR A 1 211 ? 6.203 -10.437 -6.051 1.00 96.25 211 THR A CA 1
ATOM 1514 C C . THR A 1 211 ? 5.164 -10.928 -5.037 1.00 96.25 211 THR A C 1
ATOM 1516 O O . THR A 1 211 ? 3.960 -10.836 -5.282 1.00 96.25 211 THR A O 1
ATOM 1519 N N . THR A 1 212 ? 5.611 -11.386 -3.865 1.00 97.00 212 THR A N 1
ATOM 1520 C CA . THR A 1 212 ? 4.727 -11.787 -2.759 1.00 97.00 212 THR A CA 1
ATOM 1521 C C . THR A 1 212 ? 3.915 -10.597 -2.240 1.00 97.00 212 THR A C 1
ATOM 1523 O O . THR A 1 212 ? 2.695 -10.698 -2.110 1.00 97.00 212 THR A O 1
ATOM 1526 N N . VAL A 1 213 ? 4.565 -9.449 -2.015 1.00 96.19 213 VAL A N 1
ATOM 1527 C CA . VAL A 1 213 ? 3.923 -8.190 -1.599 1.00 96.19 213 VAL A CA 1
ATOM 1528 C C . VAL A 1 213 ? 2.913 -7.714 -2.648 1.00 96.19 213 VAL A C 1
ATOM 1530 O O . VAL A 1 213 ? 1.803 -7.318 -2.294 1.00 96.19 213 VAL A O 1
ATOM 1533 N N . ALA A 1 214 ? 3.242 -7.813 -3.939 1.00 96.06 214 ALA A N 1
ATOM 1534 C CA . ALA A 1 214 ? 2.325 -7.473 -5.026 1.00 96.06 214 ALA A CA 1
ATOM 1535 C C . ALA A 1 214 ? 1.053 -8.343 -5.004 1.00 96.06 214 ALA A C 1
ATOM 1537 O O . ALA A 1 214 ? -0.053 -7.821 -5.171 1.00 96.06 214 ALA A O 1
ATOM 1538 N N . GLY A 1 215 ? 1.197 -9.645 -4.722 1.00 96.88 215 GLY A N 1
ATOM 1539 C CA . GLY A 1 215 ? 0.081 -10.587 -4.591 1.00 96.88 215 GLY A CA 1
ATOM 1540 C C . GLY A 1 215 ? -0.882 -10.277 -3.438 1.00 96.88 215 GLY A C 1
ATOM 1541 O O . GLY A 1 215 ? -2.056 -10.629 -3.517 1.00 96.88 215 GLY A O 1
ATOM 1542 N N . ILE A 1 216 ? -0.424 -9.574 -2.397 1.00 97.31 216 ILE A N 1
ATOM 1543 C CA . ILE A 1 216 ? -1.245 -9.165 -1.242 1.00 97.31 216 ILE A CA 1
ATOM 1544 C C . ILE A 1 216 ? -1.590 -7.668 -1.239 1.00 97.31 216 ILE A C 1
ATOM 1546 O O . ILE A 1 216 ? -2.085 -7.158 -0.235 1.00 97.31 216 ILE A O 1
ATOM 1550 N N . SER A 1 217 ? -1.362 -6.950 -2.341 1.00 96.88 217 SER A N 1
ATOM 1551 C CA . SER A 1 217 ? -1.572 -5.494 -2.436 1.00 96.88 217 SER A CA 1
ATOM 1552 C C . SER A 1 217 ? -2.980 -5.041 -2.021 1.00 96.88 217 SER A C 1
ATOM 1554 O O . SER A 1 217 ? -3.115 -4.066 -1.286 1.00 96.88 217 SER A O 1
ATOM 1556 N N . ALA A 1 218 ? -4.024 -5.792 -2.387 1.00 96.31 218 ALA A N 1
ATOM 1557 C CA . ALA A 1 218 ? -5.397 -5.519 -1.950 1.00 96.31 218 ALA A CA 1
ATOM 1558 C C . ALA A 1 218 ? -5.582 -5.644 -0.422 1.00 96.31 218 ALA A C 1
ATOM 1560 O O . ALA A 1 218 ? -6.296 -4.847 0.194 1.00 96.31 218 ALA A O 1
ATOM 1561 N N . ASN A 1 219 ? -4.902 -6.606 0.213 1.00 95.56 219 ASN A N 1
ATOM 1562 C CA . ASN A 1 219 ? -4.921 -6.767 1.669 1.00 95.56 219 ASN A CA 1
ATOM 1563 C C . ASN A 1 219 ? -4.183 -5.612 2.357 1.00 95.56 219 ASN A C 1
ATOM 1565 O O . ASN A 1 219 ? -4.653 -5.130 3.381 1.00 95.56 219 ASN A O 1
ATOM 1569 N N . ILE A 1 220 ? -3.073 -5.127 1.784 1.00 95.75 220 ILE A N 1
ATOM 1570 C CA . ILE A 1 220 ? -2.343 -3.953 2.296 1.00 95.75 220 ILE A CA 1
ATOM 1571 C C . ILE A 1 220 ? -3.257 -2.721 2.307 1.00 95.75 220 ILE A C 1
ATOM 1573 O O . ILE A 1 220 ? -3.324 -2.021 3.315 1.00 95.75 220 ILE A O 1
ATOM 1577 N N . THR A 1 221 ? -4.017 -2.486 1.231 1.00 93.81 221 THR A N 1
ATOM 1578 C CA . THR A 1 221 ? -5.011 -1.400 1.184 1.00 93.81 221 THR A CA 1
ATOM 1579 C C . THR A 1 221 ? -6.129 -1.595 2.208 1.00 93.81 221 THR A C 1
ATOM 1581 O O . THR A 1 221 ? -6.549 -0.632 2.841 1.00 93.81 221 THR A O 1
ATOM 1584 N N . THR A 1 222 ? -6.581 -2.836 2.410 1.00 94.88 222 THR A N 1
ATOM 1585 C CA . THR A 1 222 ? -7.593 -3.161 3.427 1.00 94.88 222 THR A CA 1
ATOM 1586 C C . THR A 1 222 ? -7.083 -2.832 4.832 1.00 94.88 222 THR A C 1
ATOM 1588 O O . THR A 1 222 ? -7.757 -2.122 5.568 1.00 94.88 222 THR A O 1
ATOM 1591 N N . VAL A 1 223 ? -5.867 -3.262 5.188 1.00 92.81 223 VAL A N 1
ATOM 1592 C CA . VAL A 1 223 ? -5.246 -2.965 6.493 1.00 92.81 223 VAL A CA 1
ATOM 1593 C C . VAL A 1 223 ? -5.046 -1.460 6.694 1.00 92.81 223 VAL A C 1
ATOM 1595 O O . VAL A 1 223 ? -5.299 -0.965 7.787 1.00 92.81 223 VAL A O 1
ATOM 1598 N N . ALA A 1 224 ? -4.662 -0.718 5.649 1.00 91.19 224 ALA A N 1
ATOM 1599 C CA . ALA A 1 224 ? -4.550 0.740 5.718 1.00 91.19 224 ALA A CA 1
ATOM 1600 C C . ALA A 1 224 ? -5.898 1.430 6.011 1.00 91.19 224 ALA A C 1
ATOM 1602 O O . ALA A 1 224 ? -5.930 2.445 6.699 1.00 91.19 224 ALA A O 1
ATOM 1603 N N . GLY A 1 225 ? -7.018 0.872 5.536 1.00 92.75 225 GLY A N 1
ATOM 1604 C CA . GLY A 1 225 ? -8.360 1.380 5.842 1.00 92.75 225 GLY A CA 1
ATOM 1605 C C . GLY A 1 225 ? -8.809 1.149 7.292 1.00 92.75 225 GLY A C 1
ATOM 1606 O O . GLY A 1 225 ? -9.637 1.902 7.796 1.00 92.75 225 GLY A O 1
ATOM 1607 N N . ILE A 1 226 ? -8.233 0.154 7.973 1.00 95.62 226 ILE A N 1
ATOM 1608 C CA . ILE A 1 226 ? -8.631 -0.295 9.321 1.00 95.62 226 ILE A CA 1
ATOM 1609 C C . ILE A 1 226 ? -7.923 0.515 10.437 1.00 95.62 226 ILE A C 1
ATOM 1611 O O . ILE A 1 226 ? -8.208 0.342 11.621 1.00 95.62 226 ILE A O 1
ATOM 1615 N N . GLU A 1 227 ? -7.027 1.459 10.110 1.00 94.50 227 GLU A N 1
ATOM 1616 C CA . GLU A 1 227 ? -6.266 2.242 11.107 1.00 94.50 227 GLU A CA 1
ATOM 1617 C C . GLU A 1 227 ? -7.167 2.957 12.132 1.00 94.50 227 GLU A C 1
ATOM 1619 O O . GLU A 1 227 ? -6.885 2.943 13.333 1.00 94.50 227 GLU A O 1
ATOM 1624 N N . THR A 1 228 ? -8.282 3.540 11.678 1.00 92.06 228 THR A N 1
ATOM 1625 C CA . THR A 1 228 ? -9.234 4.224 12.572 1.00 92.06 228 THR A CA 1
ATOM 1626 C C . THR A 1 228 ? -9.944 3.232 13.496 1.00 92.06 228 THR A C 1
ATOM 1628 O O . THR A 1 228 ? -10.107 3.501 14.683 1.00 92.06 228 THR A O 1
ATOM 1631 N N . GL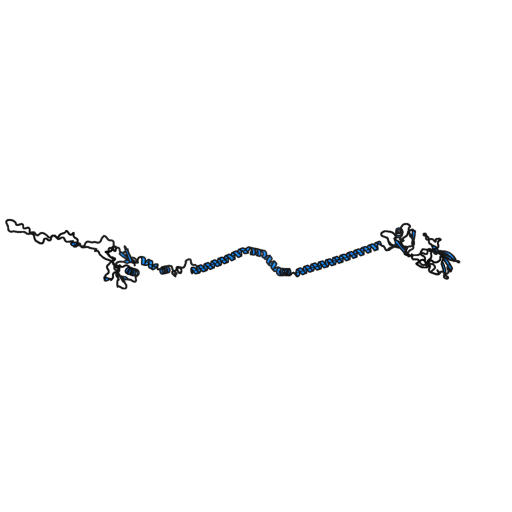U A 1 229 ? -10.308 2.057 12.982 1.00 95.19 229 GLU A N 1
ATOM 1632 C CA . GLU A 1 229 ? -10.990 1.006 13.744 1.00 95.19 229 GLU A CA 1
ATOM 1633 C C . GLU A 1 229 ? -10.063 0.404 14.814 1.00 95.19 229 GLU A C 1
ATOM 1635 O O . GLU A 1 229 ? -10.501 0.157 15.936 1.00 95.19 229 GLU A O 1
ATOM 1640 N N . ILE A 1 230 ? -8.762 0.251 14.525 1.00 95.62 230 ILE A N 1
ATOM 1641 C CA . ILE A 1 230 ? -7.751 -0.160 15.520 1.00 95.62 230 ILE A CA 1
ATOM 1642 C C . ILE A 1 230 ? -7.653 0.861 16.658 1.00 95.62 230 ILE A C 1
ATOM 1644 O O . ILE A 1 230 ? -7.568 0.466 17.823 1.00 95.62 230 ILE A O 1
ATOM 1648 N N . GLN A 1 231 ? -7.691 2.162 16.353 1.00 94.19 231 GLN A N 1
ATOM 1649 C CA . GLN A 1 231 ? -7.712 3.194 17.393 1.00 94.19 231 GLN A CA 1
ATOM 1650 C C . GLN A 1 231 ? -9.002 3.147 18.223 1.00 94.19 231 GLN A C 1
ATOM 1652 O O . GLN A 1 231 ? -8.933 3.298 19.443 1.00 94.19 231 GLN A O 1
ATOM 1657 N N . THR A 1 232 ? -10.158 2.877 17.605 1.00 95.31 232 THR A N 1
ATOM 1658 C CA . THR A 1 232 ? -11.419 2.664 18.335 1.00 95.31 232 THR A CA 1
ATOM 1659 C C . THR A 1 232 ? -11.318 1.477 19.293 1.00 95.31 232 THR A C 1
ATOM 1661 O O . THR A 1 232 ? -11.599 1.636 20.476 1.00 95.31 232 THR A O 1
ATOM 1664 N N . VAL A 1 233 ? -10.822 0.324 18.833 1.00 96.06 233 VAL A N 1
ATOM 1665 C CA . VAL A 1 233 ? -10.628 -0.867 19.683 1.00 96.06 233 VAL A CA 1
ATOM 1666 C C . VAL A 1 233 ? -9.648 -0.592 20.833 1.00 96.06 233 VAL A C 1
ATOM 1668 O O . VAL A 1 233 ? -9.844 -1.072 21.952 1.00 96.06 233 VAL A O 1
ATOM 1671 N N . ALA A 1 234 ? -8.596 0.195 20.591 1.00 95.38 234 ALA A N 1
ATOM 1672 C CA . ALA A 1 234 ? -7.678 0.622 21.646 1.00 95.38 234 ALA A CA 1
ATOM 1673 C C . ALA A 1 234 ? -8.370 1.515 22.695 1.00 95.38 234 ALA A C 1
ATOM 1675 O O . ALA A 1 234 ? -8.093 1.372 23.888 1.00 95.38 234 ALA A O 1
ATOM 1676 N N . GLY A 1 235 ? -9.291 2.386 22.267 1.00 96.00 235 GLY A N 1
ATOM 1677 C CA . GLY A 1 235 ? -10.161 3.168 23.150 1.00 96.00 235 GLY A CA 1
ATOM 1678 C C . GLY A 1 235 ? -11.078 2.286 24.000 1.00 96.00 235 GLY A C 1
ATOM 1679 O O . GLY A 1 235 ? -11.052 2.383 25.227 1.00 96.00 235 GLY A O 1
ATOM 1680 N N . ASP A 1 236 ? -11.790 1.346 23.374 1.00 97.50 236 ASP A N 1
ATOM 1681 C CA . ASP A 1 236 ? -12.676 0.404 24.071 1.00 97.50 236 ASP A CA 1
ATOM 1682 C C . ASP A 1 236 ? -11.919 -0.423 25.128 1.00 97.50 236 ASP A C 1
ATOM 1684 O O . ASP A 1 236 ? -12.439 -0.695 26.209 1.00 97.50 236 ASP A O 1
ATOM 1688 N N . SER A 1 237 ? -10.659 -0.793 24.866 1.00 97.69 237 SER A N 1
ATOM 1689 C CA . SER A 1 237 ? -9.805 -1.493 25.840 1.00 97.69 237 SER A CA 1
ATOM 1690 C C . SER A 1 237 ? -9.546 -0.670 27.111 1.00 97.69 237 SER A C 1
ATOM 1692 O O . SER A 1 237 ? -9.497 -1.230 28.211 1.00 97.69 237 SER A O 1
ATOM 1694 N N . ALA A 1 238 ? -9.406 0.656 26.996 1.00 97.00 238 ALA A N 1
ATOM 1695 C CA . ALA A 1 238 ? -9.264 1.546 28.150 1.00 97.00 238 ALA A CA 1
ATOM 1696 C C . ALA A 1 238 ? -10.577 1.655 28.946 1.00 97.00 238 ALA A C 1
ATOM 1698 O O . ALA A 1 238 ? -10.569 1.581 30.182 1.00 97.00 238 ALA A O 1
ATOM 1699 N N . ASP A 1 239 ? -11.707 1.755 28.242 1.00 97.50 239 ASP A N 1
ATOM 1700 C CA . ASP A 1 239 ? -13.037 1.783 28.852 1.00 97.50 239 ASP A CA 1
ATOM 1701 C C . ASP A 1 239 ? -13.349 0.468 29.582 1.00 97.50 239 ASP A C 1
ATOM 1703 O O . ASP A 1 239 ? -13.769 0.486 30.741 1.00 97.50 239 ASP A O 1
ATOM 1707 N N . ILE A 1 240 ? -13.058 -0.687 28.972 1.00 97.31 240 ILE A N 1
ATOM 1708 C CA . ILE A 1 240 ? -13.220 -2.016 29.586 1.00 97.31 240 ILE A CA 1
ATOM 1709 C C . ILE A 1 240 ? -12.374 -2.143 30.857 1.00 97.31 240 ILE A C 1
ATOM 1711 O O . ILE A 1 240 ? -12.858 -2.656 31.868 1.00 97.31 240 ILE A O 1
ATOM 1715 N N . GLN A 1 241 ? -11.130 -1.654 30.848 1.00 97.12 241 GLN A N 1
ATOM 1716 C CA . GLN A 1 241 ? -10.278 -1.654 32.042 1.00 97.12 241 GLN A CA 1
ATOM 1717 C C . GLN A 1 241 ? -10.850 -0.766 33.153 1.00 97.12 241 GLN A C 1
ATOM 1719 O O . GLN A 1 241 ? -10.822 -1.150 34.324 1.00 97.12 241 GLN A O 1
ATOM 1724 N N . THR A 1 242 ? -11.432 0.382 32.799 1.00 96.94 242 THR A N 1
ATOM 1725 C CA . THR A 1 242 ? -12.130 1.251 33.755 1.00 96.94 242 THR A CA 1
ATOM 1726 C C . THR A 1 242 ? -13.373 0.565 34.321 1.00 96.94 242 THR A C 1
ATOM 1728 O O . THR A 1 242 ? -13.589 0.586 35.534 1.00 96.94 242 THR A O 1
ATOM 1731 N N . VAL A 1 243 ? -14.166 -0.111 33.487 1.00 95.88 243 VAL A N 1
ATOM 1732 C CA . VAL A 1 243 ? -15.311 -0.915 33.938 1.00 95.88 243 VAL A CA 1
ATOM 1733 C C . VAL A 1 243 ? -14.855 -2.027 34.883 1.00 95.88 243 VAL A C 1
ATOM 1735 O O . VAL A 1 243 ? -15.436 -2.176 35.956 1.00 95.88 243 VAL A O 1
ATOM 1738 N N . ALA A 1 244 ? -13.790 -2.759 34.553 1.00 93.94 244 ALA A N 1
ATOM 1739 C CA . ALA A 1 244 ? -13.242 -3.807 35.411 1.00 93.94 244 ALA A CA 1
ATOM 1740 C C . ALA A 1 244 ? -12.776 -3.260 36.776 1.00 93.94 244 ALA A C 1
ATOM 1742 O O . ALA A 1 244 ? -13.102 -3.832 37.819 1.00 93.94 244 ALA A O 1
ATOM 1743 N N . ALA A 1 245 ? -12.082 -2.116 36.794 1.00 94.88 245 ALA A N 1
ATOM 1744 C CA . ALA A 1 245 ? -11.665 -1.445 38.026 1.00 94.88 245 ALA A CA 1
ATOM 1745 C C . ALA A 1 245 ? -12.862 -0.953 38.860 1.00 94.88 245 ALA A C 1
ATOM 1747 O O . ALA A 1 245 ? -12.873 -1.087 40.090 1.00 94.88 245 ALA A O 1
ATOM 1748 N N . ASN A 1 246 ? -13.897 -0.428 38.200 1.00 93.62 246 ASN A N 1
ATOM 1749 C CA . ASN A 1 246 ? -15.143 -0.025 38.844 1.00 93.62 246 ASN A CA 1
ATOM 1750 C C . ASN A 1 246 ? -15.866 -1.231 39.455 1.00 93.62 246 ASN A C 1
ATOM 1752 O O . ASN A 1 246 ? -16.264 -1.159 40.616 1.00 93.62 246 ASN A O 1
ATOM 1756 N N . ILE A 1 247 ? -15.974 -2.355 38.738 1.00 91.12 247 ILE A N 1
ATOM 1757 C CA . ILE A 1 247 ? -16.542 -3.608 39.260 1.00 91.12 247 ILE A CA 1
ATOM 1758 C C . ILE A 1 247 ? -15.759 -4.076 40.490 1.00 91.12 247 ILE A C 1
ATOM 1760 O O . ILE A 1 247 ? -16.372 -4.393 41.508 1.00 91.12 247 ILE A O 1
ATOM 1764 N N . GLY A 1 248 ? -14.422 -4.058 40.453 1.00 87.88 248 GLY A N 1
ATOM 1765 C CA . GLY A 1 248 ? -13.585 -4.395 41.610 1.00 87.88 248 GLY A CA 1
ATOM 1766 C C . GLY A 1 248 ? -13.825 -3.467 42.807 1.00 87.88 248 GLY A C 1
ATOM 1767 O O . GLY A 1 248 ? -14.007 -3.927 43.934 1.00 87.88 248 GLY A O 1
ATOM 1768 N N . SER A 1 249 ? -13.919 -2.158 42.559 1.00 91.12 249 SER A N 1
ATOM 1769 C CA . SER A 1 249 ? -14.216 -1.155 43.591 1.00 91.12 249 SER A CA 1
ATOM 1770 C C . SER A 1 249 ? -15.607 -1.338 44.203 1.00 91.12 249 SER A C 1
ATOM 1772 O O . SER A 1 249 ? -15.769 -1.222 45.417 1.00 91.12 249 SER A O 1
ATOM 1774 N N . ILE A 1 250 ? -16.617 -1.635 43.385 1.00 86.94 250 ILE A N 1
ATOM 1775 C CA . ILE A 1 250 ? -17.986 -1.910 43.833 1.00 86.94 250 ILE A CA 1
ATOM 1776 C C . ILE A 1 250 ? -18.025 -3.220 44.633 1.00 86.94 250 ILE A C 1
ATOM 1778 O O . ILE A 1 250 ? -18.605 -3.245 45.717 1.00 86.94 250 ILE A O 1
ATOM 1782 N N . SER A 1 251 ? -17.346 -4.270 44.156 1.00 84.25 251 SER A N 1
ATOM 1783 C CA . SER A 1 251 ? -17.188 -5.555 44.858 1.00 84.25 251 SER A CA 1
ATOM 1784 C C . SER A 1 251 ? -16.587 -5.356 46.247 1.00 84.25 251 SER A C 1
ATOM 1786 O O . SER A 1 251 ? -17.120 -5.869 47.228 1.00 84.25 251 SER A O 1
ATOM 1788 N N . ALA A 1 252 ? -15.528 -4.546 46.354 1.00 84.81 252 ALA A N 1
ATOM 1789 C CA . ALA A 1 252 ? -14.880 -4.226 47.623 1.00 84.81 252 ALA A CA 1
ATOM 1790 C C . ALA A 1 252 ? -15.785 -3.400 48.550 1.00 84.81 252 ALA A C 1
ATOM 1792 O O . ALA A 1 252 ? -15.902 -3.712 49.733 1.00 84.81 252 ALA A O 1
ATOM 1793 N N . LYS A 1 253 ? -16.461 -2.371 48.020 1.00 83.38 253 LYS A N 1
ATOM 1794 C CA . LYS A 1 253 ? -17.367 -1.517 48.808 1.00 83.38 253 LYS A CA 1
ATOM 1795 C C . LYS A 1 253 ? -18.591 -2.270 49.325 1.00 83.38 253 LYS A C 1
ATOM 1797 O O . LYS A 1 253 ? -19.034 -2.002 50.436 1.00 83.38 253 LYS A O 1
ATOM 1802 N N . LEU A 1 254 ? -19.140 -3.188 48.534 1.00 77.06 254 LEU A N 1
ATOM 1803 C CA . LEU A 1 254 ? -20.310 -3.982 48.914 1.00 77.06 254 LEU A CA 1
ATOM 1804 C C . LEU A 1 254 ? -19.936 -5.287 49.629 1.00 77.06 254 LEU A C 1
ATOM 1806 O O . LEU A 1 254 ? -20.796 -5.918 50.239 1.00 77.06 254 LEU A O 1
ATOM 1810 N N . ASN A 1 255 ? -18.666 -5.698 49.567 1.00 75.25 255 ASN A N 1
ATOM 1811 C CA . ASN A 1 255 ? -18.197 -7.024 49.964 1.00 75.25 255 ASN A CA 1
ATOM 1812 C C . ASN A 1 255 ? -19.056 -8.142 49.332 1.00 75.25 255 ASN A C 1
ATOM 1814 O O . ASN A 1 255 ? -19.464 -9.092 50.009 1.00 75.25 255 ASN A O 1
ATOM 1818 N N . ILE A 1 256 ? -19.364 -7.984 48.044 1.00 72.81 256 ILE A N 1
ATOM 1819 C CA . ILE A 1 256 ? -20.113 -8.936 47.218 1.00 72.81 256 ILE A CA 1
ATOM 1820 C C . ILE A 1 256 ? -19.175 -9.440 46.130 1.00 72.81 256 ILE A C 1
ATOM 1822 O O . ILE A 1 256 ? -18.482 -8.651 45.490 1.00 72.81 256 ILE A O 1
ATOM 1826 N N . ASP A 1 257 ? -19.181 -10.751 45.911 1.00 72.69 257 ASP A N 1
ATOM 1827 C CA . ASP A 1 257 ? -18.576 -11.349 44.730 1.00 72.69 257 ASP A CA 1
ATOM 1828 C C . ASP A 1 257 ? -19.586 -11.315 43.574 1.00 72.69 257 ASP A C 1
ATOM 1830 O O . ASP A 1 257 ? -20.528 -12.107 43.516 1.00 72.69 257 ASP A O 1
ATOM 1834 N N . PHE A 1 258 ? -19.405 -10.367 42.656 1.00 71.44 258 PHE A N 1
ATOM 1835 C CA . PHE A 1 258 ? -20.273 -10.218 41.487 1.00 71.44 258 PHE A CA 1
ATOM 1836 C C . PHE A 1 258 ? -20.134 -11.360 40.474 1.00 71.44 258 PHE A C 1
ATOM 1838 O O . PHE A 1 258 ? -21.004 -11.501 39.617 1.00 71.44 258 PHE A O 1
ATOM 1845 N N . SER A 1 259 ? -19.098 -12.203 40.582 1.00 70.81 259 SER A N 1
ATOM 1846 C CA . SER A 1 259 ? -18.970 -13.408 39.753 1.00 70.81 259 SER A CA 1
ATOM 1847 C C . SER A 1 259 ? -19.972 -14.506 40.136 1.00 70.81 259 SER A C 1
ATOM 1849 O O . SER A 1 259 ? -20.159 -15.460 39.383 1.00 70.81 259 SER A O 1
ATOM 1851 N N . ASN A 1 260 ? -20.665 -14.343 41.270 1.00 61.88 260 ASN A N 1
ATOM 1852 C CA . ASN A 1 260 ? -21.640 -15.290 41.802 1.00 61.88 260 ASN A CA 1
ATOM 1853 C C . ASN A 1 260 ? -22.909 -14.581 42.319 1.00 61.88 260 ASN A C 1
ATOM 1855 O O . ASN A 1 260 ? -23.491 -14.975 43.330 1.00 61.88 260 ASN A O 1
ATOM 1859 N N . ALA A 1 261 ? -23.305 -13.485 41.660 1.00 59.28 261 ALA A N 1
ATOM 1860 C CA . ALA A 1 261 ? -24.418 -12.641 42.085 1.00 59.28 261 ALA A CA 1
ATOM 1861 C C . ALA A 1 261 ? -25.757 -13.405 42.060 1.00 59.28 261 ALA A C 1
ATOM 1863 O O . ALA A 1 261 ? -26.439 -13.483 41.038 1.00 59.28 261 ALA A O 1
ATOM 1864 N N . SER A 1 262 ? -26.154 -13.953 43.209 1.00 63.88 262 SER A N 1
ATOM 1865 C CA . SER A 1 262 ? -27.540 -14.336 43.475 1.00 63.88 262 SER A CA 1
ATOM 1866 C C . SER A 1 262 ? -28.420 -13.085 43.554 1.00 63.88 262 SER A C 1
ATOM 1868 O O . SER A 1 262 ? -27.952 -12.019 43.947 1.00 63.88 262 SER A O 1
ATOM 1870 N N . THR A 1 263 ? -29.704 -13.221 43.227 1.00 58.53 263 THR A N 1
ATOM 1871 C CA . THR A 1 263 ? -30.698 -12.142 43.047 1.00 58.53 263 THR A CA 1
ATOM 1872 C C . THR A 1 263 ? -30.982 -11.254 44.267 1.00 58.53 263 THR A C 1
ATOM 1874 O O . THR A 1 263 ? -31.829 -10.369 44.183 1.00 58.53 263 THR A O 1
ATOM 1877 N N . GLU A 1 264 ? -30.309 -11.457 45.398 1.00 64.31 264 GLU A N 1
ATOM 1878 C CA . GLU A 1 264 ? -30.572 -10.743 46.645 1.00 64.31 264 GLU A CA 1
ATOM 1879 C C . GLU A 1 264 ? -29.272 -10.238 47.277 1.00 64.31 264 GLU A C 1
ATOM 1881 O O . GLU A 1 264 ? -28.280 -10.964 47.384 1.00 64.31 264 GLU A O 1
ATOM 1886 N N . LEU A 1 265 ? -29.289 -8.975 47.718 1.00 67.56 265 LEU A N 1
ATOM 1887 C CA . LEU A 1 265 ? -28.222 -8.414 48.541 1.00 67.56 265 LEU A CA 1
ATOM 1888 C C . LEU A 1 265 ? -28.183 -9.181 49.869 1.00 67.56 265 LEU A C 1
ATOM 1890 O O . LEU A 1 265 ? -29.210 -9.271 50.550 1.00 67.56 265 LEU A O 1
ATOM 1894 N N . PRO A 1 266 ? -27.028 -9.719 50.280 1.00 67.75 266 PRO A N 1
ATOM 1895 C CA . PRO A 1 266 ? -26.975 -10.527 51.478 1.00 67.75 266 PRO A CA 1
ATOM 1896 C C . PRO A 1 266 ? -27.185 -9.643 52.716 1.00 67.75 266 PRO A C 1
ATOM 1898 O O . PRO A 1 266 ? -26.474 -8.667 52.966 1.00 67.75 266 PRO A O 1
ATOM 1901 N N . VAL A 1 267 ? -28.177 -10.019 53.522 1.00 69.88 267 VAL A N 1
ATOM 1902 C CA . VAL A 1 267 ? -28.566 -9.365 54.786 1.00 69.88 267 VAL A CA 1
ATOM 1903 C C . VAL A 1 267 ? -27.404 -9.198 55.778 1.00 69.88 267 VAL A C 1
ATOM 1905 O O . VAL A 1 267 ? -27.428 -8.284 56.602 1.00 69.88 267 VAL A O 1
ATOM 1908 N N . ASN A 1 268 ? -26.331 -9.992 55.649 1.00 64.44 268 ASN A N 1
ATOM 1909 C CA . ASN A 1 268 ? -25.142 -9.905 56.509 1.00 64.44 268 ASN A CA 1
ATOM 1910 C C . ASN A 1 268 ? -24.351 -8.606 56.329 1.00 64.44 268 ASN A C 1
ATOM 1912 O O . ASN A 1 268 ? -23.477 -8.312 57.145 1.00 64.44 268 ASN A O 1
ATOM 1916 N N . LYS A 1 269 ? -24.650 -7.828 55.284 1.00 66.06 269 LYS A N 1
ATOM 1917 C CA . LYS A 1 269 ? -24.025 -6.530 55.013 1.00 66.06 269 LYS A CA 1
ATOM 1918 C C . LYS A 1 269 ? -24.872 -5.336 55.456 1.00 66.06 269 LYS A C 1
ATOM 1920 O O . LYS A 1 269 ? -24.385 -4.215 55.390 1.00 66.06 269 LYS A O 1
ATOM 1925 N N . GLY A 1 270 ? -26.082 -5.550 55.987 1.00 66.69 270 GLY A N 1
ATOM 1926 C CA . GLY A 1 270 ? -26.977 -4.498 56.499 1.00 66.69 270 GLY A CA 1
ATOM 1927 C C . GLY A 1 270 ? -26.572 -3.895 57.853 1.00 66.69 270 GLY A C 1
ATOM 1928 O O . GLY A 1 270 ? -27.438 -3.489 58.619 1.00 66.69 270 GLY A O 1
ATOM 1929 N N . GLY A 1 271 ? -25.280 -3.903 58.200 1.00 70.50 271 GLY A N 1
ATOM 1930 C CA . GLY A 1 271 ? -24.758 -3.387 59.475 1.00 70.50 271 GLY A CA 1
ATOM 1931 C C . GLY A 1 271 ? -24.990 -4.281 60.703 1.00 70.50 271 GLY A C 1
ATOM 1932 O O . GLY A 1 271 ? -24.392 -4.039 61.744 1.00 70.50 271 GLY A O 1
ATOM 1933 N N . THR A 1 272 ? -25.794 -5.343 60.583 1.00 73.25 272 THR A N 1
ATOM 1934 C CA . THR A 1 272 ? -26.123 -6.286 61.672 1.00 73.25 272 THR A CA 1
ATOM 1935 C C . THR A 1 272 ? -25.257 -7.551 61.687 1.00 73.25 272 THR A C 1
ATOM 1937 O O . THR A 1 272 ? -25.402 -8.385 62.578 1.00 73.25 272 THR A O 1
ATOM 1940 N N . GLY A 1 273 ? -24.414 -7.760 60.664 1.00 74.75 273 GLY A N 1
ATOM 1941 C CA . GLY A 1 273 ? -23.582 -8.963 60.499 1.00 74.75 273 GLY A CA 1
ATOM 1942 C C . GLY A 1 273 ? -24.355 -10.267 60.234 1.00 74.75 273 GLY A C 1
ATOM 1943 O O . GLY A 1 273 ? -23.750 -11.332 60.136 1.00 74.75 273 GLY A O 1
ATOM 1944 N N . SER A 1 274 ? -25.682 -10.208 60.106 1.00 79.31 274 SER A N 1
ATOM 1945 C CA . SER A 1 274 ? -26.573 -11.374 60.137 1.00 79.31 274 SER A CA 1
ATOM 1946 C C . SER A 1 274 ? -26.906 -11.933 58.755 1.00 79.31 274 SER A C 1
ATOM 1948 O O . SER A 1 274 ? -27.459 -11.225 57.931 1.00 79.31 274 SER A O 1
ATOM 1950 N N . SER A 1 275 ? -26.664 -13.219 58.493 1.00 78.81 275 SER A N 1
ATOM 1951 C CA . SER A 1 275 ? -26.942 -13.870 57.195 1.00 78.81 275 SER A CA 1
ATOM 1952 C C . SER A 1 275 ? -28.413 -14.224 56.931 1.00 78.81 275 SER A C 1
ATOM 1954 O O . SER A 1 275 ? -28.723 -14.750 55.866 1.00 78.81 275 SER A O 1
ATOM 1956 N N . THR A 1 276 ? -29.330 -13.904 57.851 1.00 82.00 276 THR A N 1
ATOM 1957 C CA . THR A 1 276 ? -30.782 -14.070 57.663 1.00 82.00 276 THR A CA 1
ATOM 1958 C C . THR A 1 276 ? -31.545 -12.836 58.149 1.00 82.00 276 THR A C 1
ATOM 1960 O O . THR A 1 276 ? -31.102 -12.138 59.063 1.00 82.00 276 THR A O 1
ATOM 1963 N N . ALA A 1 277 ? -32.720 -12.576 57.566 1.00 82.44 277 ALA A N 1
ATOM 1964 C CA . ALA A 1 277 ? -33.587 -11.477 57.995 1.00 82.44 277 ALA A CA 1
ATOM 1965 C C . ALA A 1 277 ? -34.026 -11.615 59.466 1.00 82.44 277 ALA A C 1
ATOM 1967 O O . ALA A 1 277 ? -34.187 -10.609 60.147 1.00 82.44 277 ALA A O 1
ATOM 1968 N N . ALA A 1 278 ? -34.189 -12.846 59.969 1.00 82.81 278 ALA A N 1
ATOM 1969 C CA . ALA A 1 278 ? -34.521 -13.098 61.371 1.00 82.81 278 ALA A CA 1
ATOM 1970 C C . ALA A 1 278 ? -33.404 -12.631 62.312 1.00 82.81 278 ALA A C 1
ATOM 1972 O O . ALA A 1 278 ? -33.643 -11.772 63.153 1.00 82.81 278 ALA A O 1
ATOM 1973 N N . ALA A 1 279 ? -32.171 -13.094 62.088 1.00 81.56 279 ALA A N 1
ATOM 1974 C CA . ALA A 1 279 ? -31.026 -12.685 62.897 1.00 81.56 279 ALA A CA 1
ATOM 1975 C C . ALA A 1 279 ? -30.764 -11.168 62.817 1.00 81.56 279 ALA A C 1
ATOM 1977 O O . ALA A 1 279 ? -30.417 -10.551 63.821 1.00 81.56 279 ALA A O 1
ATOM 1978 N N . ALA A 1 280 ? -31.013 -10.540 61.660 1.00 85.88 280 ALA A N 1
ATOM 1979 C CA . ALA A 1 280 ? -30.893 -9.091 61.518 1.00 85.88 280 ALA A CA 1
ATOM 1980 C C . ALA A 1 280 ? -31.906 -8.326 62.392 1.00 85.88 280 ALA A C 1
ATOM 1982 O O . ALA A 1 280 ? -31.535 -7.328 63.004 1.00 85.88 280 ALA A O 1
ATOM 1983 N N . ARG A 1 281 ? -33.162 -8.788 62.497 1.00 85.38 281 ARG A N 1
ATOM 1984 C CA . ARG A 1 281 ? -34.159 -8.173 63.396 1.00 85.38 281 ARG A CA 1
ATOM 1985 C C . ARG A 1 281 ? -33.789 -8.337 64.867 1.00 85.38 281 ARG A C 1
ATOM 1987 O O . ARG A 1 281 ? -33.962 -7.386 65.626 1.00 85.38 281 ARG A O 1
ATOM 1994 N N . THR A 1 282 ? -33.259 -9.501 65.245 1.00 83.31 282 THR A N 1
ATOM 1995 C CA . THR A 1 282 ? -32.739 -9.752 66.595 1.00 83.31 282 THR A CA 1
ATOM 1996 C C . THR A 1 282 ? -31.572 -8.809 66.911 1.00 83.31 282 THR A C 1
ATOM 1998 O O . THR A 1 282 ? -31.579 -8.148 67.942 1.00 83.31 282 THR A O 1
ATOM 2001 N N . ALA A 1 283 ? -30.609 -8.660 65.993 1.00 81.69 283 ALA A N 1
ATOM 2002 C CA . ALA A 1 283 ? -29.457 -7.769 66.160 1.00 81.69 283 ALA A CA 1
ATOM 2003 C C . ALA A 1 283 ? -29.831 -6.274 66.216 1.00 81.69 283 ALA A C 1
ATOM 2005 O O . ALA A 1 283 ? -29.105 -5.482 66.812 1.00 81.69 283 ALA A O 1
ATOM 2006 N N . LEU A 1 284 ? -30.961 -5.885 65.618 1.00 82.75 284 LEU A N 1
ATOM 2007 C CA . LEU A 1 284 ? -31.530 -4.536 65.725 1.00 82.75 284 LEU A CA 1
ATOM 2008 C C . LEU A 1 284 ? -32.399 -4.336 66.980 1.00 82.75 284 LEU A C 1
ATOM 2010 O O . LEU A 1 284 ? -32.905 -3.235 67.184 1.00 82.75 284 LEU A O 1
ATOM 2014 N N . GLY A 1 285 ? -32.616 -5.373 67.798 1.00 80.62 285 GLY A N 1
ATOM 2015 C CA . GLY A 1 285 ? -33.439 -5.300 69.013 1.00 80.62 285 GLY A CA 1
ATOM 2016 C C . GLY A 1 285 ? -34.939 -5.091 68.761 1.00 80.62 285 GLY A C 1
ATOM 2017 O O . GLY A 1 285 ? -35.683 -4.736 69.673 1.00 80.62 285 GLY A O 1
ATOM 2018 N N . LEU A 1 286 ? -35.411 -5.295 67.526 1.00 80.25 286 LEU A N 1
ATOM 2019 C CA . LEU A 1 286 ? -36.805 -5.024 67.146 1.00 80.25 286 LEU A CA 1
ATOM 2020 C C . LEU A 1 286 ? -37.785 -6.042 67.742 1.00 80.25 286 LEU A C 1
ATOM 2022 O O . LEU A 1 286 ? -38.943 -5.716 68.000 1.00 80.25 286 LEU A O 1
ATOM 2026 N N . GLU A 1 287 ? -37.328 -7.277 67.948 1.00 78.69 287 GLU A N 1
ATOM 2027 C CA . GLU A 1 287 ? -38.149 -8.368 68.487 1.00 78.69 287 GLU A CA 1
ATOM 2028 C C . GLU A 1 287 ? -38.447 -8.157 69.979 1.00 78.69 287 GLU A C 1
ATOM 2030 O O . GLU A 1 287 ? -39.567 -8.413 70.424 1.00 78.69 287 GLU A O 1
ATOM 2035 N N . ASP A 1 288 ? -37.499 -7.576 70.719 1.00 77.38 288 ASP A N 1
ATOM 2036 C CA . ASP A 1 288 ? -37.713 -7.163 72.103 1.00 77.38 288 ASP A CA 1
ATOM 2037 C C . ASP A 1 288 ? -38.624 -5.933 72.162 1.00 77.38 288 ASP A C 1
ATOM 2039 O O . ASP A 1 288 ? -39.642 -5.966 72.844 1.00 77.38 288 ASP A O 1
ATOM 2043 N N . TYR A 1 289 ? -38.376 -4.897 71.357 1.00 78.94 289 TYR A N 1
ATOM 2044 C CA . TYR A 1 289 ? -39.216 -3.694 71.372 1.00 78.94 289 TYR A CA 1
ATOM 2045 C C . TYR A 1 289 ? -40.712 -3.971 71.112 1.00 78.94 289 TYR A C 1
ATOM 2047 O O . TYR A 1 289 ? -41.575 -3.476 71.837 1.00 78.94 289 TYR A O 1
ATOM 2055 N N . ILE A 1 290 ? -41.043 -4.787 70.102 1.00 78.31 290 ILE A N 1
ATOM 2056 C CA . ILE A 1 290 ? -42.445 -5.088 69.750 1.00 78.31 290 ILE A CA 1
ATOM 2057 C C . ILE A 1 290 ? -43.150 -5.860 70.864 1.00 78.31 290 ILE A C 1
ATOM 2059 O O . ILE A 1 290 ? -44.335 -5.641 71.123 1.00 78.31 290 ILE A O 1
ATOM 2063 N N . ALA A 1 291 ? -42.444 -6.778 71.512 1.00 79.38 291 ALA A N 1
ATOM 2064 C CA . ALA A 1 291 ? -43.060 -7.645 72.494 1.00 79.38 291 ALA A CA 1
ATOM 2065 C C . ALA A 1 291 ? -43.169 -7.008 73.894 1.00 79.38 291 ALA A C 1
ATOM 2067 O O . ALA A 1 291 ? -43.953 -7.515 74.688 1.00 79.38 291 ALA A O 1
ATOM 2068 N N . ASP A 1 292 ? -42.514 -5.868 74.165 1.00 83.00 292 ASP A N 1
ATOM 2069 C CA . ASP A 1 292 ? -42.754 -5.047 75.370 1.00 83.00 292 ASP A CA 1
ATOM 2070 C C . ASP A 1 292 ? -43.891 -4.033 75.201 1.00 83.00 292 ASP A C 1
ATOM 2072 O O . ASP A 1 292 ? -44.474 -3.602 76.194 1.00 83.00 292 ASP A O 1
ATOM 2076 N N . LEU A 1 293 ? -44.242 -3.666 73.961 1.00 82.62 293 LEU A N 1
ATOM 2077 C CA . LEU A 1 293 ? -45.085 -2.505 73.636 1.00 82.62 293 LEU A CA 1
ATOM 2078 C C . LEU A 1 293 ? -46.485 -2.509 74.286 1.00 82.62 293 LEU A C 1
ATOM 2080 O O . LEU A 1 293 ? -47.125 -1.464 74.369 1.00 82.62 293 LEU A O 1
ATOM 2084 N N . PHE A 1 294 ? -46.958 -3.658 74.772 1.00 87.00 294 PHE A N 1
ATOM 2085 C CA . PHE A 1 294 ? -48.266 -3.787 75.423 1.00 87.00 294 PHE A CA 1
ATOM 2086 C C . PHE A 1 294 ? -48.244 -4.573 76.733 1.00 87.00 294 PHE A C 1
ATOM 2088 O O . PHE A 1 294 ? -49.309 -4.812 77.300 1.00 87.00 294 PHE A O 1
ATOM 2095 N N . VAL A 1 295 ? -47.077 -4.994 77.219 1.00 93.44 295 VAL A N 1
ATOM 2096 C CA . VAL A 1 295 ? -46.979 -5.764 78.467 1.00 93.44 295 VAL A CA 1
ATOM 2097 C C . VAL A 1 295 ? -47.566 -4.954 79.624 1.00 93.44 295 VAL A C 1
ATOM 2099 O O . VAL A 1 295 ? -47.375 -3.743 79.701 1.00 93.44 295 VAL A O 1
ATOM 2102 N N . GLY A 1 296 ? -48.340 -5.611 80.490 1.00 92.31 296 GLY A N 1
ATOM 2103 C CA . GLY A 1 296 ? -49.007 -4.978 81.630 1.00 92.31 296 GLY A CA 1
ATOM 2104 C C . GLY A 1 296 ? -50.317 -4.255 81.314 1.00 92.31 296 GLY A C 1
ATOM 2105 O O . GLY A 1 296 ? -51.044 -3.883 82.235 1.00 92.31 296 GLY A O 1
ATOM 2106 N N . THR A 1 297 ? -50.681 -4.094 80.036 1.00 92.50 297 THR A N 1
ATOM 2107 C CA . THR A 1 297 ? -52.015 -3.587 79.681 1.00 92.50 297 THR A CA 1
ATOM 2108 C C . THR A 1 297 ? -53.099 -4.569 80.114 1.00 92.50 297 THR A C 1
ATOM 2110 O O . THR A 1 297 ? -52.916 -5.785 80.033 1.00 92.50 297 THR A O 1
ATOM 2113 N N . THR A 1 298 ? -54.234 -4.044 80.576 1.00 93.00 298 THR A N 1
ATOM 2114 C CA . THR A 1 298 ? -55.383 -4.848 80.996 1.00 93.00 298 THR A CA 1
ATOM 2115 C C . THR A 1 298 ? -56.541 -4.691 80.021 1.00 93.00 298 THR A C 1
ATOM 2117 O O . THR A 1 298 ? -56.808 -3.603 79.509 1.00 93.00 298 THR A O 1
ATOM 2120 N N . GLN A 1 299 ? -57.232 -5.792 79.739 1.00 94.75 299 GLN A N 1
ATOM 2121 C CA . GLN A 1 299 ? -58.359 -5.813 78.816 1.00 94.75 299 GLN A CA 1
ATOM 2122 C C . GLN A 1 299 ? -59.415 -6.823 79.272 1.00 94.75 299 GLN A C 1
ATOM 2124 O O . GLN A 1 299 ? -59.091 -7.887 79.799 1.00 94.75 299 GLN A O 1
ATOM 2129 N N . LEU A 1 300 ? -60.686 -6.481 79.051 1.00 94.75 300 LEU A N 1
ATOM 2130 C CA . LEU A 1 300 ? -61.815 -7.381 79.257 1.00 94.75 300 LEU A CA 1
ATOM 2131 C C . LEU A 1 300 ? -62.010 -8.271 78.022 1.00 94.75 300 LEU A C 1
ATOM 2133 O O . LEU A 1 300 ? -62.144 -7.771 76.902 1.00 94.75 300 LEU A O 1
ATOM 2137 N N . PHE A 1 301 ? -62.084 -9.581 78.233 1.00 95.81 301 PHE A N 1
ATOM 2138 C CA . PHE A 1 301 ? -62.383 -10.570 77.205 1.00 95.81 301 PHE A CA 1
ATOM 2139 C C . PHE A 1 301 ? -63.750 -11.209 77.450 1.00 95.81 301 PHE A C 1
ATOM 2141 O O . PHE A 1 301 ? -64.041 -11.695 78.539 1.00 95.81 301 PHE A O 1
ATOM 2148 N N . MET A 1 302 ? -64.579 -11.295 76.407 1.00 95.25 302 MET A N 1
ATOM 2149 C CA . MET A 1 302 ? -65.824 -12.077 76.425 1.00 95.25 302 MET A CA 1
ATOM 2150 C C . MET A 1 302 ? -65.525 -13.571 76.196 1.00 95.25 302 MET A C 1
ATOM 2152 O O . MET A 1 302 ? -66.028 -14.181 75.255 1.00 95.25 302 MET A O 1
ATOM 2156 N N . ALA A 1 303 ? -64.635 -14.136 77.016 1.00 92.38 303 ALA A N 1
ATOM 2157 C CA . ALA A 1 303 ? -64.153 -15.513 76.934 1.00 92.38 303 ALA A CA 1
ATOM 2158 C C . ALA A 1 303 ? -64.028 -16.127 78.337 1.00 92.38 303 ALA A C 1
ATOM 2160 O O . ALA A 1 303 ? -63.778 -15.414 79.302 1.00 92.38 303 ALA A O 1
ATOM 2161 N N . ALA A 1 304 ? -64.177 -17.450 78.445 1.00 91.31 304 ALA A N 1
ATOM 2162 C CA . ALA A 1 304 ? -64.055 -18.168 79.720 1.00 91.31 304 ALA A CA 1
ATOM 2163 C C . ALA A 1 304 ? -62.594 -18.423 80.145 1.00 91.31 304 ALA A C 1
ATOM 2165 O O . ALA A 1 304 ? -62.329 -18.683 81.313 1.00 91.31 304 ALA A O 1
ATOM 2166 N N . THR A 1 305 ? -61.649 -18.362 79.203 1.00 94.19 305 THR A N 1
ATOM 2167 C CA . THR A 1 305 ? -60.216 -18.614 79.423 1.00 94.19 305 THR A CA 1
ATOM 2168 C C . THR A 1 305 ? -59.384 -17.518 78.769 1.00 94.19 305 THR A C 1
ATOM 2170 O O . THR A 1 305 ? -59.718 -17.078 77.666 1.00 94.19 305 THR A O 1
ATOM 2173 N N . ALA A 1 306 ? -58.284 -17.112 79.407 1.00 94.69 306 ALA A N 1
ATOM 2174 C CA . ALA A 1 306 ? -57.412 -16.068 78.877 1.00 94.69 306 ALA A CA 1
ATOM 2175 C C . ALA A 1 306 ? -56.758 -16.510 77.546 1.00 94.69 306 ALA A C 1
ATOM 2177 O O . ALA A 1 306 ? -56.170 -17.594 77.487 1.00 94.69 306 ALA A O 1
ATOM 2178 N N . PRO A 1 307 ? -56.854 -15.715 76.463 1.00 94.50 307 PRO A N 1
ATOM 2179 C CA . PRO A 1 307 ? -56.197 -16.038 75.200 1.00 94.50 307 PRO A CA 1
ATOM 2180 C C . PRO A 1 307 ? -54.686 -15.824 75.302 1.00 94.50 307 PRO A C 1
ATOM 2182 O O . PRO A 1 307 ? -54.224 -14.911 75.973 1.00 94.50 307 PRO A O 1
ATOM 2185 N N . THR A 1 308 ? -53.881 -16.604 74.584 1.00 91.06 308 THR A N 1
ATOM 2186 C CA . THR A 1 308 ? -52.430 -16.365 74.539 1.00 91.06 308 THR A CA 1
ATOM 2187 C C . THR A 1 308 ? -52.107 -15.078 73.762 1.00 91.06 308 THR A C 1
ATOM 2189 O O . THR A 1 308 ? -52.704 -14.850 72.707 1.00 91.06 308 THR A O 1
ATOM 2192 N N . PRO A 1 309 ? -51.089 -14.281 74.147 1.00 91.50 309 PRO A N 1
ATOM 2193 C CA . PRO A 1 309 ? -50.392 -14.242 75.447 1.00 91.50 309 PRO A CA 1
ATOM 2194 C C . PRO A 1 309 ? -51.001 -13.247 76.457 1.00 91.50 309 PRO A C 1
ATOM 2196 O O . PRO A 1 309 ? -50.551 -12.111 76.578 1.00 91.50 309 PRO A O 1
ATOM 2199 N N . TRP A 1 310 ? -52.051 -13.659 77.161 1.00 94.69 310 TRP A N 1
ATOM 2200 C CA . TRP A 1 310 ? -52.681 -12.924 78.258 1.00 94.69 310 TRP A CA 1
ATOM 2201 C C . TRP A 1 310 ? -52.881 -13.857 79.457 1.00 94.69 310 TRP A C 1
ATOM 2203 O O . TRP A 1 310 ? -53.045 -15.066 79.284 1.00 94.69 310 TRP A O 1
ATOM 2213 N N . LEU A 1 311 ? -52.893 -13.293 80.663 1.00 96.81 311 LEU A N 1
ATOM 2214 C CA . LEU A 1 311 ? -53.212 -13.989 81.913 1.00 96.81 311 LEU A CA 1
ATOM 2215 C C . LEU A 1 311 ? -54.494 -13.441 82.521 1.00 96.81 311 LEU A C 1
ATOM 2217 O O . LEU A 1 311 ? -54.708 -12.233 82.483 1.00 96.81 311 LEU A O 1
ATOM 2221 N N . ALA A 1 312 ? -55.319 -14.311 83.101 1.00 96.38 312 AL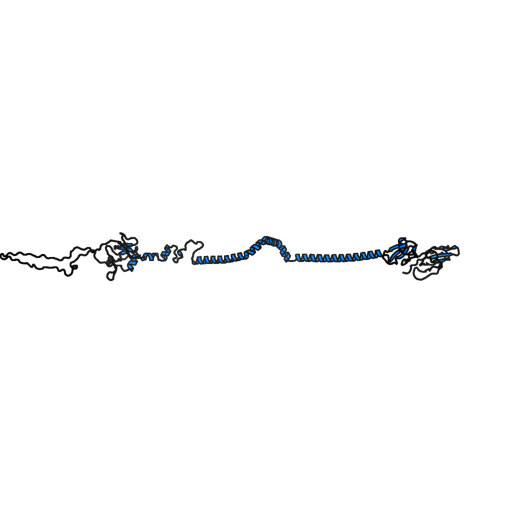A A N 1
ATOM 2222 C CA . ALA A 1 312 ? -56.503 -13.903 83.848 1.00 96.38 312 ALA A CA 1
ATOM 2223 C C . ALA A 1 312 ? -56.110 -13.143 85.123 1.00 96.38 312 ALA A C 1
ATOM 2225 O O . ALA A 1 312 ? -55.138 -13.492 85.779 1.00 96.38 312 ALA A O 1
ATOM 2226 N N . LEU A 1 313 ? -56.868 -12.108 85.473 1.00 96.69 313 LEU A N 1
ATOM 2227 C CA . LEU A 1 313 ? -56.721 -11.379 86.732 1.00 96.69 313 LEU A CA 1
ATOM 2228 C C . LEU A 1 313 ? -57.621 -12.017 87.797 1.00 96.69 313 LEU A C 1
ATOM 2230 O O . LEU A 1 313 ? -58.671 -11.478 88.141 1.00 96.69 313 LEU A O 1
ATOM 2234 N N . ASP A 1 314 ? -57.220 -13.202 88.252 1.00 95.44 314 ASP A N 1
ATOM 2235 C CA . ASP A 1 314 ? -57.940 -14.092 89.173 1.00 95.44 314 ASP A CA 1
ATOM 2236 C C . ASP A 1 314 ? -57.222 -14.307 90.515 1.00 95.44 314 ASP A C 1
ATOM 2238 O O . ASP A 1 314 ? -57.554 -15.222 91.267 1.00 95.44 314 ASP A O 1
ATOM 2242 N N . GLY A 1 315 ? -56.199 -13.503 90.809 1.00 94.56 315 GLY A N 1
ATOM 2243 C CA . GLY A 1 315 ? -55.406 -13.669 92.022 1.00 94.56 315 GLY A CA 1
ATOM 2244 C C . GLY A 1 315 ? -54.296 -14.716 91.932 1.00 94.56 315 GLY A C 1
ATOM 2245 O O . GLY A 1 315 ? -53.516 -14.814 92.881 1.00 94.56 315 GLY A O 1
ATOM 2246 N N . ALA A 1 316 ? -54.199 -15.480 90.836 1.00 95.88 316 ALA A N 1
ATOM 2247 C CA . ALA A 1 316 ? -53.267 -16.596 90.735 1.00 95.88 316 ALA A CA 1
ATOM 2248 C C . ALA A 1 316 ? -51.802 -16.166 90.875 1.00 95.88 316 ALA A C 1
ATOM 2250 O O . ALA A 1 316 ? -51.385 -15.082 90.459 1.00 95.88 316 ALA A O 1
ATOM 2251 N N . GLU A 1 317 ? -51.005 -17.070 91.436 1.00 96.31 317 GLU A N 1
ATOM 2252 C CA . GLU A 1 317 ? -49.560 -16.935 91.531 1.00 96.31 317 GLU A CA 1
ATOM 2253 C C . GLU A 1 317 ? -48.893 -17.546 90.289 1.00 96.31 317 GLU A C 1
ATOM 2255 O O . GLU A 1 317 ? -49.125 -18.707 89.945 1.00 96.31 317 GLU A O 1
ATOM 2260 N N . VAL A 1 318 ? -48.082 -16.750 89.588 1.00 97.00 318 VAL A N 1
ATOM 2261 C CA . VAL A 1 318 ? -47.477 -17.105 88.298 1.00 97.00 318 VAL A CA 1
ATOM 2262 C C . VAL A 1 318 ? -45.954 -16.948 88.317 1.00 97.00 318 VAL A C 1
ATOM 2264 O O . VAL A 1 318 ? -45.387 -16.214 89.125 1.00 97.00 318 VAL A O 1
ATOM 2267 N N . SER A 1 319 ? -45.261 -17.651 87.417 1.00 97.12 319 SER A N 1
ATOM 2268 C CA . SER A 1 319 ? -43.792 -17.668 87.377 1.00 97.12 319 SER A CA 1
ATOM 2269 C C . SER A 1 319 ? -43.201 -16.351 86.868 1.00 97.12 319 SER A C 1
ATOM 2271 O O . SER A 1 319 ? -43.514 -15.903 85.761 1.00 97.12 319 SER A O 1
ATOM 2273 N N . ARG A 1 320 ? -42.241 -15.794 87.618 1.00 96.50 320 ARG A N 1
ATOM 2274 C CA . ARG A 1 320 ? -41.423 -14.648 87.182 1.00 96.50 320 ARG A CA 1
ATOM 2275 C C . ARG A 1 320 ? -40.539 -14.982 85.983 1.00 96.50 320 ARG A C 1
ATOM 2277 O O . ARG A 1 320 ? -40.193 -14.089 85.226 1.00 96.50 320 ARG A O 1
ATOM 2284 N N . THR A 1 321 ? -40.155 -16.246 85.800 1.00 95.12 321 THR A N 1
ATOM 2285 C CA . THR A 1 321 ? -39.331 -16.670 84.658 1.00 95.12 321 THR A CA 1
ATOM 2286 C C . THR A 1 321 ? -40.173 -16.816 83.397 1.00 95.12 321 THR A C 1
ATOM 2288 O O . THR A 1 321 ? -39.773 -16.336 82.341 1.00 95.12 321 THR A O 1
ATOM 2291 N N . THR A 1 322 ? -41.350 -17.441 83.500 1.00 95.19 322 THR A N 1
ATOM 2292 C CA . THR A 1 322 ? -42.259 -17.599 82.353 1.00 95.19 322 THR A CA 1
ATOM 2293 C C . THR A 1 322 ? -42.807 -16.254 81.879 1.00 95.19 322 THR A C 1
ATOM 2295 O O . THR A 1 322 ? -42.911 -16.031 80.677 1.00 95.19 322 THR A O 1
ATOM 2298 N N . TYR A 1 323 ? -43.100 -15.341 82.808 1.00 94.25 323 TYR A N 1
ATOM 2299 C CA . TYR A 1 323 ? -43.674 -14.024 82.522 1.00 94.25 323 TYR A CA 1
ATOM 2300 C C . TYR A 1 323 ? -42.720 -12.893 82.929 1.00 94.25 323 TYR A C 1
ATOM 2302 O O . TYR A 1 323 ? -43.104 -11.938 83.603 1.00 94.25 323 TYR A O 1
ATOM 2310 N N . ALA A 1 324 ? -41.448 -13.009 82.529 1.00 93.31 324 ALA A N 1
ATOM 2311 C CA . ALA A 1 324 ? -40.376 -12.091 82.930 1.00 93.31 324 ALA A CA 1
ATOM 2312 C C . ALA A 1 324 ? -40.620 -10.633 82.521 1.00 93.31 324 ALA A C 1
ATOM 2314 O O . ALA A 1 324 ? -40.266 -9.711 83.262 1.00 93.31 324 ALA A O 1
ATOM 2315 N N . ARG A 1 325 ? -41.254 -10.418 81.365 1.00 92.19 325 ARG A N 1
ATOM 2316 C CA . ARG A 1 325 ? -41.581 -9.081 80.856 1.00 92.19 325 ARG A CA 1
ATOM 2317 C C . ARG A 1 325 ? -42.644 -8.430 81.725 1.00 92.19 325 ARG A C 1
ATOM 2319 O O . ARG A 1 325 ? -42.418 -7.339 82.240 1.00 92.19 325 ARG A O 1
ATOM 2326 N N . LEU A 1 326 ? -43.752 -9.136 81.967 1.00 93.88 326 LEU A N 1
ATOM 2327 C CA . LEU A 1 326 ? -44.794 -8.683 82.884 1.00 93.88 326 LEU A CA 1
ATOM 2328 C C . LEU A 1 326 ? -44.250 -8.440 84.289 1.00 93.88 326 LEU A C 1
ATOM 2330 O O . LEU A 1 326 ? -44.541 -7.401 84.865 1.00 93.88 326 LEU A O 1
ATOM 2334 N N . TRP A 1 327 ? -43.408 -9.325 84.821 1.00 95.19 327 TRP A N 1
ATOM 2335 C CA . TRP A 1 327 ? -42.797 -9.110 86.133 1.00 95.19 327 TRP A CA 1
ATOM 2336 C C . TRP A 1 327 ? -41.907 -7.858 86.174 1.00 95.19 327 TRP A C 1
ATOM 2338 O O . TRP A 1 327 ? -41.951 -7.080 87.128 1.00 95.19 327 TRP A O 1
ATOM 2348 N N . THR A 1 328 ? -41.116 -7.616 85.128 1.00 93.88 328 THR A N 1
ATOM 2349 C CA . THR A 1 328 ? -40.316 -6.386 84.996 1.00 93.88 328 THR A CA 1
ATOM 2350 C C . THR A 1 328 ? -41.214 -5.152 84.929 1.00 93.88 328 THR A C 1
ATOM 2352 O O . THR A 1 328 ? -40.966 -4.165 85.622 1.00 93.88 328 THR A O 1
ATOM 2355 N N . TRP A 1 329 ? -42.299 -5.226 84.156 1.00 94.25 329 TRP A N 1
ATOM 2356 C CA . TRP A 1 329 ? -43.288 -4.161 84.061 1.00 94.25 329 TRP A CA 1
ATOM 2357 C C . TRP A 1 329 ? -43.955 -3.883 85.416 1.00 94.25 329 TRP A C 1
ATOM 2359 O O . TRP A 1 329 ? -43.983 -2.736 85.851 1.00 94.25 329 TRP A O 1
ATOM 2369 N N . VAL A 1 330 ? -44.411 -4.911 86.134 1.00 94.19 330 VAL A N 1
ATOM 2370 C CA . VAL A 1 330 ? -45.061 -4.784 87.449 1.00 94.19 330 VAL A CA 1
ATOM 2371 C C . VAL A 1 330 ? -44.150 -4.072 88.450 1.00 94.19 330 VAL A C 1
ATOM 2373 O O . VAL A 1 330 ? -44.590 -3.142 89.125 1.00 94.19 330 VAL A O 1
ATOM 2376 N N . GLN A 1 331 ? -42.868 -4.450 88.497 1.00 93.75 331 GLN A N 1
ATOM 2377 C CA . GLN A 1 331 ? -41.878 -3.804 89.365 1.00 93.75 331 GLN A CA 1
ATOM 2378 C C . GLN A 1 331 ? -41.676 -2.318 89.031 1.00 93.75 331 GLN A C 1
ATOM 2380 O O . GLN A 1 331 ? -41.415 -1.519 89.927 1.00 93.75 331 GLN A O 1
ATOM 2385 N N . ALA A 1 332 ? -41.802 -1.939 87.757 1.00 92.31 332 ALA A N 1
ATOM 2386 C CA . ALA A 1 332 ? -41.576 -0.571 87.300 1.00 92.31 332 ALA A CA 1
ATOM 2387 C C . ALA A 1 332 ? -42.810 0.350 87.415 1.00 92.31 332 ALA A C 1
ATOM 2389 O O . ALA A 1 332 ? -42.640 1.566 87.469 1.00 92.31 332 ALA A O 1
ATOM 2390 N N . HIS A 1 333 ? -44.036 -0.193 87.460 1.00 89.19 333 HIS A N 1
ATOM 2391 C CA . HIS A 1 333 ? -45.276 0.589 87.274 1.00 89.19 333 HIS A CA 1
ATOM 2392 C C . HIS A 1 333 ? -46.151 0.752 88.534 1.00 89.19 333 HIS A C 1
ATOM 2394 O O . HIS A 1 333 ? -47.275 1.241 88.450 1.00 89.19 333 HIS A O 1
ATOM 2400 N N . GLY A 1 334 ? -45.633 0.419 89.720 1.00 81.06 334 GLY A N 1
ATOM 2401 C CA . GLY A 1 334 ? -46.122 0.967 90.996 1.00 81.06 334 GLY A CA 1
ATOM 2402 C C . GLY A 1 334 ? -47.433 0.404 91.568 1.00 81.06 334 GLY A C 1
ATOM 2403 O O . GLY A 1 334 ? -47.864 0.888 92.608 1.00 81.06 334 GLY A O 1
ATOM 2404 N N . ASN A 1 335 ? -48.043 -0.616 90.954 1.00 91.31 335 ASN A N 1
ATOM 2405 C CA . ASN A 1 335 ? -49.213 -1.341 91.489 1.00 91.31 335 ASN A CA 1
ATOM 2406 C C . ASN A 1 335 ? -48.816 -2.695 92.117 1.00 91.31 335 ASN A C 1
ATOM 2408 O O . ASN A 1 335 ? -49.484 -3.708 91.904 1.00 91.31 335 ASN A O 1
ATOM 2412 N N . LEU A 1 336 ? -47.672 -2.723 92.807 1.00 94.69 336 LEU A N 1
ATOM 2413 C CA . LEU A 1 336 ? -47.104 -3.902 93.462 1.00 94.69 336 LEU A CA 1
ATOM 2414 C C . LEU A 1 336 ? -47.158 -3.712 94.980 1.00 94.69 336 LEU A C 1
ATOM 2416 O O . LEU A 1 336 ? -46.575 -2.765 95.510 1.00 94.69 336 LEU A O 1
ATOM 2420 N N . ALA A 1 337 ? -47.825 -4.630 95.673 1.00 93.62 337 ALA A N 1
ATOM 2421 C CA . ALA A 1 337 ? -47.903 -4.634 97.124 1.00 93.62 337 ALA A CA 1
ATOM 2422 C C . ALA A 1 337 ? -46.519 -4.850 97.761 1.00 93.62 337 ALA A C 1
ATOM 2424 O O . ALA A 1 337 ? -45.676 -5.585 97.244 1.00 93.62 337 ALA A O 1
ATOM 2425 N N . ALA A 1 338 ? -46.287 -4.245 98.929 1.00 91.50 338 ALA A N 1
ATOM 2426 C CA . ALA A 1 338 ? -45.004 -4.352 99.631 1.00 91.50 338 ALA A CA 1
ATOM 2427 C C . ALA A 1 338 ? -44.700 -5.783 100.121 1.00 91.50 338 ALA A C 1
ATOM 2429 O O . ALA A 1 338 ? -43.541 -6.189 100.183 1.00 91.50 338 ALA A O 1
ATOM 2430 N N . THR A 1 339 ? -45.736 -6.542 100.480 1.00 93.06 339 THR A N 1
ATOM 2431 C CA . THR A 1 339 ? -45.665 -7.955 100.873 1.00 93.06 339 THR A CA 1
ATOM 2432 C C . THR A 1 339 ? -46.910 -8.679 100.371 1.00 93.06 339 THR A C 1
ATOM 2434 O O . THR A 1 339 ? -47.962 -8.060 100.220 1.00 93.06 339 THR A O 1
ATOM 2437 N N . GLU A 1 340 ? -46.822 -9.993 100.152 1.00 93.62 340 GLU A N 1
ATOM 2438 C CA . GLU A 1 340 ? -47.972 -10.783 99.683 1.00 93.62 340 GLU A CA 1
ATOM 2439 C C . GLU A 1 340 ? -49.145 -10.717 100.669 1.00 93.62 340 GLU A C 1
ATOM 2441 O O . GLU A 1 340 ? -50.292 -10.548 100.275 1.00 93.62 340 GLU A O 1
ATOM 2446 N N . GLY A 1 341 ? -48.858 -10.737 101.974 1.00 89.38 341 GLY A N 1
ATOM 2447 C CA . GLY A 1 341 ? -49.886 -10.615 103.010 1.00 89.38 341 GLY A CA 1
ATOM 2448 C C . GLY A 1 341 ? -50.543 -9.232 103.110 1.00 89.38 341 GLY A C 1
ATOM 2449 O O . GLY A 1 341 ? -51.584 -9.115 103.748 1.00 89.38 341 GLY A O 1
ATOM 2450 N N . ALA A 1 342 ? -49.952 -8.190 102.514 1.00 89.44 342 ALA A N 1
ATOM 2451 C CA . ALA A 1 342 ? -50.513 -6.836 102.478 1.00 89.44 342 ALA A CA 1
ATOM 2452 C C . ALA A 1 342 ? -51.235 -6.517 101.158 1.00 89.44 342 ALA A C 1
ATOM 2454 O O . ALA A 1 342 ? -51.781 -5.423 101.019 1.00 89.44 342 ALA A O 1
ATOM 2455 N N . LYS A 1 343 ? -51.225 -7.449 100.200 1.00 92.19 343 LYS A N 1
ATOM 2456 C CA . LYS A 1 343 ? -51.841 -7.295 98.886 1.00 92.19 343 LYS A CA 1
ATOM 2457 C C . LYS A 1 343 ? -53.351 -7.094 99.001 1.00 92.19 343 LYS A C 1
ATOM 2459 O O . LYS A 1 343 ? -54.054 -7.875 99.642 1.00 92.19 343 LYS A O 1
ATOM 2464 N N . THR A 1 344 ? -53.862 -6.084 98.307 1.00 92.50 344 THR A N 1
ATOM 2465 C CA . THR A 1 344 ? -55.296 -5.948 98.032 1.00 92.50 344 THR A CA 1
ATOM 2466 C C . THR A 1 344 ? -55.665 -6.599 96.698 1.00 92.50 344 THR A C 1
ATOM 2468 O O . THR A 1 344 ? -54.814 -6.804 95.836 1.00 92.50 344 THR A O 1
ATOM 2471 N N . ALA A 1 345 ? -56.945 -6.928 96.491 1.00 91.94 345 ALA A N 1
ATOM 2472 C CA . ALA A 1 345 ? -57.363 -7.658 95.290 1.00 91.94 345 ALA A CA 1
ATOM 2473 C C . ALA A 1 345 ? -57.008 -6.930 93.976 1.00 91.94 345 ALA A C 1
ATOM 2475 O O . ALA A 1 345 ? -56.791 -7.579 92.966 1.00 91.94 345 ALA A O 1
ATOM 2476 N N . GLY A 1 346 ? -56.880 -5.600 93.957 1.00 92.25 346 GLY A N 1
ATOM 2477 C CA . GLY A 1 346 ? -56.497 -4.873 92.744 1.00 92.25 346 GLY A CA 1
ATOM 2478 C C . GLY A 1 346 ? 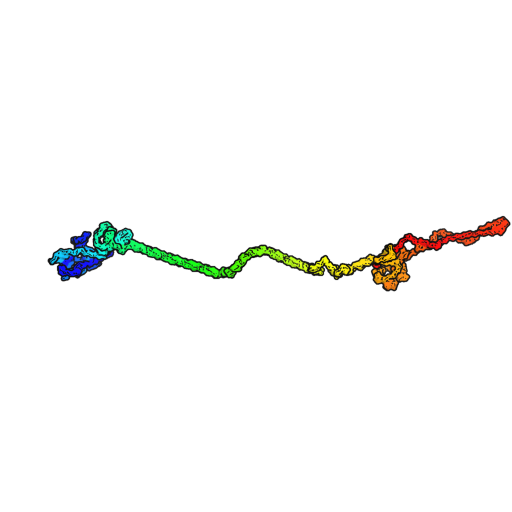-54.985 -4.759 92.493 1.00 92.25 346 GLY A C 1
ATOM 2479 O O . GLY A 1 346 ? -54.590 -4.209 91.463 1.00 92.25 346 GLY A O 1
ATOM 2480 N N . GLU A 1 347 ? -54.135 -5.232 93.404 1.00 94.88 347 GLU A N 1
ATOM 2481 C CA . GLU A 1 347 ? -52.675 -5.111 93.313 1.00 94.88 347 GLU A CA 1
ATOM 2482 C C . GLU A 1 347 ? -52.025 -6.397 92.800 1.00 94.88 347 GLU A C 1
ATOM 2484 O O . GLU A 1 347 ? -52.523 -7.503 93.012 1.00 94.88 347 GLU A O 1
ATOM 2489 N N . PHE A 1 348 ? -50.867 -6.256 92.155 1.00 96.75 348 PHE A N 1
ATOM 2490 C CA . PHE A 1 348 ? -49.943 -7.376 92.020 1.00 96.75 348 PHE A CA 1
ATOM 2491 C C . PHE A 1 348 ? -49.286 -7.637 93.374 1.00 96.75 348 PHE A C 1
ATOM 2493 O O . PHE A 1 348 ? -48.990 -6.699 94.115 1.00 96.75 348 PHE A O 1
ATOM 2500 N N . GLY A 1 349 ? -49.031 -8.898 93.696 1.00 95.69 349 GLY A N 1
ATOM 2501 C CA . GLY A 1 349 ? -48.294 -9.281 94.893 1.00 95.69 349 GLY A CA 1
ATOM 2502 C C . GLY A 1 349 ? -46.895 -9.799 94.566 1.00 95.69 349 GLY A C 1
ATOM 2503 O O . GLY A 1 349 ? -46.662 -10.303 93.463 1.00 95.69 349 GLY A O 1
ATOM 2504 N N . PRO A 1 350 ? -45.931 -9.689 95.497 1.00 95.06 350 PRO A N 1
ATOM 2505 C CA . PRO A 1 350 ? -44.590 -10.224 95.304 1.00 95.06 350 PRO A CA 1
ATOM 2506 C C . PRO A 1 350 ? -44.534 -11.763 95.301 1.00 95.06 350 PRO A C 1
ATOM 2508 O O . PRO A 1 350 ? -43.444 -12.295 95.102 1.00 95.06 350 PRO A O 1
ATOM 2511 N N . GLY A 1 351 ? -45.650 -12.474 95.499 1.00 94.94 351 GLY A N 1
ATOM 2512 C CA . GLY A 1 351 ? -45.729 -13.936 95.501 1.00 94.94 351 GLY A CA 1
ATOM 2513 C C . GLY A 1 351 ? -44.926 -14.553 96.644 1.00 94.94 351 GLY A C 1
ATOM 2514 O O . GLY A 1 351 ? -44.905 -14.039 97.765 1.00 94.94 351 GLY A O 1
ATOM 2515 N N . ASP A 1 352 ? -44.182 -15.613 96.332 1.00 93.50 352 ASP A N 1
ATOM 2516 C CA . ASP A 1 352 ? -43.267 -16.299 97.254 1.00 93.50 352 ASP A CA 1
ATOM 2517 C C . ASP A 1 352 ? -42.024 -15.467 97.650 1.00 93.50 352 ASP A C 1
ATOM 2519 O O . ASP A 1 352 ? -41.195 -15.908 98.449 1.00 93.50 352 ASP A O 1
ATOM 2523 N N . GLY A 1 353 ? -41.863 -14.268 97.078 1.00 89.44 353 GLY A N 1
ATOM 2524 C CA . GLY A 1 353 ? -40.719 -13.384 97.293 1.00 89.44 353 GLY A CA 1
ATOM 2525 C C . GLY A 1 353 ? -39.479 -13.715 96.453 1.00 89.44 353 GLY A C 1
ATOM 2526 O O . GLY A 1 353 ? -38.500 -12.969 96.510 1.00 89.44 353 GLY A O 1
ATOM 2527 N N . SER A 1 354 ? -39.501 -14.770 95.635 1.00 91.94 354 SER A N 1
ATOM 2528 C CA . SER A 1 354 ? -38.350 -15.245 94.860 1.00 91.94 354 SER A CA 1
ATOM 2529 C C . SER A 1 354 ? -38.696 -15.607 93.416 1.00 91.94 354 SER A C 1
ATOM 2531 O O . SER A 1 354 ? -38.204 -14.944 92.498 1.00 91.94 354 SER A O 1
ATOM 2533 N N . THR A 1 355 ? -39.519 -16.633 93.200 1.00 95.62 355 THR A N 1
ATOM 2534 C CA . THR A 1 355 ? -39.736 -17.270 91.893 1.00 95.62 355 THR A CA 1
ATOM 2535 C C . THR A 1 355 ? -41.089 -16.946 91.270 1.00 95.62 355 THR A C 1
ATOM 2537 O O . THR A 1 355 ? -41.256 -17.096 90.053 1.00 95.62 355 THR A O 1
ATOM 2540 N N . THR A 1 356 ? -42.026 -16.425 92.056 1.00 96.44 356 THR A N 1
ATOM 2541 C CA . THR A 1 356 ? -43.392 -16.146 91.620 1.00 96.44 356 THR A CA 1
ATOM 2542 C C . THR A 1 356 ? -43.846 -14.730 91.961 1.00 96.44 356 THR A C 1
ATOM 2544 O O . THR A 1 356 ? -43.204 -14.000 92.715 1.00 96.44 356 THR A O 1
ATOM 2547 N N . PHE A 1 357 ? -44.936 -14.300 91.341 1.00 97.31 357 PHE A N 1
ATOM 2548 C CA . PHE A 1 357 ? -45.673 -13.095 91.706 1.00 97.31 357 PHE A CA 1
ATOM 2549 C C . PHE A 1 357 ? -47.161 -13.369 91.527 1.00 97.31 357 PHE A C 1
ATOM 2551 O O . PHE A 1 357 ? -47.535 -14.186 90.683 1.00 97.31 357 PHE A O 1
ATOM 2558 N N . SER A 1 358 ? -48.011 -12.720 92.315 1.00 96.62 358 SER A N 1
ATOM 2559 C CA . SER A 1 358 ? -49.453 -12.930 92.227 1.00 96.62 358 SER A CA 1
ATOM 2560 C C . SER A 1 358 ? -50.129 -11.815 91.437 1.00 96.62 358 SER A C 1
ATOM 2562 O O . SER A 1 358 ? -49.747 -10.643 91.501 1.00 96.62 358 SER A O 1
ATOM 2564 N N . LEU A 1 359 ? -51.126 -12.188 90.644 1.00 97.12 359 LEU A N 1
ATOM 2565 C CA . LEU A 1 359 ? -51.904 -11.264 89.824 1.00 97.12 359 LEU A CA 1
ATOM 2566 C C . LEU A 1 359 ? -52.984 -10.576 90.671 1.00 97.12 359 LEU A C 1
ATOM 2568 O O . LEU A 1 359 ? -53.413 -11.150 91.672 1.00 97.12 359 LEU A O 1
ATOM 2572 N N . PRO A 1 360 ? -53.471 -9.385 90.292 1.00 96.06 360 PRO A N 1
ATOM 2573 C CA . PRO A 1 360 ? -54.730 -8.868 90.806 1.00 96.06 360 PRO A CA 1
ATOM 2574 C C . PRO A 1 360 ? -55.856 -9.898 90.659 1.00 96.06 360 PRO A C 1
ATOM 2576 O O . PRO A 1 360 ? -55.899 -10.640 89.680 1.00 96.06 360 PRO A O 1
ATOM 2579 N N . ASP A 1 361 ? -56.770 -9.917 91.616 1.00 95.56 361 ASP A N 1
ATOM 2580 C CA . ASP A 1 361 ? -58.043 -10.622 91.563 1.00 95.56 361 ASP A CA 1
ATOM 2581 C C . ASP A 1 361 ? -59.171 -9.614 91.303 1.00 95.56 361 ASP A C 1
ATOM 2583 O O . ASP A 1 361 ? -59.642 -8.902 92.197 1.00 95.56 361 ASP A O 1
ATOM 2587 N N . LEU A 1 362 ? -59.578 -9.523 90.039 1.00 94.25 362 LEU A N 1
ATOM 2588 C CA . LEU A 1 362 ? -60.675 -8.665 89.596 1.00 94.25 362 LEU A CA 1
ATOM 2589 C C . LEU A 1 362 ? -61.989 -9.436 89.427 1.00 94.25 362 LEU A C 1
ATOM 2591 O O . LEU A 1 362 ? -62.939 -8.891 88.856 1.00 94.25 362 LEU A O 1
ATOM 2595 N N . GLN A 1 363 ? -62.072 -10.677 89.917 1.00 92.50 363 GLN A N 1
ATOM 2596 C CA . GLN A 1 363 ? -63.329 -11.418 89.908 1.00 92.50 363 GLN A CA 1
ATOM 2597 C C . GLN A 1 363 ? -64.372 -10.685 90.757 1.00 92.50 363 GLN A C 1
ATOM 2599 O O . GLN A 1 363 ? -64.096 -10.217 91.868 1.00 92.50 363 GLN A O 1
ATOM 2604 N N . ASP A 1 364 ? -65.566 -10.519 90.189 1.00 90.19 364 ASP A N 1
ATOM 2605 C CA . ASP A 1 364 ? -66.688 -9.790 90.788 1.00 90.19 364 ASP A CA 1
ATOM 2606 C C . ASP A 1 364 ? -66.354 -8.340 91.201 1.00 90.19 364 ASP A C 1
ATOM 2608 O O . ASP A 1 364 ? -66.965 -7.764 92.102 1.00 90.19 364 ASP A O 1
ATOM 2612 N N . LYS A 1 365 ? -65.364 -7.707 90.550 1.00 90.19 365 LYS A N 1
ATOM 2613 C CA . LYS A 1 365 ? -64.999 -6.302 90.794 1.00 90.19 365 LYS A CA 1
ATOM 2614 C C . LYS A 1 365 ? -65.392 -5.403 89.627 1.00 90.19 365 LYS A C 1
ATOM 2616 O O . LYS A 1 365 ? -65.089 -5.667 88.465 1.00 90.19 365 LYS A O 1
ATOM 2621 N N . ALA A 1 366 ? -66.003 -4.267 89.955 1.00 88.75 366 ALA A N 1
ATOM 2622 C CA . ALA A 1 366 ? -66.164 -3.160 89.022 1.00 88.75 366 ALA A CA 1
ATOM 2623 C C . ALA A 1 366 ? -64.890 -2.300 89.018 1.00 88.75 366 ALA A C 1
ATOM 2625 O O . ALA A 1 366 ? -64.482 -1.779 90.057 1.00 88.75 366 ALA A O 1
ATOM 2626 N N . VAL A 1 367 ? -64.270 -2.134 87.848 1.00 89.69 367 VAL A N 1
ATOM 2627 C CA . VAL A 1 367 ? -63.071 -1.298 87.696 1.00 89.69 367 VAL A CA 1
ATOM 2628 C C . VAL A 1 367 ? -63.472 0.170 87.589 1.00 89.69 367 VAL A C 1
ATOM 2630 O O . VAL A 1 367 ? -64.342 0.538 86.800 1.00 89.69 367 VAL A O 1
ATOM 2633 N N . ILE A 1 368 ? -62.799 1.017 88.363 1.00 90.31 368 ILE A N 1
ATOM 2634 C CA . ILE A 1 368 ? -62.919 2.475 88.300 1.00 90.31 368 ILE A CA 1
ATOM 2635 C C . ILE A 1 368 ? -61.557 3.092 87.976 1.00 90.31 368 ILE A C 1
ATOM 2637 O O . ILE A 1 368 ? -60.514 2.502 88.251 1.00 90.31 368 ILE A O 1
ATOM 2641 N N . GLY A 1 369 ? -61.558 4.290 87.393 1.00 90.00 369 GLY A N 1
ATOM 2642 C CA . GLY A 1 369 ? -60.321 5.024 87.139 1.00 90.00 369 GLY A CA 1
ATOM 2643 C C . GLY A 1 369 ? -59.626 5.428 88.441 1.00 90.00 369 GLY A C 1
ATOM 2644 O O . GLY A 1 369 ? -60.277 5.887 89.384 1.00 90.00 369 GLY A O 1
ATOM 2645 N N . GLN A 1 370 ? -58.298 5.296 88.476 1.00 92.00 370 GLN A N 1
ATOM 2646 C CA . GLN A 1 370 ? -57.485 5.834 89.564 1.00 92.00 370 GLN A CA 1
ATOM 2647 C C . GLN A 1 370 ? -57.716 7.348 89.701 1.00 92.00 370 GLN A C 1
ATOM 2649 O O . GLN A 1 370 ? -57.847 8.072 88.715 1.00 92.00 370 GLN A O 1
ATOM 2654 N N . SER A 1 371 ? -57.740 7.841 90.937 1.00 92.50 371 SER A N 1
ATOM 2655 C CA . SER A 1 371 ? -57.859 9.267 91.251 1.00 92.50 371 SER A CA 1
ATOM 2656 C C . SER A 1 371 ? -57.069 9.609 92.516 1.00 92.50 371 SER A C 1
ATOM 2658 O O . SER A 1 371 ? -56.549 8.723 93.192 1.00 92.50 371 SER A O 1
ATOM 2660 N N . GLY A 1 372 ? -57.012 10.890 92.894 1.00 88.56 372 GLY A N 1
ATOM 2661 C CA . GLY A 1 372 ? -56.342 11.317 94.131 1.00 88.56 372 GLY A CA 1
ATOM 2662 C C . GLY A 1 372 ? -56.919 10.709 95.421 1.00 88.56 372 GLY A C 1
ATOM 2663 O O . GLY A 1 372 ? -56.264 10.759 96.455 1.00 88.56 372 GLY A O 1
ATOM 2664 N N . THR A 1 373 ? -58.123 10.123 95.379 1.00 87.81 373 THR A N 1
ATOM 2665 C CA . THR A 1 373 ? -58.778 9.476 96.534 1.00 87.81 373 THR A CA 1
ATOM 2666 C C . THR A 1 373 ? -58.852 7.950 96.425 1.00 87.81 373 THR A C 1
ATOM 2668 O O . THR A 1 373 ? -59.238 7.290 97.392 1.00 87.81 373 THR A O 1
ATOM 2671 N N . LYS A 1 374 ? -58.506 7.387 95.260 1.00 90.62 374 LYS A N 1
ATOM 2672 C CA . LYS A 1 374 ? -58.518 5.949 94.953 1.00 90.62 374 LYS A CA 1
ATOM 2673 C C . LYS A 1 374 ? -57.247 5.610 94.190 1.00 90.62 374 LYS A C 1
ATOM 2675 O O . LYS A 1 374 ? -57.184 5.828 92.982 1.00 90.62 374 LYS A O 1
ATOM 2680 N N . ALA A 1 375 ? -56.231 5.139 94.911 1.00 90.19 375 ALA A N 1
ATOM 2681 C CA . ALA A 1 375 ? -54.972 4.699 94.321 1.00 90.19 375 ALA A CA 1
ATOM 2682 C C . ALA A 1 375 ? -55.181 3.461 93.430 1.00 90.19 375 ALA A C 1
ATOM 2684 O O . ALA A 1 375 ? -56.183 2.752 93.578 1.00 90.19 375 ALA A O 1
ATOM 2685 N N . ALA A 1 376 ? -54.241 3.206 92.514 1.00 89.81 376 ALA A N 1
ATOM 2686 C CA . ALA A 1 376 ? -54.229 1.966 91.744 1.00 89.81 376 ALA A CA 1
ATOM 2687 C C . ALA A 1 376 ? -54.283 0.761 92.696 1.00 89.81 376 ALA A C 1
ATOM 2689 O O . ALA A 1 376 ? -53.723 0.807 93.789 1.00 89.81 376 ALA A O 1
ATOM 2690 N N . GLY A 1 377 ? -55.057 -0.250 92.317 1.00 89.12 377 GLY A N 1
ATOM 2691 C CA . GLY A 1 377 ? -55.223 -1.477 93.089 1.00 89.12 377 GLY A CA 1
ATOM 2692 C C . GLY A 1 377 ? -56.104 -1.386 94.340 1.00 89.12 377 GLY A C 1
ATOM 2693 O O . GLY A 1 377 ? -56.566 -2.416 94.822 1.00 89.12 377 GLY A O 1
ATOM 2694 N N . SER A 1 378 ? -56.436 -0.181 94.821 1.00 91.25 378 SER A N 1
ATOM 2695 C CA . SER A 1 378 ? -57.309 -0.031 95.991 1.00 91.25 378 SER A CA 1
ATOM 2696 C C . SER A 1 378 ? -58.704 -0.623 95.758 1.00 91.25 378 SER A C 1
ATOM 2698 O O . SER A 1 378 ? -59.346 -0.383 94.734 1.00 91.25 378 SER A O 1
ATOM 2700 N N . VAL A 1 379 ? -59.191 -1.383 96.741 1.00 91.00 379 VAL A N 1
ATOM 2701 C CA . VAL A 1 379 ? -60.500 -2.050 96.703 1.00 91.00 379 VAL A CA 1
ATOM 2702 C C . VAL A 1 379 ? -61.511 -1.349 97.608 1.00 91.00 379 VAL A C 1
ATOM 2704 O O . VAL A 1 379 ? -61.159 -0.721 98.608 1.00 91.00 379 VAL A O 1
ATOM 2707 N N . GLY A 1 380 ? -62.793 -1.452 97.269 1.00 88.69 380 GLY A N 1
ATOM 2708 C CA . GLY A 1 380 ? -63.887 -0.914 98.072 1.00 88.69 380 GLY A CA 1
ATOM 2709 C C . GLY A 1 380 ? -65.254 -1.217 97.462 1.00 88.69 380 GLY A C 1
ATOM 2710 O O . GLY A 1 380 ? -65.341 -1.830 96.402 1.00 88.69 380 GLY A O 1
ATOM 2711 N N . GLY A 1 381 ? -66.318 -0.760 98.125 1.00 87.81 381 GLY A N 1
ATOM 2712 C CA . GLY A 1 381 ? -67.699 -1.085 97.750 1.00 87.81 381 GLY A CA 1
ATOM 2713 C C . GLY A 1 381 ? -68.223 -2.343 98.449 1.00 87.81 381 GLY A C 1
ATOM 2714 O O . GLY A 1 381 ? -67.518 -2.960 99.242 1.00 87.81 381 GLY A O 1
ATOM 2715 N N . SER A 1 382 ? -69.489 -2.674 98.197 1.00 86.12 382 SER A N 1
ATOM 2716 C CA . SER A 1 382 ? -70.155 -3.870 98.723 1.00 86.12 382 SER A CA 1
ATOM 2717 C C . SER A 1 382 ? -71.224 -4.326 97.733 1.00 86.12 382 SER A C 1
ATOM 2719 O O . SER A 1 382 ? -71.972 -3.489 97.227 1.00 86.12 382 SER A O 1
ATOM 2721 N N . GLU A 1 383 ? -71.302 -5.629 97.465 1.00 85.19 383 GLU A N 1
ATOM 2722 C CA . GLU A 1 383 ? -72.296 -6.230 96.558 1.00 85.19 383 GLU A CA 1
ATOM 2723 C C . GLU A 1 383 ? -73.705 -6.203 97.153 1.00 85.19 383 GLU A C 1
ATOM 2725 O O . GLU A 1 383 ? -74.696 -6.027 96.446 1.00 85.19 383 GLU A O 1
ATOM 2730 N N . THR A 1 384 ? -73.788 -6.321 98.476 1.00 85.00 384 THR A N 1
ATOM 2731 C CA . THR A 1 384 ? -75.027 -6.185 99.237 1.00 85.00 384 THR A CA 1
ATOM 2732 C C . THR A 1 384 ? -74.865 -5.138 100.321 1.00 85.00 384 THR A C 1
ATOM 2734 O O . THR A 1 384 ? -73.798 -5.027 100.927 1.00 85.00 384 THR A O 1
ATOM 2737 N N . HIS A 1 385 ? -75.918 -4.393 100.624 1.00 84.44 385 HIS A N 1
ATOM 2738 C CA . HIS A 1 385 ? -75.914 -3.463 101.746 1.00 84.44 385 HIS A CA 1
ATOM 2739 C C . HIS A 1 385 ? -77.141 -3.696 102.612 1.00 84.44 385 HIS A C 1
ATOM 2741 O O . HIS A 1 385 ? -78.257 -3.759 102.109 1.00 84.44 385 HIS A O 1
ATOM 2747 N N . THR A 1 386 ? -76.953 -3.822 103.919 1.00 81.81 386 THR A N 1
ATOM 2748 C CA . THR A 1 386 ? -78.073 -3.872 104.860 1.00 81.81 386 THR A CA 1
ATOM 2749 C C . THR A 1 386 ? -78.391 -2.453 105.302 1.00 81.81 386 THR A C 1
ATOM 2751 O O . THR A 1 386 ? -77.519 -1.754 105.821 1.00 81.81 386 THR A O 1
ATOM 2754 N N . LEU A 1 387 ? -79.637 -2.022 105.101 1.00 78.88 387 LEU A N 1
ATOM 2755 C CA . LEU A 1 387 ? -80.089 -0.717 105.571 1.00 78.88 387 LEU A CA 1
ATOM 2756 C C . LEU A 1 387 ? -80.205 -0.746 107.095 1.00 78.88 387 LEU A C 1
ATOM 2758 O O . LEU A 1 387 ? -80.999 -1.486 107.668 1.00 78.88 387 LEU A O 1
ATOM 2762 N N . THR A 1 388 ? -79.412 0.081 107.761 1.00 76.12 388 THR A N 1
ATOM 2763 C CA . THR A 1 388 ? -79.474 0.248 109.215 1.00 76.12 388 THR A CA 1
ATOM 2764 C C . THR A 1 388 ? -80.347 1.447 109.579 1.00 76.12 388 THR A C 1
ATOM 2766 O O . THR A 1 388 ? -80.653 2.291 108.735 1.00 76.12 388 THR A O 1
ATOM 2769 N N . ALA A 1 389 ? -80.697 1.592 110.861 1.00 70.62 389 ALA A N 1
ATOM 2770 C CA . ALA A 1 389 ? -81.374 2.795 111.356 1.00 70.62 389 ALA A CA 1
ATOM 2771 C C . ALA A 1 389 ? -80.607 4.098 111.024 1.00 70.62 389 ALA A C 1
ATOM 2773 O O . ALA A 1 389 ? -81.225 5.149 110.880 1.00 70.62 389 ALA A O 1
ATOM 2774 N N . GLY A 1 390 ? -79.280 4.031 110.833 1.00 71.50 390 GLY A N 1
ATOM 2775 C CA . GLY A 1 390 ? -78.446 5.166 110.416 1.00 71.50 390 GLY A CA 1
ATOM 2776 C C . GLY A 1 390 ? -78.650 5.618 108.965 1.00 71.50 390 GLY A C 1
ATOM 2777 O O . GLY A 1 390 ? -78.190 6.695 108.597 1.00 71.50 390 GLY A O 1
ATOM 2778 N N . ASN A 1 391 ? -79.348 4.828 108.145 1.00 78.12 391 ASN A N 1
ATOM 2779 C CA . ASN A 1 391 ? -79.688 5.169 106.764 1.00 78.12 391 ASN A CA 1
ATOM 2780 C C . ASN A 1 391 ? -81.070 5.847 106.634 1.00 78.12 391 ASN A C 1
ATOM 2782 O O . ASN A 1 391 ? -81.443 6.251 105.533 1.00 78.12 391 ASN A O 1
ATOM 2786 N N . LEU A 1 392 ? -81.835 5.978 107.728 1.00 72.62 392 LEU A N 1
ATOM 2787 C CA . LEU A 1 392 ? -83.121 6.684 107.739 1.00 72.62 392 LEU A CA 1
ATOM 2788 C C . LEU A 1 392 ? -82.924 8.214 107.708 1.00 72.62 392 LEU A C 1
ATOM 2790 O O . LEU A 1 392 ? -81.940 8.721 108.252 1.00 72.62 392 LEU A O 1
ATOM 2794 N N . PRO A 1 393 ? -83.871 8.987 107.137 1.00 76.12 393 PRO A N 1
ATOM 2795 C CA . PRO A 1 393 ? -83.854 10.443 107.241 1.00 76.12 393 PRO A CA 1
ATOM 2796 C C . PRO A 1 393 ? -83.812 10.880 108.710 1.00 76.12 393 PRO A C 1
ATOM 2798 O O . PRO A 1 393 ? -84.572 10.368 109.534 1.00 76.12 393 PRO A O 1
ATOM 2801 N N . SER A 1 394 ? -82.991 11.881 109.036 1.00 71.50 394 SER A N 1
ATOM 2802 C CA . SER A 1 394 ? -82.692 12.322 110.413 1.00 71.50 394 SER A CA 1
ATOM 2803 C C . SER A 1 394 ? -83.892 12.834 111.238 1.00 71.50 394 SER A C 1
ATOM 2805 O O . SER A 1 394 ? -83.718 13.268 112.375 1.00 71.50 394 SER A O 1
ATOM 2807 N N . GLY A 1 395 ? -85.104 12.828 110.673 1.00 66.25 395 GLY A N 1
ATOM 2808 C CA . GLY A 1 395 ? -86.354 13.251 111.308 1.00 66.25 395 GLY A CA 1
ATOM 2809 C C . GLY A 1 395 ? -87.281 12.116 111.765 1.00 66.25 395 GLY A C 1
ATOM 2810 O O . GLY A 1 395 ? -88.286 12.407 112.411 1.00 66.25 395 GLY A O 1
ATOM 2811 N N . VAL A 1 396 ? -86.979 10.846 111.465 1.00 63.78 396 VAL A N 1
ATOM 2812 C CA . VAL A 1 396 ? -87.779 9.705 111.948 1.00 63.78 396 VAL A CA 1
ATOM 2813 C C . VAL A 1 396 ? -87.472 9.481 113.431 1.00 63.78 396 VAL A C 1
ATOM 2815 O O . VAL A 1 396 ? -86.372 9.073 113.790 1.00 63.78 396 VAL A O 1
ATOM 2818 N N . LYS A 1 397 ? -88.435 9.781 114.312 1.00 62.44 397 LYS A N 1
ATOM 2819 C CA . LYS A 1 397 ? -88.313 9.575 115.763 1.00 62.44 397 LYS A CA 1
ATOM 2820 C C . LYS A 1 397 ? -89.113 8.351 116.191 1.00 62.44 397 LYS A C 1
ATOM 2822 O O . LYS A 1 397 ? -90.319 8.295 115.965 1.00 62.44 397 LYS A O 1
ATOM 2827 N N . THR A 1 398 ? -88.465 7.405 116.859 1.00 58.09 398 THR A N 1
ATOM 2828 C CA . THR A 1 398 ? -89.134 6.312 117.569 1.00 58.09 398 THR A CA 1
ATOM 2829 C C . THR A 1 398 ? -89.918 6.886 118.749 1.00 58.09 398 THR A C 1
ATOM 2831 O O . THR A 1 398 ? -89.362 7.598 119.588 1.00 58.09 398 THR A O 1
ATOM 2834 N N . ILE A 1 399 ? -91.219 6.598 118.832 1.00 60.09 399 ILE A N 1
ATOM 2835 C CA . ILE A 1 399 ? -92.019 6.932 120.015 1.00 60.09 399 ILE A CA 1
ATOM 2836 C C . ILE A 1 399 ? -91.803 5.818 121.040 1.00 60.09 399 ILE A C 1
ATOM 2838 O O . ILE A 1 399 ? -92.521 4.820 121.063 1.00 60.09 399 ILE A O 1
ATOM 2842 N N . THR A 1 400 ? -90.801 5.982 121.900 1.00 55.31 400 THR A N 1
ATOM 2843 C CA . THR A 1 400 ? -90.609 5.104 123.060 1.00 55.31 400 THR A CA 1
ATOM 2844 C C . THR A 1 400 ? -91.537 5.568 124.179 1.00 55.31 400 THR A C 1
ATOM 2846 O O . THR A 1 400 ? -91.168 6.388 125.018 1.00 55.31 400 THR A O 1
ATOM 2849 N N . GLY A 1 401 ? -92.772 5.069 124.185 1.00 53.91 401 GLY A N 1
ATOM 2850 C CA . GLY A 1 401 ? -93.713 5.261 125.290 1.00 53.91 401 GLY A CA 1
ATOM 2851 C C . GLY A 1 401 ? -93.307 4.446 126.520 1.00 53.91 401 GLY A C 1
ATOM 2852 O O . GLY A 1 401 ? -93.915 3.425 126.819 1.00 53.91 401 GLY A O 1
ATOM 2853 N N . GLY A 1 402 ? -92.263 4.875 127.229 1.00 53.75 402 GLY A N 1
ATOM 2854 C CA . GLY A 1 402 ? -91.913 4.364 128.553 1.00 53.75 402 GLY A CA 1
ATOM 2855 C C . GLY A 1 402 ? -92.847 4.944 129.613 1.00 53.75 402 GLY A C 1
ATOM 2856 O O . GLY A 1 402 ? -92.554 5.985 130.189 1.00 53.75 402 GLY A O 1
ATOM 2857 N N . GLY A 1 403 ? -93.978 4.281 129.854 1.00 52.84 403 GLY A N 1
ATOM 2858 C CA . GLY A 1 403 ? -94.913 4.621 130.929 1.00 52.84 403 GLY A CA 1
ATOM 2859 C C . GLY A 1 403 ? -96.357 4.347 130.528 1.00 52.84 403 GLY A C 1
ATOM 2860 O O . GLY A 1 403 ? -96.889 4.999 129.634 1.00 52.84 403 GLY A O 1
ATOM 2861 N N . ALA A 1 404 ? -96.998 3.377 131.183 1.00 51.16 404 ALA A N 1
ATOM 2862 C CA . ALA A 1 404 ? -98.399 3.038 130.954 1.00 51.16 404 ALA A CA 1
ATOM 2863 C C . ALA A 1 404 ? -99.316 4.207 131.361 1.00 51.16 404 ALA A C 1
ATOM 2865 O O . ALA A 1 404 ? -99.731 4.314 132.514 1.00 51.16 404 ALA A O 1
ATOM 2866 N N . LEU A 1 405 ? -99.653 5.085 130.415 1.00 53.31 405 LEU A N 1
ATOM 2867 C CA . LEU A 1 405 ? -100.770 6.013 130.565 1.00 53.31 405 LEU A CA 1
ATOM 2868 C C . LEU A 1 405 ? -102.056 5.199 130.435 1.00 53.31 405 LEU A C 1
ATOM 2870 O O . LEU A 1 405 ? -102.494 4.869 129.337 1.00 53.31 405 LEU A O 1
ATOM 2874 N N . THR A 1 406 ? -102.621 4.806 131.575 1.00 53.88 406 THR A N 1
ATOM 2875 C CA . THR A 1 406 ? -103.931 4.160 131.591 1.00 53.88 406 THR A CA 1
ATOM 2876 C C . THR A 1 406 ? -105.009 5.231 131.499 1.00 53.88 406 THR A C 1
ATOM 2878 O O . THR A 1 406 ? -105.188 6.008 132.435 1.00 53.88 406 THR A O 1
ATOM 2881 N N . GLU A 1 407 ? -105.777 5.224 130.416 1.00 59.19 407 GLU A N 1
ATOM 2882 C CA . GLU A 1 407 ? -107.057 5.921 130.363 1.00 59.19 407 GLU A CA 1
ATOM 2883 C C . GLU A 1 407 ? -108.092 5.125 131.176 1.00 59.19 407 GLU A C 1
ATOM 2885 O O . GLU A 1 407 ? -108.529 4.038 130.798 1.00 59.19 407 GLU A O 1
ATOM 2890 N N . GLN A 1 408 ? -108.412 5.625 132.371 1.00 59.44 408 GLN A N 1
ATOM 2891 C CA . GLN A 1 408 ? -109.325 4.978 133.309 1.00 59.44 408 GLN A CA 1
ATOM 2892 C C . GLN A 1 408 ? -110.767 5.405 133.015 1.00 59.44 408 GLN A C 1
ATOM 2894 O O . GLN A 1 408 ? -111.194 6.484 133.420 1.00 59.44 408 GLN A O 1
ATOM 2899 N N . ILE A 1 409 ? -111.552 4.529 132.389 1.00 64.31 409 ILE A N 1
ATOM 2900 C CA . ILE A 1 409 ? -113.010 4.689 132.345 1.00 64.31 409 ILE A CA 1
ATOM 2901 C C . ILE A 1 409 ? -113.583 4.060 133.619 1.00 64.31 409 ILE A C 1
ATOM 2903 O O . ILE A 1 409 ? -113.563 2.841 133.787 1.00 64.31 409 ILE A O 1
ATOM 2907 N N . GLN A 1 410 ? -114.064 4.885 134.548 1.00 61.94 410 GLN A N 1
ATOM 2908 C CA . GLN A 1 410 ? -114.726 4.420 135.767 1.00 61.94 410 GLN A CA 1
ATOM 2909 C C . GLN A 1 410 ? -116.244 4.500 135.577 1.00 61.94 410 GLN A C 1
ATOM 2911 O O . GLN A 1 410 ? -116.784 5.580 135.351 1.00 61.94 410 GLN A O 1
ATOM 2916 N N . ASN A 1 411 ? -116.937 3.362 135.649 1.00 61.28 411 ASN A N 1
ATOM 2917 C CA . ASN A 1 411 ? -118.386 3.308 135.448 1.00 61.28 411 ASN A CA 1
ATOM 2918 C C . ASN A 1 411 ? -119.096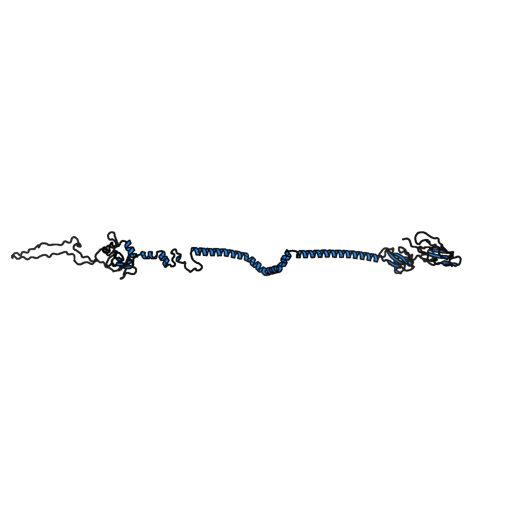 3.762 136.745 1.00 61.28 411 ASN A C 1
ATOM 2920 O O . ASN A 1 411 ? -118.908 3.119 137.784 1.00 61.28 411 ASN A O 1
ATOM 2924 N N . PRO A 1 412 ? -119.863 4.870 136.759 1.00 57.59 412 PRO A N 1
ATOM 2925 C CA . PRO A 1 412 ? -120.432 5.391 137.997 1.00 57.59 412 PRO A CA 1
ATOM 2926 C C . PRO A 1 412 ? -121.503 4.425 138.524 1.00 57.59 412 PRO A C 1
ATOM 2928 O O . PRO A 1 412 ? -122.539 4.229 137.899 1.00 57.59 412 PRO A O 1
ATOM 2931 N N . GLY A 1 413 ? -121.237 3.801 139.675 1.00 62.66 413 GLY A N 1
ATOM 2932 C CA . GLY A 1 413 ? -122.181 2.916 140.371 1.00 62.66 413 GLY A CA 1
ATOM 2933 C C . GLY A 1 413 ? -121.640 1.531 140.744 1.00 62.66 413 GLY A C 1
ATOM 2934 O O . GLY A 1 413 ? -122.240 0.869 141.584 1.00 62.66 413 GLY A O 1
ATOM 2935 N N . THR A 1 414 ? -120.496 1.095 140.199 1.00 59.03 414 THR A N 1
ATOM 2936 C CA . THR A 1 414 ? -119.785 -0.122 140.650 1.00 59.03 414 THR A CA 1
ATOM 2937 C C . THR A 1 414 ? -118.263 0.070 140.598 1.00 59.03 414 THR A C 1
ATOM 2939 O O . THR A 1 414 ? -117.738 0.702 139.687 1.00 59.03 414 THR A O 1
ATOM 2942 N N . ASN A 1 415 ? -117.526 -0.474 141.574 1.00 60.12 415 ASN A N 1
ATOM 2943 C CA . ASN A 1 415 ? -116.069 -0.295 141.720 1.00 60.12 415 ASN A CA 1
ATOM 2944 C C . ASN A 1 415 ? -115.231 -1.192 140.777 1.00 60.12 415 ASN A C 1
ATOM 2946 O O . ASN A 1 415 ? -114.209 -1.728 141.202 1.00 60.12 415 ASN A O 1
ATOM 2950 N N . ASN A 1 416 ? -115.644 -1.398 139.523 1.00 57.50 416 ASN A N 1
ATOM 2951 C CA . ASN A 1 416 ? -114.910 -2.254 138.580 1.00 57.50 416 ASN A CA 1
ATOM 2952 C C . ASN A 1 416 ? -114.108 -1.414 137.563 1.00 57.50 416 ASN A C 1
ATOM 2954 O O . ASN A 1 416 ? -114.656 -0.472 136.991 1.00 57.50 416 ASN A O 1
ATOM 2958 N N . ARG A 1 417 ? -112.819 -1.737 137.337 1.00 63.50 417 ARG A N 1
ATOM 2959 C CA . ARG A 1 417 ? -111.922 -1.023 136.395 1.00 63.50 417 ARG A CA 1
ATOM 2960 C C . ARG A 1 417 ? -111.339 -1.974 135.342 1.00 63.50 417 ARG A C 1
ATOM 2962 O O . ARG A 1 417 ? -110.831 -3.032 135.702 1.00 63.50 417 ARG A O 1
ATOM 2969 N N . SER A 1 418 ? -111.323 -1.559 134.076 1.00 64.31 418 SER A N 1
ATOM 2970 C CA . SER A 1 418 ? -110.678 -2.279 132.965 1.00 64.31 418 SER A CA 1
ATOM 2971 C C . SER A 1 418 ? -109.531 -1.450 132.379 1.00 64.31 418 SER A C 1
ATOM 2973 O O . SER A 1 418 ? -109.647 -0.232 132.277 1.00 64.31 418 SER A O 1
ATOM 2975 N N . TYR A 1 419 ? -108.427 -2.110 132.022 1.00 63.47 419 TYR A N 1
ATOM 2976 C CA . TYR A 1 419 ? -107.197 -1.490 131.519 1.00 63.47 419 TYR A CA 1
ATOM 2977 C C . TYR A 1 419 ? -106.961 -1.898 130.060 1.00 63.47 419 TYR A C 1
ATOM 2979 O O . TYR A 1 419 ? -106.935 -3.091 129.766 1.00 63.47 419 TYR A O 1
ATOM 2987 N N . PHE A 1 420 ? -106.740 -0.926 129.170 1.00 63.34 420 PHE A N 1
ATOM 2988 C CA . PHE A 1 420 ? -106.239 -1.153 127.810 1.00 63.34 420 PHE A CA 1
ATOM 2989 C C . PHE A 1 420 ? -104.800 -0.630 127.713 1.00 63.34 420 PHE A C 1
ATOM 2991 O O . PHE A 1 420 ? -104.519 0.485 128.148 1.00 63.34 420 PHE A O 1
ATOM 2998 N N . SER A 1 421 ? -103.882 -1.423 127.162 1.00 61.38 421 SER A N 1
ATOM 2999 C CA . SER A 1 421 ? -102.492 -1.019 126.907 1.00 61.38 421 SER A CA 1
ATOM 3000 C C . SER A 1 421 ? -102.279 -0.712 125.421 1.00 61.38 421 SER A C 1
ATOM 3002 O O . SER A 1 421 ? -102.668 -1.511 124.570 1.00 61.38 421 SER A O 1
ATOM 3004 N N . ASN A 1 422 ? -101.646 0.426 125.114 1.00 58.94 422 ASN A N 1
ATOM 3005 C CA . ASN A 1 422 ? -101.336 0.859 123.745 1.00 58.94 422 ASN A CA 1
ATOM 3006 C C . ASN A 1 422 ? -100.135 0.071 123.168 1.00 58.94 422 ASN A C 1
ATOM 3008 O O . ASN A 1 422 ? -99.165 -0.131 123.903 1.00 58.94 422 ASN A O 1
ATOM 3012 N N . PRO A 1 423 ? -100.142 -0.355 121.888 1.00 59.25 423 PRO A N 1
ATOM 3013 C CA . PRO A 1 423 ? -98.988 -1.021 121.287 1.00 59.25 423 PRO A CA 1
ATOM 3014 C C . PRO A 1 423 ? -97.826 -0.045 121.036 1.00 59.25 423 PRO A C 1
ATOM 3016 O O . PRO A 1 423 ? -98.027 1.110 120.655 1.00 59.25 423 PRO A O 1
ATOM 3019 N N . THR A 1 424 ? -96.596 -0.526 121.225 1.00 56.62 424 THR A N 1
ATOM 3020 C CA . THR A 1 424 ? -95.369 0.171 120.817 1.00 56.62 424 THR A CA 1
ATOM 3021 C C . THR A 1 424 ? -95.140 -0.040 119.319 1.00 56.62 424 THR A C 1
ATOM 3023 O O . THR A 1 424 ? -95.132 -1.182 118.863 1.00 56.62 424 THR A O 1
ATOM 3026 N N . PHE A 1 425 ? -94.905 1.035 118.562 1.00 61.16 425 PHE A N 1
ATOM 3027 C CA . PHE A 1 425 ? -94.480 0.964 117.159 1.00 61.16 425 PHE A CA 1
ATOM 3028 C C . PHE A 1 425 ? -92.983 1.293 117.063 1.00 61.16 425 PHE A C 1
ATOM 3030 O O . PHE A 1 425 ? -92.576 2.427 117.320 1.00 61.16 425 PHE A O 1
ATOM 3037 N N . GLY A 1 426 ? -92.161 0.295 116.732 1.00 60.38 426 GLY A N 1
ATOM 3038 C CA . GLY A 1 426 ? -90.745 0.479 116.407 1.00 60.38 426 GLY A CA 1
ATOM 3039 C C . GLY A 1 426 ? -90.569 0.879 114.941 1.00 60.38 426 GLY A C 1
ATOM 3040 O O . GLY A 1 426 ? -91.297 0.397 114.077 1.00 60.38 426 GLY A O 1
ATOM 3041 N N . ALA A 1 427 ? -89.614 1.766 114.664 1.00 59.47 427 ALA A N 1
ATOM 3042 C CA . ALA A 1 427 ? -89.128 2.021 113.312 1.00 59.47 427 ALA A CA 1
ATOM 3043 C C . ALA A 1 427 ? -87.797 1.280 113.152 1.00 59.47 427 ALA A C 1
ATOM 3045 O O . ALA A 1 427 ? -86.735 1.861 113.372 1.00 59.47 427 ALA A O 1
ATOM 3046 N N . ASP A 1 428 ? -87.863 -0.008 112.828 1.00 58.94 428 ASP A N 1
ATOM 3047 C CA . ASP A 1 428 ? -86.668 -0.785 112.510 1.00 58.94 428 ASP A CA 1
ATOM 3048 C C . ASP A 1 428 ? -86.339 -0.627 111.019 1.00 58.94 428 ASP A C 1
ATOM 3050 O O . ASP A 1 428 ? -87.221 -0.686 110.158 1.00 58.94 428 ASP A O 1
ATOM 3054 N N . GLY A 1 429 ? -85.059 -0.409 110.703 1.00 59.81 429 GLY A N 1
ATOM 3055 C CA . GLY A 1 429 ? -84.555 -0.629 109.347 1.00 59.81 429 GLY A CA 1
ATOM 3056 C C . GLY A 1 429 ? -84.657 -2.122 109.034 1.00 59.81 429 GLY A C 1
ATOM 3057 O O . GLY A 1 429 ? -84.275 -2.947 109.864 1.00 59.81 429 GLY A O 1
ATOM 3058 N N . ALA A 1 430 ? -85.226 -2.479 107.881 1.00 61.12 430 ALA A N 1
ATOM 3059 C CA . ALA A 1 430 ? -85.400 -3.878 107.496 1.00 61.12 430 ALA A CA 1
ATOM 3060 C C . ALA A 1 430 ? -84.044 -4.610 107.499 1.00 61.12 430 ALA A C 1
ATOM 3062 O O . ALA A 1 430 ? -83.075 -4.124 106.922 1.00 61.12 430 ALA A O 1
ATOM 3063 N N . SER A 1 431 ? -83.975 -5.772 108.159 1.00 64.38 431 SER A N 1
ATOM 3064 C CA . SER A 1 431 ? -82.732 -6.547 108.331 1.00 64.38 431 SER A CA 1
ATOM 3065 C C . SER A 1 431 ? -82.249 -7.260 107.061 1.00 64.38 431 SER A C 1
ATOM 3067 O O . SER A 1 431 ? -81.162 -7.836 107.069 1.00 64.38 431 SER A O 1
ATOM 3069 N N . ASP A 1 432 ? -83.022 -7.214 105.975 1.00 77.62 432 ASP A N 1
ATOM 3070 C CA . ASP A 1 432 ? -82.677 -7.882 104.724 1.00 77.62 432 ASP A CA 1
ATOM 3071 C C . ASP A 1 432 ? -81.693 -7.041 103.904 1.00 77.62 432 ASP A C 1
ATOM 3073 O O . ASP A 1 432 ? -81.853 -5.830 103.722 1.00 77.62 432 ASP A O 1
ATOM 3077 N N . ALA A 1 433 ? -80.646 -7.693 103.406 1.00 81.12 433 ALA A N 1
ATOM 3078 C CA . ALA A 1 433 ? -79.652 -7.048 102.566 1.00 81.12 433 ALA A CA 1
ATOM 3079 C C . ALA A 1 433 ? -80.246 -6.721 101.186 1.00 81.12 433 ALA A C 1
ATOM 3081 O O . ALA A 1 433 ? -80.837 -7.583 100.533 1.00 81.12 433 ALA A O 1
ATOM 3082 N N . ILE A 1 434 ? -80.060 -5.486 100.719 1.00 85.12 434 ILE A N 1
ATOM 3083 C CA . ILE A 1 434 ? -80.426 -5.085 99.359 1.00 85.12 434 ILE A CA 1
ATOM 3084 C C . ILE A 1 434 ? -79.260 -5.335 98.402 1.00 85.12 434 ILE A C 1
ATOM 3086 O O . ILE A 1 434 ? -78.100 -5.070 98.730 1.00 85.12 434 ILE A O 1
ATOM 3090 N N . ASN A 1 435 ? -79.574 -5.846 97.210 1.00 86.06 435 ASN A N 1
ATOM 3091 C CA . ASN A 1 435 ? -78.602 -6.020 96.135 1.00 86.06 435 ASN A CA 1
ATOM 3092 C C . ASN A 1 435 ? -78.167 -4.645 95.602 1.00 86.06 435 ASN A C 1
ATOM 3094 O O . ASN A 1 435 ? -79.006 -3.849 95.180 1.00 86.06 435 ASN A O 1
ATOM 3098 N N . HIS A 1 436 ? -76.864 -4.377 95.629 1.00 87.44 436 HIS A N 1
ATOM 3099 C CA . HIS A 1 436 ? -76.245 -3.140 95.154 1.00 87.44 436 HIS A CA 1
ATOM 3100 C C . HIS A 1 436 ? -75.546 -3.297 93.795 1.00 87.44 436 HIS A C 1
ATOM 3102 O O . HIS A 1 436 ? -75.017 -2.316 93.268 1.00 87.44 436 HIS A O 1
ATOM 3108 N N . LEU A 1 437 ? -75.557 -4.495 93.201 1.00 86.75 437 LEU A N 1
ATOM 3109 C CA . LEU A 1 437 ? -75.009 -4.715 91.867 1.00 86.75 437 LEU A CA 1
ATOM 3110 C C . LEU A 1 437 ? -75.934 -4.116 90.793 1.00 86.75 437 LEU A C 1
ATOM 3112 O O . LEU A 1 437 ? -77.121 -4.461 90.741 1.00 86.75 437 LEU A O 1
ATOM 3116 N N . PRO A 1 438 ? -75.419 -3.259 89.890 1.00 86.06 438 PRO A N 1
ATOM 3117 C CA . PRO A 1 438 ? -76.150 -2.907 88.679 1.00 86.06 438 PRO A CA 1
ATOM 3118 C C . PRO A 1 438 ? -76.308 -4.149 87.776 1.00 86.06 438 PRO A C 1
ATOM 3120 O O . PRO A 1 438 ? -75.565 -5.121 87.936 1.00 86.06 438 PRO A O 1
ATOM 3123 N N . PRO A 1 439 ? -77.232 -4.138 86.795 1.00 90.25 439 PRO A N 1
ATOM 3124 C CA . PRO A 1 439 ? -77.283 -5.182 85.772 1.00 90.25 439 PRO A CA 1
ATOM 3125 C C . PRO A 1 439 ? -75.903 -5.367 85.123 1.00 90.25 439 PRO A C 1
ATOM 3127 O O . PRO A 1 439 ? -75.320 -4.392 84.646 1.00 90.25 439 PRO A O 1
ATOM 3130 N N . TYR A 1 440 ? -75.378 -6.595 85.114 1.00 89.62 440 TYR A N 1
ATOM 3131 C CA . TYR A 1 440 ? -74.013 -6.874 84.668 1.00 89.62 440 TYR A CA 1
ATOM 3132 C C . TYR A 1 440 ? -73.945 -7.996 83.630 1.00 89.62 440 TYR A C 1
ATOM 3134 O O . TYR A 1 440 ? -74.810 -8.868 83.551 1.00 89.62 440 TYR A O 1
ATOM 3142 N N . VAL A 1 441 ? -72.871 -7.963 82.842 1.00 89.75 441 VAL A N 1
ATOM 3143 C CA . VAL A 1 441 ? -72.421 -9.058 81.983 1.00 89.75 441 VAL A CA 1
ATOM 3144 C C . VAL A 1 441 ? -70.987 -9.368 82.394 1.00 89.75 441 VAL A C 1
ATOM 3146 O O . VAL A 1 441 ? -70.142 -8.475 82.392 1.00 89.75 441 VAL A O 1
ATOM 3149 N N . ALA A 1 442 ? -70.722 -10.617 82.770 1.00 90.25 442 ALA A N 1
ATOM 3150 C CA . ALA A 1 442 ? -69.397 -11.037 83.204 1.00 90.25 442 ALA A CA 1
ATOM 3151 C C . ALA A 1 442 ? -68.489 -11.301 81.994 1.00 90.25 442 ALA A C 1
ATOM 3153 O O . ALA A 1 442 ? -68.830 -12.079 81.100 1.00 90.25 442 ALA A O 1
ATOM 3154 N N . GLY A 1 443 ? -67.327 -10.654 81.986 1.00 92.00 443 GLY A N 1
ATOM 3155 C CA . GLY A 1 443 ? -66.209 -10.959 81.101 1.00 92.00 443 GLY A CA 1
ATOM 3156 C C . GLY A 1 443 ? -64.957 -11.223 81.932 1.00 92.00 443 GLY A C 1
ATOM 3157 O O . GLY A 1 443 ? -64.890 -10.860 83.105 1.00 92.00 443 GLY A O 1
ATOM 3158 N N . LEU A 1 444 ? -63.962 -11.855 81.324 1.00 95.38 444 LEU A N 1
ATOM 3159 C CA . LEU A 1 444 ? -62.702 -12.180 81.970 1.00 95.38 444 LEU A CA 1
ATOM 3160 C C . LEU A 1 444 ? -61.732 -11.009 81.837 1.00 95.38 444 LEU A C 1
ATOM 3162 O O . LEU A 1 444 ? -61.319 -10.651 80.732 1.00 95.38 444 LEU A O 1
ATOM 3166 N N . TRP A 1 445 ? -61.350 -10.415 82.962 1.00 96.31 445 TRP A N 1
ATOM 3167 C CA . TRP A 1 445 ? -60.257 -9.454 82.987 1.00 96.31 445 TRP A CA 1
ATOM 3168 C C . TRP A 1 445 ? -58.934 -10.176 82.784 1.00 96.31 445 TRP A C 1
ATOM 3170 O O . TRP A 1 445 ? -58.646 -11.162 83.463 1.00 96.31 445 TRP A O 1
ATOM 3180 N N . CYS A 1 446 ? -58.126 -9.692 81.847 1.00 96.44 446 CYS A N 1
ATOM 3181 C CA . CYS A 1 446 ? -56.802 -10.235 81.596 1.00 96.44 446 CYS A CA 1
ATOM 3182 C C . CYS A 1 446 ? -55.741 -9.140 81.529 1.00 96.44 446 CYS A C 1
ATOM 3184 O O . CYS A 1 446 ? -56.039 -7.998 81.182 1.00 96.44 446 CYS A O 1
ATOM 3186 N N . VAL A 1 447 ? -54.493 -9.516 81.801 1.00 95.56 447 VAL A N 1
ATOM 3187 C CA . VAL A 1 447 ? -53.297 -8.690 81.623 1.00 95.56 447 VAL A CA 1
ATOM 3188 C C . VAL A 1 447 ? -52.395 -9.271 80.540 1.00 95.56 447 VAL A C 1
ATOM 3190 O O . VAL A 1 447 ? -52.244 -10.489 80.421 1.00 95.56 447 VAL A O 1
ATOM 3193 N N . ARG A 1 448 ? -51.809 -8.398 79.723 1.00 95.56 448 ARG A N 1
ATOM 3194 C CA . ARG A 1 448 ? -50.864 -8.768 78.675 1.00 95.56 448 ARG A CA 1
ATOM 3195 C C . ARG A 1 448 ? -49.524 -9.176 79.283 1.00 95.56 448 ARG A C 1
ATOM 3197 O O . ARG A 1 448 ? -48.956 -8.406 80.057 1.00 95.56 448 ARG A O 1
ATOM 3204 N N . THR A 1 449 ? -49.020 -10.353 78.915 1.00 92.38 449 THR A N 1
ATOM 3205 C CA . THR A 1 449 ? -47.788 -10.924 79.486 1.00 92.38 449 THR A CA 1
ATOM 3206 C C . THR A 1 449 ? -46.517 -10.620 78.727 1.00 92.38 449 THR A C 1
ATOM 3208 O O . THR A 1 449 ? -46.609 -10.622 77.476 1.00 92.38 449 THR A O 1
#

Radius of gyration: 102.32 Å; chains: 1; bounding box: 213×40×254 Å

Foldseek 3Di:
DFWFWDWQPPQQQFDQVQAFKWKFKAAADLVQDGDPHTAWKAQDRGDDHTDDGTATAHNRRGGPHTIIHRAKIWIWIADPPPGTDIDGIDGDALIAPEADDASAWHAFNHKHAPCDDDQRHRFIWTQHHTDGHHRPHVVVCVVVVRIDTDDRVNVVVVVVVVVVVVVVVVVVVVVVVVVVVVVVVVVVVVVVVCVPPPVNVVCVVCVVVVVVCVVCVVVVVVVVVCVVVVVVVVVVVVVVVVVVVVVVVVCVVLVDDPVDDDPDRQPCSVVQNDRDPVSSCVSVCVVVVVQLVAFFPKDWAQDPADDPPKHFLAFDKDFCVVNVSNVVVLVVPPQEDPAQVRAALQGKYCHPVPTIITGRRCVVHDDDDDDPVRHGRDDDDDQWDQDFPVNDDPPDDFPPPPDFPWPWDDDPPDRDTDTDGDDGDDDGRDRDIDGPDDDDDDTTMIGRD

Sequence (449 aa):
MTAFRIAIADFQLGNPLYVGASVFFYEVGSDGLKTDQLATLYANPTGTAVVQNPQVLDSTGKLSRPVYIGDPVIADVVGATFGSHETGVIAARGTWKGDFATATRYYVNDVVAYGGSGAKQDNIYLASQDFLSDATTIETDITAGHLLLVVDVETVNTLSIAAATSASAAAASATAAATAQSAAETAQGSAEAVLADANFLTVVGISSEITTVAGISANITTVAGIETEIQTVAGDSADIQTVAANIGSISAKLNIDFSNASTELPVNKGGTGSSTAAAARTALGLEDYIADLFVGTTQLFMAATAPTPWLALDGAEVSRTTYARLWTWVQAHGNLAATEGAKTAGEFGPGDGSTTFSLPDLQDKAVIGQSGTKAAGSVGGSETHTLTAGNLPSGVKTITGGGALTEQIQNPGTNNRSYFSNPTFGADGASDAINHLPPYVAGLWCVRT